Protein AF-W2ZN45-F1 (afdb_monomer_lite)

Sequence (380 aa):
MAFRQVFKTQARHMSSSSRKFFVGGNWKCNGSLGQAQELVGMLNTAKIPADVEVVVAPSQVHAATVKASLRADVRVSGQDVWKQGNGAFTGETSAEMLKDLGAEYTLVGHSERREKGETNEIVAKKAAYALEKGLGVIACIGETKEHREANQTVTYITEQLDAYAAEIKDWTNVVIAYEPIWAIGTGLTASPEQAQEVHASIRAWLKEKVSPDAADKTRVIYGGSVGAKNASELSQKEDIDGFLVGGASLKPDFLHIINAQNPTTNVGGAVNVAINGFGRIGRLVLRAAAKNPLINIVAINDPFISTTYMEYMLEYDTVHGKFDGSLSHDEKHIFVNGKPIRVFNEMNPANIKWGEEQVQYVVESTGAFTTLEKASAHMK

InterPro domains:
  IPR000652 Triosephosphate isomerase [PF00121] (22-260)
  IPR000652 Triosephosphate isomerase [PS51440] (20-260)
  IPR000652 Triosephosphate isomerase [PTHR21139] (16-260)
  IPR000652 Triosephosphate isomerase [TIGR00419] (22-253)
  IPR000652 Triosephosphate isomerase [cd00311] (21-259)
  IPR013785 Aldolase-type TIM barrel [G3DSA:3.20.20.70] (2-263)
  IPR020828 Glyceraldehyde 3-phosphate dehydrogenase, NAD(P) binding domain [PF00044] (271-371)
  IPR020828 Glyceraldehyde 3-phosphate dehydrogenase, NAD(P) binding domain [SM00846] (271-380)
  IPR020861 Triosephosphate isomerase, active site [PS00171] (177-187)
  IPR022896 Triosephosphate isomerase, bacterial/eukaryotic [MF_00147_B] (19-260)
  IPR035990 Triosephosphate isomerase superfamily [SSF51351] (14-260)
  IPR036291 NAD(P)-binding domain superfamily [SSF51735] (271-380)

Organism: NCBI:txid1317064

Secondary structure (DSSP, 8-state):
---------------TTPPPEEEEEE--S---HHHHHHHHHHHHT----TTEEEEEE--HHHHHHHHHHS-TTEEEEES---SS-SSS-TT---HHHHHHHT--EEEES-HHHHTTT--HHHHHHHHHHHHHTT-EEEEEE---HHHHHTT-HHHHHHHHHHHHHHH----TTEEEEE--GGGSSSS----HHHHHHHHHHHHHHIIIII-HHHHHHSEEEE-SS--TTTHHHHHTSTT--EEEESGGGGSTHHHHHHTTTS--S----PEEEEEE--SHHHHHHHHHHTT-TTEEEEEEE-SS--HHHHHHHHHEETTTEE-SS-EEE-SSEEEETTEEEEEE--SSGGG--GGGGT--EEEE-SSS--SHHHHGGGG-

Radius of gyration: 25.13 Å; chains: 1; bounding box: 58×47×74 Å

pLDDT: mean 91.84, std 13.57, range [28.86, 98.94]

Structure (mmCIF, N/CA/C/O backbone):
data_AF-W2ZN45-F1
#
_entry.id   AF-W2ZN45-F1
#
loop_
_atom_site.group_PDB
_atom_site.id
_atom_site.type_symbol
_atom_site.label_atom_id
_atom_site.label_alt_id
_atom_site.label_comp_id
_atom_site.label_asym_id
_atom_site.label_entity_id
_atom_site.label_seq_id
_atom_site.pdbx_PDB_ins_code
_atom_site.Cartn_x
_atom_site.Cartn_y
_atom_site.Cartn_z
_atom_site.occupancy
_atom_site.B_iso_or_equiv
_atom_site.auth_seq_id
_atom_site.auth_comp_id
_atom_site.auth_asym_id
_atom_site.auth_atom_id
_atom_site.pdbx_PDB_model_num
ATOM 1 N N . MET A 1 1 ? 31.149 -26.890 34.244 1.00 36.53 1 MET A N 1
ATOM 2 C CA . MET A 1 1 ? 29.831 -27.370 33.775 1.00 36.53 1 MET A CA 1
ATOM 3 C C . MET A 1 1 ? 29.130 -26.207 33.095 1.00 36.53 1 MET A C 1
ATOM 5 O O . MET A 1 1 ? 28.653 -25.314 33.778 1.00 36.53 1 MET A O 1
ATOM 9 N N . ALA A 1 2 ? 29.192 -26.156 31.765 1.00 29.86 2 ALA A N 1
ATOM 10 C CA . ALA A 1 2 ? 28.636 -25.067 30.969 1.00 29.86 2 ALA A CA 1
ATOM 11 C C . ALA A 1 2 ? 27.166 -25.365 30.634 1.00 29.86 2 ALA A C 1
ATOM 13 O O . ALA A 1 2 ? 26.864 -26.390 30.023 1.00 29.86 2 ALA A O 1
ATOM 14 N N . PHE A 1 3 ? 26.267 -24.474 31.049 1.00 28.86 3 PHE A N 1
ATOM 15 C CA . PHE A 1 3 ? 24.855 -24.493 30.679 1.00 28.86 3 PHE A CA 1
ATOM 16 C C . PHE A 1 3 ? 24.723 -24.116 29.195 1.00 28.86 3 PHE A C 1
ATOM 18 O O . PHE A 1 3 ? 24.920 -22.964 28.814 1.00 28.86 3 PHE A O 1
ATOM 25 N N . ARG A 1 4 ? 24.407 -25.095 28.340 1.00 29.08 4 ARG A N 1
ATOM 26 C CA . ARG A 1 4 ? 23.946 -24.849 26.967 1.00 29.08 4 ARG A CA 1
ATOM 27 C C . ARG A 1 4 ? 22.480 -24.426 27.027 1.00 29.08 4 ARG A C 1
ATOM 29 O O . ARG A 1 4 ? 21.601 -25.253 27.251 1.00 29.08 4 ARG A O 1
ATOM 36 N N . GLN A 1 5 ? 22.232 -23.139 26.818 1.00 29.59 5 GLN A N 1
ATOM 37 C CA . GLN A 1 5 ? 20.899 -22.594 26.602 1.00 29.59 5 GLN A CA 1
ATOM 38 C C . GLN A 1 5 ? 20.434 -23.015 25.204 1.00 29.59 5 GLN A C 1
ATOM 40 O O . GLN A 1 5 ? 20.953 -22.560 24.186 1.00 29.59 5 GLN A O 1
ATOM 45 N N . VAL A 1 6 ? 19.510 -23.972 25.160 1.00 30.25 6 VAL A N 1
ATOM 46 C CA . VAL A 1 6 ? 18.864 -24.425 23.928 1.00 30.25 6 VAL A CA 1
ATOM 47 C C . VAL A 1 6 ? 17.933 -23.309 23.463 1.00 30.25 6 VAL A C 1
ATOM 49 O O . VAL A 1 6 ? 16.878 -23.091 24.057 1.00 30.25 6 VAL A O 1
ATOM 52 N N . PHE A 1 7 ? 18.321 -22.597 22.406 1.00 29.14 7 PHE A N 1
ATOM 53 C CA . PHE A 1 7 ? 17.405 -21.756 21.644 1.00 29.14 7 PHE A CA 1
ATOM 54 C C . PHE A 1 7 ? 16.351 -22.666 21.005 1.00 29.14 7 PHE A C 1
ATOM 56 O O . PHE A 1 7 ? 16.621 -23.354 20.022 1.00 29.14 7 PHE A O 1
ATOM 63 N N . LYS A 1 8 ? 15.147 -22.706 21.584 1.00 29.33 8 LYS A N 1
ATOM 64 C CA . LYS A 1 8 ? 13.965 -23.181 20.866 1.00 29.33 8 LYS A CA 1
ATOM 65 C C . LYS A 1 8 ? 13.557 -22.072 19.904 1.00 29.33 8 LYS A C 1
ATOM 67 O O . LYS A 1 8 ? 13.043 -21.045 20.330 1.00 29.33 8 LYS A O 1
ATOM 72 N N . THR A 1 9 ? 13.786 -22.287 18.616 1.00 31.89 9 THR A N 1
ATOM 73 C CA . THR A 1 9 ? 13.079 -21.593 17.541 1.00 31.89 9 THR A CA 1
ATOM 74 C C . THR A 1 9 ? 11.580 -21.804 17.771 1.00 31.89 9 THR A C 1
ATOM 76 O O . THR A 1 9 ? 11.066 -22.902 17.561 1.00 31.89 9 THR A O 1
ATOM 79 N N . GLN A 1 10 ? 10.871 -20.788 18.267 1.00 33.19 10 GLN A N 1
ATOM 80 C CA . GLN A 1 10 ? 9.409 -20.782 18.250 1.00 33.19 10 GLN A CA 1
ATOM 81 C C . GLN A 1 10 ? 8.972 -20.542 16.803 1.00 33.19 10 GLN A C 1
ATOM 83 O O . GLN A 1 10 ? 8.771 -19.414 16.372 1.00 33.19 10 GLN A O 1
ATOM 88 N N . ALA A 1 11 ? 8.894 -21.620 16.024 1.00 37.03 11 ALA A N 1
ATOM 89 C CA . ALA A 1 11 ? 8.167 -21.599 14.768 1.00 37.03 11 ALA A CA 1
ATOM 90 C C . ALA A 1 11 ? 6.672 -21.442 15.084 1.00 37.03 11 ALA A C 1
ATOM 92 O O . ALA A 1 11 ? 6.139 -22.149 15.945 1.00 37.03 11 ALA A O 1
ATOM 93 N N . ARG A 1 12 ? 6.021 -20.503 14.391 1.00 44.75 12 ARG A N 1
ATOM 94 C CA . ARG A 1 12 ? 4.583 -20.220 14.455 1.00 44.75 12 ARG A CA 1
ATOM 95 C C . ARG A 1 12 ? 3.810 -21.541 14.380 1.00 44.75 12 ARG A C 1
ATOM 97 O O . ARG A 1 12 ? 3.934 -22.280 13.404 1.00 44.75 12 ARG A O 1
ATOM 104 N N . HIS A 1 13 ? 3.038 -21.870 15.414 1.00 35.47 13 HIS A N 1
ATOM 105 C CA . HIS A 1 13 ? 2.140 -23.021 15.365 1.00 35.47 13 HIS A CA 1
ATOM 106 C C . HIS A 1 13 ? 1.012 -22.656 14.391 1.00 35.47 13 HIS A C 1
ATOM 108 O O . HIS A 1 13 ? 0.091 -21.924 14.750 1.00 35.47 13 HIS A O 1
ATOM 114 N N . MET A 1 14 ? 1.122 -23.076 13.127 1.00 37.31 14 MET A N 1
ATOM 115 C CA . MET A 1 14 ? 0.062 -22.873 12.138 1.00 37.31 14 MET A CA 1
ATOM 116 C C . MET A 1 14 ? -1.121 -23.785 12.482 1.00 37.31 14 MET A C 1
ATOM 118 O O . MET A 1 14 ? -1.238 -24.907 11.999 1.00 37.31 14 MET A O 1
ATOM 122 N N . SER A 1 15 ? -1.979 -23.293 13.376 1.00 33.50 15 SER A N 1
ATOM 123 C CA . SER A 1 15 ? -3.346 -23.773 13.557 1.00 33.50 15 SER A CA 1
ATOM 124 C C . SER A 1 15 ? -4.120 -23.603 12.245 1.00 33.50 15 SER A C 1
ATOM 126 O O . SER A 1 15 ? -3.979 -22.585 11.567 1.00 33.50 15 SER A O 1
ATOM 128 N N . SER A 1 16 ? -4.999 -24.552 11.923 1.00 34.78 16 SER A N 1
ATOM 129 C CA . SER A 1 16 ? -5.905 -24.545 10.763 1.00 34.78 16 SER A CA 1
ATOM 130 C C . SER A 1 16 ? -6.979 -23.435 10.787 1.00 34.78 16 SER A C 1
ATOM 132 O O . SER A 1 16 ? -7.963 -23.519 10.057 1.00 34.78 16 SER A O 1
ATOM 134 N N . SER A 1 17 ? -6.810 -22.403 11.622 1.00 47.56 17 SER A N 1
ATOM 135 C CA . SER A 1 17 ? -7.664 -21.213 11.738 1.00 47.56 17 SER A CA 1
ATOM 136 C C . SER A 1 17 ? -6.861 -19.897 11.732 1.00 47.56 17 SER A C 1
ATOM 138 O O . SER A 1 17 ? -7.272 -18.920 12.359 1.00 47.56 17 SER A O 1
ATOM 140 N N . SER A 1 18 ? -5.676 -19.858 11.111 1.00 73.00 18 SER A N 1
ATOM 141 C CA . SER A 1 18 ? -4.827 -18.659 11.112 1.00 73.00 18 SER A CA 1
ATOM 142 C C . SER A 1 18 ? -5.473 -17.499 10.346 1.00 73.00 18 SER A C 1
ATOM 144 O O . SER A 1 18 ? -5.897 -17.670 9.201 1.00 73.00 18 SER A O 1
ATOM 146 N N . ARG A 1 19 ? -5.516 -16.310 10.964 1.00 93.00 19 ARG A N 1
ATOM 147 C CA . ARG A 1 19 ? -5.958 -15.056 10.330 1.00 93.00 19 ARG A CA 1
ATOM 148 C C . ARG A 1 19 ? -5.196 -14.840 9.024 1.00 93.00 19 ARG A C 1
ATOM 150 O O . ARG A 1 19 ? -3.970 -14.937 9.004 1.00 93.00 19 ARG A O 1
ATOM 157 N N . LYS A 1 20 ? -5.927 -14.547 7.946 1.00 95.12 20 LYS A N 1
ATOM 158 C CA . LYS A 1 20 ? -5.331 -14.236 6.645 1.00 95.12 20 LYS A CA 1
ATOM 159 C C . LYS A 1 20 ? -4.438 -13.000 6.787 1.00 95.12 20 LYS A C 1
ATOM 161 O O . LYS A 1 20 ? -4.888 -11.998 7.347 1.00 95.12 20 LYS A O 1
ATOM 166 N N . PHE A 1 21 ? -3.199 -13.077 6.305 1.00 97.94 21 PHE A N 1
ATOM 167 C CA . PHE A 1 21 ? -2.254 -11.969 6.417 1.00 97.94 21 PHE A CA 1
ATOM 168 C C . PHE A 1 21 ? -2.728 -10.800 5.551 1.00 97.94 21 PHE A C 1
ATOM 170 O O . PHE A 1 21 ? -3.232 -11.017 4.451 1.00 97.94 21 PHE A O 1
ATOM 177 N N . PHE A 1 22 ? -2.601 -9.567 6.030 1.00 98.69 22 PHE A N 1
ATOM 178 C CA . PHE A 1 22 ? -3.184 -8.392 5.380 1.00 98.69 22 PHE A CA 1
ATOM 179 C C . PHE A 1 22 ? -2.121 -7.335 5.085 1.00 98.69 22 PHE A C 1
ATOM 181 O O . PHE A 1 22 ? -1.463 -6.833 5.991 1.00 98.69 22 PHE A O 1
ATOM 188 N N . VAL A 1 23 ? -1.957 -6.943 3.825 1.00 98.75 23 VAL A N 1
ATOM 189 C CA . VAL A 1 23 ? -0.987 -5.914 3.430 1.00 98.75 23 VAL A CA 1
ATOM 190 C C . VAL A 1 23 ? -1.710 -4.764 2.740 1.00 98.75 23 VAL A C 1
ATOM 192 O O . VAL A 1 23 ? -2.132 -4.862 1.588 1.00 98.75 23 VAL A O 1
ATOM 195 N N . GLY A 1 24 ? -1.848 -3.662 3.473 1.00 98.69 24 GLY A N 1
ATOM 196 C CA . GLY A 1 24 ? -2.363 -2.389 2.991 1.00 98.69 24 GLY A CA 1
ATOM 197 C C . GLY A 1 24 ? -1.241 -1.504 2.446 1.00 98.69 24 GLY A C 1
ATOM 198 O O . GLY A 1 24 ? -0.218 -1.341 3.103 1.00 98.69 24 GLY A O 1
ATOM 199 N N . GLY A 1 25 ? -1.420 -0.895 1.277 1.00 98.50 25 GLY A N 1
ATOM 200 C CA . GLY A 1 25 ? -0.539 0.144 0.738 1.00 98.50 25 GLY A CA 1
ATOM 201 C C . GLY A 1 25 ? -1.225 1.506 0.757 1.00 98.50 25 GLY A C 1
ATOM 202 O O . GLY A 1 25 ? -2.071 1.767 -0.096 1.00 98.50 25 GLY A O 1
ATOM 203 N N . ASN A 1 26 ? -0.876 2.374 1.708 1.00 98.56 26 ASN A N 1
ATOM 204 C CA . ASN A 1 26 ? -1.389 3.741 1.778 1.00 98.56 26 ASN A CA 1
ATOM 205 C C . ASN A 1 26 ? -0.492 4.689 0.971 1.00 98.56 26 ASN A C 1
ATOM 207 O O . ASN A 1 26 ? 0.600 5.059 1.411 1.00 98.56 26 ASN A O 1
ATOM 211 N N . TRP A 1 27 ? -0.972 5.114 -0.200 1.00 98.06 27 TRP A N 1
ATOM 212 C CA . TRP A 1 27 ? -0.222 6.006 -1.091 1.00 98.06 27 TRP A C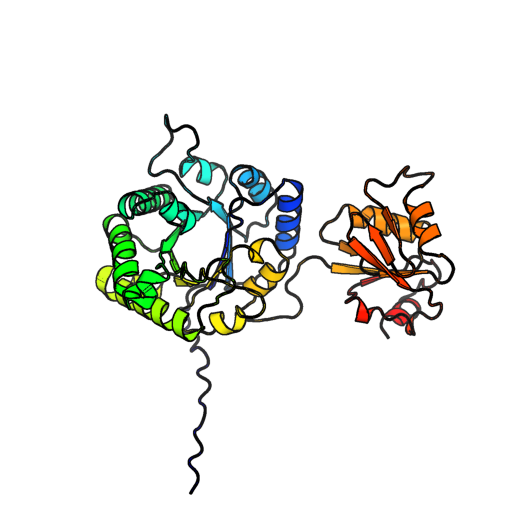A 1
ATOM 213 C C . TRP A 1 27 ? -0.190 7.452 -0.586 1.00 98.06 27 TRP A C 1
ATOM 215 O O . TRP A 1 27 ? 0.625 8.249 -1.055 1.00 98.06 27 TRP A O 1
ATOM 225 N N . LYS A 1 28 ? -1.031 7.791 0.401 1.00 97.38 28 LYS A N 1
ATOM 226 C CA . LYS A 1 28 ? -1.188 9.141 0.956 1.00 97.38 28 LYS A CA 1
ATOM 227 C C . LYS A 1 28 ? -1.451 10.170 -0.156 1.00 97.38 28 LYS A C 1
ATOM 229 O O . LYS A 1 28 ? -2.001 9.846 -1.210 1.00 97.38 28 LYS A O 1
ATOM 234 N N . CYS A 1 29 ? -1.035 11.416 0.055 1.00 96.69 29 CYS A N 1
ATOM 235 C CA . CYS A 1 29 ? -1.088 12.475 -0.951 1.00 96.69 29 CYS A CA 1
ATOM 236 C C . CYS A 1 29 ? 0.076 12.366 -1.962 1.00 96.69 29 CYS A C 1
ATOM 238 O O . CYS A 1 29 ? 0.873 13.290 -2.103 1.00 96.69 29 CYS A O 1
ATOM 240 N N . ASN A 1 30 ? 0.206 11.221 -2.639 1.00 96.25 30 ASN A N 1
ATOM 241 C CA . ASN A 1 30 ? 1.169 11.008 -3.723 1.00 96.25 30 ASN A CA 1
ATOM 242 C C . ASN A 1 30 ? 0.451 10.469 -4.959 1.00 96.25 30 ASN A C 1
ATOM 244 O O . ASN A 1 30 ? -0.563 9.774 -4.852 1.00 96.25 30 ASN A O 1
ATOM 248 N N . GLY A 1 31 ? 0.995 10.766 -6.135 1.00 88.19 31 GLY A N 1
ATOM 249 C CA . GLY A 1 31 ? 0.489 10.230 -7.390 1.00 88.19 31 GLY A CA 1
ATOM 250 C C . GLY A 1 31 ? 0.458 11.242 -8.525 1.00 88.19 31 GLY A C 1
ATOM 251 O O . GLY A 1 31 ? 0.215 12.430 -8.336 1.00 88.19 31 GLY A O 1
ATOM 252 N N . SER A 1 32 ? 0.613 10.710 -9.728 1.00 92.19 32 SER A N 1
ATOM 253 C CA . SER A 1 32 ? 0.135 11.264 -10.993 1.00 92.19 32 SER A CA 1
ATOM 254 C C . SER A 1 32 ? -0.564 10.132 -11.752 1.00 92.19 32 SER A C 1
ATOM 256 O O . SER A 1 32 ? -0.437 8.969 -11.362 1.00 92.19 32 SER A O 1
ATOM 258 N N . LEU A 1 33 ? -1.262 10.421 -12.856 1.00 89.44 33 LEU A N 1
ATOM 259 C CA . LEU A 1 33 ? -1.840 9.359 -13.693 1.00 89.44 33 LEU A CA 1
ATOM 260 C C . LEU A 1 33 ? -0.780 8.353 -14.162 1.00 89.44 33 LEU A C 1
ATOM 262 O O . LEU A 1 33 ? -1.012 7.151 -14.074 1.00 89.44 33 LEU A O 1
ATOM 266 N N . GLY A 1 34 ? 0.389 8.846 -14.590 1.00 86.75 34 GLY A N 1
ATOM 267 C CA . GLY A 1 34 ? 1.513 7.997 -14.980 1.00 86.75 34 GLY A CA 1
ATOM 268 C C . GLY A 1 34 ? 1.963 7.114 -13.820 1.00 86.75 34 GLY A C 1
ATOM 269 O O . GLY A 1 34 ? 1.921 5.896 -13.934 1.00 86.75 34 GLY A O 1
ATOM 270 N N . GLN A 1 35 ? 2.272 7.706 -12.662 1.00 89.25 35 GLN A N 1
ATOM 271 C CA . GLN A 1 35 ? 2.712 6.935 -11.494 1.00 89.25 35 GLN A CA 1
ATOM 272 C C . GLN A 1 35 ? 1.663 5.903 -11.044 1.00 89.25 35 GLN A C 1
ATOM 274 O O . GLN A 1 35 ? 2.013 4.775 -10.711 1.00 89.25 35 GLN A O 1
ATOM 279 N N . ALA A 1 36 ? 0.372 6.251 -11.060 1.00 92.00 36 ALA A N 1
ATOM 280 C CA . ALA A 1 36 ? -0.699 5.317 -10.721 1.00 92.00 36 ALA A CA 1
ATOM 281 C C . ALA A 1 36 ? -0.736 4.118 -11.686 1.00 92.00 36 ALA A C 1
ATOM 283 O O . ALA A 1 36 ? -0.887 2.982 -11.238 1.00 92.00 36 ALA A O 1
ATOM 284 N N . GLN A 1 37 ? -0.545 4.349 -12.989 1.00 89.31 37 GLN A N 1
ATOM 285 C CA . GLN A 1 37 ? -0.446 3.283 -13.992 1.00 89.31 37 GLN A CA 1
ATOM 286 C C . GLN A 1 37 ? 0.792 2.402 -13.781 1.00 89.31 37 GLN A C 1
ATOM 288 O O . GLN A 1 37 ? 0.687 1.183 -13.906 1.00 89.31 37 GLN A O 1
ATOM 293 N N . GLU A 1 38 ? 1.939 2.982 -13.418 1.00 88.25 38 GLU A N 1
ATOM 294 C CA . GLU A 1 38 ? 3.153 2.217 -13.096 1.00 88.25 38 GLU A CA 1
ATOM 295 C C . GLU A 1 38 ? 2.933 1.297 -11.887 1.00 88.25 38 GLU A C 1
ATOM 297 O O . GLU A 1 38 ? 3.244 0.104 -11.947 1.00 88.25 38 GLU A O 1
ATOM 302 N N . LEU A 1 39 ? 2.337 1.824 -10.811 1.00 93.62 39 LEU A N 1
ATOM 303 C CA . LEU A 1 39 ? 2.043 1.057 -9.597 1.00 93.62 39 LEU A CA 1
ATOM 304 C C . LEU A 1 39 ? 1.026 -0.061 -9.856 1.00 93.62 39 LEU A C 1
ATOM 306 O O . LEU A 1 39 ? 1.215 -1.184 -9.388 1.00 93.62 39 LEU A O 1
ATOM 310 N N . VAL A 1 40 ? -0.023 0.217 -10.636 1.00 94.12 40 VAL A N 1
ATOM 311 C CA . VAL A 1 40 ? -0.992 -0.805 -11.062 1.00 94.12 40 VAL A CA 1
ATOM 312 C C . VAL A 1 40 ? -0.321 -1.868 -11.927 1.00 94.12 40 VAL A C 1
ATOM 314 O O . VAL A 1 40 ? -0.530 -3.055 -11.690 1.00 94.12 40 VAL A O 1
ATOM 317 N N . GLY A 1 41 ? 0.518 -1.470 -12.887 1.00 90.62 41 GLY A N 1
ATOM 318 C CA . GLY A 1 41 ? 1.281 -2.399 -13.717 1.00 90.62 41 GLY A CA 1
ATOM 319 C C . GLY A 1 41 ? 2.110 -3.354 -12.861 1.00 90.62 41 GLY A C 1
ATOM 320 O O . GLY A 1 41 ? 2.005 -4.570 -13.018 1.00 90.62 41 GLY A O 1
ATOM 321 N N . MET A 1 42 ? 2.871 -2.813 -11.907 1.00 92.19 42 MET A N 1
ATOM 322 C CA . MET A 1 42 ? 3.663 -3.590 -10.950 1.00 92.19 42 MET A CA 1
ATOM 323 C C . MET A 1 42 ? 2.803 -4.576 -10.141 1.00 92.19 42 MET A C 1
ATOM 325 O O . MET A 1 42 ? 3.171 -5.741 -9.999 1.00 92.19 42 MET A O 1
ATOM 329 N N . LEU A 1 43 ? 1.652 -4.144 -9.622 1.00 95.00 43 LEU A N 1
ATOM 330 C CA . LEU A 1 43 ? 0.740 -5.020 -8.873 1.00 95.00 43 LEU A CA 1
ATOM 331 C C . LEU A 1 43 ? 0.122 -6.107 -9.764 1.00 95.00 43 LEU A C 1
ATOM 333 O O . LEU A 1 43 ? -0.051 -7.249 -9.331 1.00 95.00 43 LEU A O 1
ATOM 337 N N . ASN A 1 44 ? -0.152 -5.795 -11.029 1.00 94.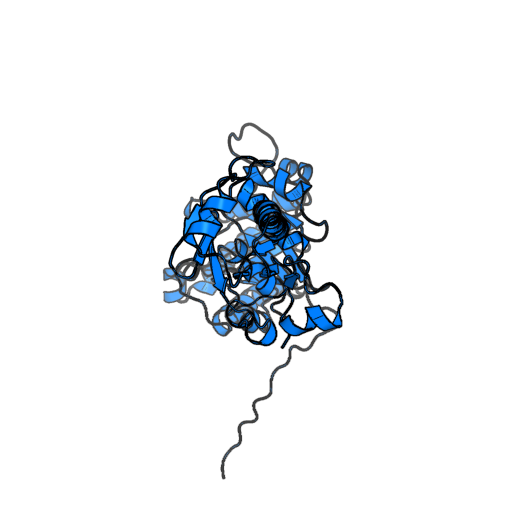12 44 ASN A N 1
ATOM 338 C CA . ASN A 1 44 ? -0.679 -6.747 -12.004 1.00 94.12 44 ASN A CA 1
ATOM 339 C C . ASN A 1 44 ? 0.294 -7.894 -12.305 1.00 94.12 44 ASN A C 1
ATOM 341 O O . ASN A 1 44 ? -0.157 -8.994 -12.621 1.00 94.12 44 ASN A O 1
ATOM 345 N N . THR A 1 45 ? 1.602 -7.695 -12.128 1.00 90.12 45 THR A N 1
ATOM 346 C CA . THR A 1 45 ? 2.605 -8.766 -12.266 1.00 90.12 45 THR A CA 1
ATOM 347 C C . THR A 1 45 ? 2.968 -9.446 -10.947 1.00 90.12 45 THR A C 1
ATOM 349 O O . THR A 1 45 ? 3.717 -10.426 -10.955 1.00 90.12 45 THR A O 1
ATOM 352 N N . ALA A 1 46 ? 2.445 -8.961 -9.817 1.00 92.25 46 ALA A N 1
ATOM 353 C CA . ALA A 1 46 ? 2.777 -9.471 -8.494 1.00 92.25 46 ALA A CA 1
ATOM 354 C C . ALA A 1 46 ? 2.445 -10.962 -8.342 1.00 92.25 46 ALA A C 1
ATOM 356 O O . ALA A 1 46 ? 1.389 -11.445 -8.765 1.00 92.25 46 ALA A O 1
ATOM 357 N N . LYS A 1 47 ? 3.323 -11.692 -7.658 1.00 92.94 47 LYS A N 1
ATOM 358 C CA . LYS A 1 47 ? 3.012 -13.025 -7.140 1.00 92.94 47 LYS A CA 1
ATOM 359 C C . LYS A 1 47 ? 2.525 -12.864 -5.709 1.00 92.94 47 LYS A C 1
ATOM 361 O O . LYS A 1 47 ? 3.319 -12.582 -4.819 1.00 92.94 47 LYS A O 1
ATOM 366 N N . ILE A 1 48 ? 1.214 -12.980 -5.519 1.00 94.62 48 ILE A N 1
ATOM 367 C CA . ILE A 1 48 ? 0.557 -12.807 -4.222 1.00 94.62 48 ILE A CA 1
ATOM 368 C C . ILE A 1 48 ? 0.275 -14.200 -3.641 1.00 94.62 48 ILE A C 1
ATOM 370 O O . ILE A 1 48 ? -0.395 -14.994 -4.309 1.00 94.62 48 ILE A O 1
ATOM 374 N N . PRO A 1 49 ? 0.776 -14.528 -2.436 1.00 93.81 49 PRO A N 1
ATOM 375 C CA . PRO A 1 49 ? 0.427 -15.776 -1.763 1.00 93.81 49 PRO A CA 1
ATOM 376 C C . PRO A 1 49 ? -1.083 -15.869 -1.486 1.00 93.81 49 PRO A C 1
ATOM 378 O O . PRO A 1 49 ? -1.733 -14.870 -1.183 1.00 93.81 49 PRO A O 1
ATOM 381 N N . ALA A 1 50 ? -1.664 -17.068 -1.584 1.00 92.25 50 ALA A N 1
ATOM 382 C CA . ALA A 1 50 ? -3.117 -17.261 -1.467 1.00 92.25 50 ALA A CA 1
ATOM 383 C C . ALA A 1 50 ? -3.683 -16.858 -0.087 1.00 92.25 50 ALA A C 1
ATOM 385 O O . ALA A 1 50 ? -4.841 -16.439 0.032 1.00 92.25 50 ALA A O 1
ATOM 386 N N . ASP A 1 51 ? -2.854 -16.964 0.947 1.00 93.44 51 ASP A N 1
ATOM 387 C CA . ASP A 1 51 ? -3.102 -16.609 2.344 1.00 93.44 51 ASP A CA 1
ATOM 388 C C . ASP A 1 51 ? -2.769 -15.143 2.678 1.00 93.44 51 ASP A C 1
ATOM 390 O O . ASP A 1 51 ? -2.854 -14.746 3.841 1.00 93.44 51 ASP A O 1
ATOM 394 N N . VAL A 1 52 ? -2.486 -14.316 1.665 1.00 97.44 52 VAL A N 1
ATOM 395 C CA . VAL A 1 52 ? -2.293 -12.867 1.803 1.00 97.44 52 VAL A CA 1
ATOM 396 C C . VAL A 1 52 ? -3.428 -12.111 1.111 1.00 97.44 52 VAL A C 1
ATOM 398 O O . VAL A 1 52 ? -3.891 -12.451 0.021 1.00 97.44 52 VAL A O 1
ATOM 401 N N . GLU A 1 53 ? -3.961 -11.112 1.797 1.00 98.50 53 GLU A N 1
ATOM 402 C CA . GLU A 1 53 ? -4.945 -10.165 1.296 1.00 98.50 53 GLU A CA 1
ATOM 403 C C . GLU A 1 53 ? -4.255 -8.824 1.077 1.00 98.50 53 GLU A C 1
ATOM 405 O O . GLU A 1 53 ? -3.647 -8.278 1.996 1.00 98.50 53 GLU A O 1
ATOM 410 N N . VAL A 1 54 ? -4.338 -8.301 -0.144 1.00 98.75 54 VAL A N 1
ATOM 411 C CA . VAL A 1 54 ? -3.670 -7.054 -0.519 1.00 98.75 54 VAL A CA 1
ATOM 412 C C . VAL A 1 54 ? -4.713 -5.986 -0.798 1.00 98.75 54 VAL A C 1
ATOM 414 O O . VAL A 1 54 ? -5.661 -6.206 -1.557 1.00 98.75 54 VAL A O 1
ATOM 417 N N . VAL A 1 55 ? -4.517 -4.818 -0.193 1.00 98.88 55 VAL A N 1
ATOM 418 C CA . VAL A 1 55 ? -5.381 -3.649 -0.359 1.00 98.88 55 VAL A CA 1
ATOM 419 C C . VAL A 1 55 ? -4.513 -2.437 -0.671 1.00 98.88 55 VAL A C 1
ATOM 421 O O . VAL A 1 55 ? -3.488 -2.231 -0.028 1.00 98.88 55 VAL A O 1
ATOM 424 N N . VAL A 1 56 ? -4.903 -1.605 -1.633 1.00 98.75 56 VAL A N 1
ATOM 425 C CA . VAL A 1 56 ? -4.214 -0.336 -1.917 1.00 98.75 56 VAL A CA 1
ATOM 426 C C . VAL A 1 56 ? -5.161 0.843 -1.766 1.00 98.75 56 VAL A C 1
ATOM 428 O O . VAL A 1 56 ? -6.316 0.783 -2.182 1.00 98.75 56 VAL A O 1
ATOM 431 N N . ALA A 1 57 ? -4.666 1.921 -1.165 1.00 98.62 57 ALA A N 1
ATOM 432 C CA . ALA A 1 57 ? -5.396 3.160 -0.952 1.00 98.62 57 ALA A CA 1
ATOM 433 C C . ALA A 1 57 ? -4.759 4.282 -1.787 1.00 98.62 57 ALA A C 1
ATOM 435 O O . ALA A 1 57 ? -3.892 5.008 -1.281 1.00 98.62 57 ALA A O 1
ATOM 436 N N . PRO A 1 58 ? -5.124 4.402 -3.078 1.00 98.12 58 PRO A N 1
ATOM 437 C CA . PRO A 1 58 ? -4.667 5.495 -3.927 1.00 98.12 58 PRO A CA 1
ATOM 438 C C . PRO A 1 58 ? -5.263 6.829 -3.475 1.00 98.12 58 PRO A C 1
ATOM 440 O O . PRO A 1 58 ? -6.253 6.864 -2.742 1.00 98.12 58 PRO A O 1
ATOM 443 N N . SER A 1 59 ? -4.704 7.945 -3.952 1.00 95.31 59 SER A N 1
ATOM 444 C CA . SER A 1 59 ? -5.394 9.223 -3.780 1.00 95.31 59 SER A CA 1
ATOM 445 C C . SER A 1 59 ? -6.746 9.176 -4.495 1.00 95.31 59 SER A C 1
ATOM 447 O O . SER A 1 59 ? -6.903 8.532 -5.538 1.00 95.31 59 SER A O 1
ATOM 449 N N . GLN A 1 60 ? -7.737 9.866 -3.939 1.00 93.06 60 GLN A N 1
ATOM 450 C CA . GLN A 1 60 ? -9.114 9.735 -4.402 1.00 93.06 60 GLN A CA 1
ATOM 451 C C . GLN A 1 60 ? -9.296 10.096 -5.885 1.00 93.06 60 GLN A C 1
ATOM 453 O O . GLN A 1 60 ? -10.045 9.431 -6.596 1.00 93.06 60 GLN A O 1
ATOM 458 N N . VAL A 1 61 ? -8.559 11.097 -6.377 1.00 95.62 61 VAL A N 1
ATOM 459 C CA . VAL A 1 61 ? -8.603 11.524 -7.787 1.00 95.62 61 VAL A CA 1
ATOM 460 C C . VAL A 1 61 ? -8.092 10.456 -8.762 1.00 95.62 61 VAL A C 1
ATOM 462 O O . VAL A 1 61 ? -8.414 10.505 -9.945 1.00 95.62 61 VAL A O 1
ATOM 465 N N . HIS A 1 62 ? -7.319 9.477 -8.281 1.00 96.12 62 HIS A N 1
ATOM 466 C CA . HIS A 1 62 ? -6.802 8.367 -9.083 1.00 96.12 62 HIS A CA 1
ATOM 467 C C . HIS A 1 62 ? -7.541 7.044 -8.827 1.00 96.12 62 HIS A C 1
ATOM 469 O O . HIS A 1 62 ? -7.308 6.075 -9.550 1.00 96.12 62 HIS A O 1
ATOM 475 N N . ALA A 1 63 ? -8.428 6.977 -7.829 1.00 96.31 63 ALA A N 1
ATOM 476 C CA . ALA A 1 63 ? -9.013 5.722 -7.361 1.00 96.31 63 ALA A CA 1
ATOM 477 C C . ALA A 1 63 ? -9.824 4.989 -8.447 1.00 96.31 63 ALA A C 1
ATOM 479 O O . ALA A 1 63 ? -9.704 3.771 -8.568 1.00 96.31 63 ALA A O 1
ATOM 480 N N . ALA A 1 64 ? -10.565 5.721 -9.291 1.00 95.31 64 ALA A N 1
ATOM 481 C CA . ALA A 1 64 ? -11.309 5.149 -10.421 1.00 95.31 64 ALA A CA 1
ATOM 482 C C . ALA A 1 64 ? -10.381 4.490 -11.447 1.00 95.31 64 ALA A C 1
ATOM 484 O O . ALA A 1 64 ? -10.573 3.336 -11.826 1.00 95.31 64 ALA A O 1
ATOM 485 N N . THR A 1 65 ? -9.336 5.213 -11.857 1.00 94.06 65 THR A N 1
ATOM 486 C CA . THR A 1 65 ? -8.334 4.729 -12.814 1.00 94.06 65 THR A CA 1
ATOM 487 C C . THR A 1 65 ? -7.612 3.496 -12.283 1.00 94.06 65 THR A C 1
ATOM 489 O O . THR A 1 65 ? -7.420 2.527 -13.020 1.00 94.06 65 THR A O 1
ATOM 492 N N . VAL A 1 66 ? -7.247 3.516 -10.997 1.00 97.06 66 VAL A N 1
ATOM 493 C CA . VAL A 1 66 ? -6.616 2.377 -10.325 1.00 97.06 66 VAL A CA 1
ATOM 494 C C . VAL A 1 66 ? -7.561 1.182 -10.323 1.00 97.06 66 VAL A C 1
ATOM 496 O O . VAL A 1 66 ? -7.180 0.130 -10.827 1.00 97.06 66 VAL A O 1
ATOM 499 N N . LYS A 1 67 ? -8.806 1.335 -9.851 1.00 97.62 67 LYS A N 1
ATOM 500 C CA . LYS A 1 67 ? -9.764 0.223 -9.787 1.00 97.62 67 LYS A CA 1
ATOM 501 C C . LYS A 1 67 ? -10.049 -0.395 -11.157 1.00 97.62 67 LYS A C 1
ATOM 503 O O . LYS A 1 67 ? -10.118 -1.614 -11.255 1.00 97.62 67 LYS A O 1
ATOM 508 N N . ALA A 1 68 ? -10.169 0.422 -12.203 1.00 96.06 68 ALA A N 1
ATOM 509 C CA . ALA A 1 68 ? -10.473 -0.052 -13.553 1.00 96.06 68 ALA A CA 1
ATOM 510 C C . ALA A 1 68 ? -9.364 -0.924 -14.171 1.00 96.06 68 ALA A C 1
ATOM 512 O O . ALA A 1 68 ? -9.651 -1.758 -15.026 1.00 96.06 68 ALA A O 1
ATOM 513 N N . SER A 1 69 ? -8.106 -0.722 -13.765 1.00 94.06 69 SER A N 1
ATOM 514 C CA . SER A 1 69 ? -6.941 -1.388 -14.373 1.00 94.06 69 SER A CA 1
ATOM 515 C C . SER A 1 69 ? -6.271 -2.419 -13.458 1.00 94.06 69 SER A C 1
ATOM 517 O O . SER A 1 69 ? -5.385 -3.150 -13.904 1.00 94.06 69 SER A O 1
ATOM 519 N N . LEU A 1 70 ? -6.645 -2.459 -12.179 1.00 96.75 70 LEU A N 1
ATOM 520 C CA . LEU A 1 70 ? -6.051 -3.339 -11.181 1.00 96.75 70 LEU A CA 1
ATOM 521 C C . LEU A 1 70 ? -6.672 -4.740 -11.239 1.00 96.75 70 LEU A C 1
ATOM 523 O O . LEU A 1 70 ? -7.883 -4.902 -11.378 1.00 96.75 70 LEU A O 1
ATOM 527 N N . ARG A 1 71 ? -5.826 -5.763 -11.108 1.00 95.50 71 ARG A N 1
ATOM 528 C CA . ARG A 1 71 ? -6.232 -7.166 -10.954 1.00 95.50 71 ARG A CA 1
ATOM 529 C C . ARG A 1 71 ? -7.269 -7.348 -9.832 1.00 95.50 71 ARG A C 1
ATOM 531 O O . ARG A 1 71 ? -7.186 -6.711 -8.787 1.00 95.50 71 ARG A O 1
ATOM 538 N N . ALA A 1 72 ? -8.224 -8.253 -10.040 1.00 95.88 72 ALA A N 1
ATOM 539 C CA . ALA A 1 72 ? -9.409 -8.394 -9.184 1.00 95.88 72 ALA A CA 1
ATOM 540 C C . ALA A 1 72 ? -9.131 -8.919 -7.759 1.00 95.88 72 ALA A C 1
ATOM 542 O O . ALA A 1 72 ? -9.938 -8.716 -6.857 1.00 95.88 72 ALA A O 1
ATOM 543 N N . ASP A 1 73 ? -8.014 -9.612 -7.552 1.00 96.62 73 ASP A N 1
ATOM 544 C CA . ASP A 1 73 ? -7.565 -10.146 -6.260 1.00 96.62 73 ASP A CA 1
ATOM 545 C C . ASP A 1 73 ? -6.803 -9.119 -5.401 1.00 96.62 73 ASP A C 1
ATOM 547 O O . ASP A 1 73 ? -6.506 -9.407 -4.240 1.00 96.62 73 ASP A O 1
ATOM 551 N N . VAL A 1 74 ? -6.542 -7.911 -5.922 1.00 98.38 74 VAL A N 1
ATOM 552 C CA . VAL A 1 74 ? -6.080 -6.759 -5.132 1.00 98.38 74 VAL A CA 1
ATOM 553 C C . VAL A 1 74 ? -7.233 -5.774 -4.966 1.00 98.38 74 VAL A C 1
ATOM 555 O O . VAL A 1 74 ? -7.834 -5.314 -5.937 1.00 98.38 74 VAL A O 1
ATOM 558 N N . ARG A 1 75 ? -7.544 -5.436 -3.715 1.00 98.56 75 ARG A N 1
ATOM 559 C CA . ARG A 1 75 ? -8.692 -4.587 -3.375 1.00 98.56 75 ARG A CA 1
ATOM 560 C C . ARG A 1 75 ? -8.312 -3.114 -3.342 1.00 98.56 75 ARG A C 1
ATOM 562 O O . ARG A 1 75 ? -7.162 -2.761 -3.067 1.00 98.56 75 ARG A O 1
ATOM 569 N N . VAL A 1 76 ? -9.298 -2.252 -3.573 1.00 98.69 76 VAL A N 1
ATOM 570 C CA . VAL A 1 76 ? -9.122 -0.795 -3.499 1.00 98.69 76 VAL A CA 1
ATOM 571 C C . VAL A 1 76 ? -9.768 -0.260 -2.226 1.00 98.69 76 VAL A C 1
ATOM 573 O O . VAL A 1 76 ? -10.856 -0.689 -1.837 1.00 98.69 76 VAL A O 1
ATOM 576 N N . SER A 1 77 ? -9.081 0.681 -1.583 1.00 98.81 77 SER A N 1
ATOM 577 C CA . SER A 1 77 ? -9.531 1.378 -0.383 1.00 98.81 77 SER A CA 1
ATOM 578 C C . SER A 1 77 ? -9.641 2.882 -0.614 1.00 98.81 77 SER A C 1
ATOM 580 O O . SER A 1 77 ? -8.780 3.477 -1.261 1.00 98.81 77 SER A O 1
ATOM 582 N N . GLY A 1 78 ? -10.642 3.521 -0.008 1.00 98.56 78 GLY A N 1
ATOM 583 C CA . GLY A 1 78 ? -10.574 4.959 0.272 1.00 98.56 78 GLY A CA 1
ATOM 584 C C . GLY A 1 78 ? -9.451 5.269 1.272 1.00 98.56 78 GLY A C 1
ATOM 585 O O . GLY A 1 78 ? -9.133 4.431 2.119 1.00 98.56 78 GLY A O 1
ATOM 586 N N . GLN A 1 79 ? -8.835 6.452 1.178 1.00 98.56 79 GLN A N 1
ATOM 587 C CA . GLN A 1 79 ? -7.880 6.951 2.189 1.00 98.56 79 GLN A CA 1
ATOM 588 C C . GLN A 1 79 ? -8.571 7.622 3.386 1.00 98.56 79 GLN A C 1
ATOM 590 O O . GLN A 1 79 ? -7.948 7.821 4.426 1.00 98.56 79 GLN A O 1
ATOM 595 N N . ASP A 1 80 ? -9.833 7.997 3.209 1.00 98.62 80 ASP A N 1
ATOM 596 C CA . ASP A 1 80 ? -10.732 8.549 4.213 1.00 98.62 80 ASP A CA 1
ATOM 597 C C . ASP A 1 80 ? -12.173 8.392 3.699 1.00 98.62 80 ASP A C 1
ATOM 599 O O . ASP A 1 80 ? -12.389 8.144 2.506 1.00 98.62 80 ASP A O 1
ATOM 603 N N . VAL A 1 81 ? -13.150 8.555 4.585 1.00 98.56 81 VAL A N 1
ATOM 604 C CA . VAL A 1 81 ? -14.576 8.508 4.255 1.00 98.56 81 VAL A CA 1
ATOM 605 C C . VAL A 1 81 ? -15.353 9.490 5.120 1.00 98.56 81 VAL A C 1
ATOM 607 O O . VAL A 1 81 ? -15.010 9.753 6.274 1.00 98.56 81 VAL A O 1
ATOM 610 N N . TRP A 1 82 ? -16.438 10.021 4.577 1.00 98.31 82 TRP A N 1
ATOM 611 C CA . TRP A 1 82 ? -17.348 10.862 5.326 1.00 98.31 82 TRP A CA 1
ATOM 612 C C . TRP A 1 82 ? -18.172 10.048 6.325 1.00 98.31 82 TRP A C 1
ATOM 614 O O . TRP A 1 82 ? -18.511 8.887 6.105 1.00 98.31 82 TRP A O 1
ATOM 624 N N . LYS A 1 83 ? -18.532 10.689 7.439 1.00 97.44 83 LYS A N 1
ATOM 625 C CA . LYS A 1 83 ? -19.268 10.067 8.554 1.00 97.44 83 LYS A CA 1
ATOM 626 C C . LYS A 1 83 ? -20.754 9.813 8.285 1.00 97.44 83 LYS A C 1
ATOM 628 O O . LYS A 1 83 ? -21.456 9.346 9.174 1.00 97.44 83 LYS A O 1
ATOM 633 N N . GLN A 1 84 ? -21.244 10.216 7.120 1.00 95.75 84 GLN A N 1
ATOM 634 C CA . GLN A 1 84 ? -22.634 10.080 6.705 1.00 95.75 84 GLN A CA 1
ATOM 635 C C . GLN A 1 84 ? -22.728 10.121 5.176 1.00 95.75 84 GLN A C 1
ATOM 637 O O . GLN A 1 84 ? -21.718 10.249 4.482 1.00 95.75 84 GLN A O 1
ATOM 642 N N . GLY A 1 85 ? -23.949 10.009 4.659 1.00 96.62 85 GLY A N 1
ATOM 643 C CA . GLY A 1 85 ? -24.195 9.846 3.230 1.00 96.62 85 GLY A CA 1
ATOM 644 C C . GLY A 1 85 ? -24.015 11.122 2.420 1.00 96.62 85 GLY A C 1
ATOM 645 O O . GLY A 1 85 ? -23.585 12.169 2.917 1.00 96.62 85 GLY A O 1
ATOM 646 N N . ASN A 1 86 ? -24.395 11.027 1.148 1.00 97.62 86 ASN A N 1
ATOM 647 C CA . ASN A 1 86 ? -24.375 12.142 0.204 1.00 97.62 86 ASN A CA 1
ATOM 648 C C . ASN A 1 86 ? -25.156 13.356 0.737 1.00 97.62 86 ASN A C 1
ATOM 650 O O . ASN A 1 86 ? -26.234 13.220 1.317 1.00 97.62 86 ASN A O 1
ATOM 654 N N . GLY A 1 87 ? -24.634 14.559 0.500 1.00 97.88 87 GLY A N 1
ATOM 655 C CA . GLY A 1 87 ? -25.270 15.799 0.933 1.00 97.88 87 GLY A CA 1
ATOM 656 C C . GLY A 1 87 ? -24.401 17.028 0.680 1.00 97.88 87 GLY A C 1
ATOM 657 O O . GLY A 1 87 ? -23.463 16.987 -0.115 1.00 97.88 87 GLY A O 1
ATOM 658 N N . ALA A 1 88 ? -24.711 18.128 1.365 1.00 97.75 88 ALA A N 1
ATOM 659 C CA . ALA A 1 88 ? -24.021 19.411 1.222 1.00 97.75 88 ALA A CA 1
ATOM 660 C C . ALA A 1 88 ? -22.680 19.447 1.988 1.00 97.75 88 ALA A C 1
ATOM 662 O O . ALA A 1 88 ? -22.518 20.207 2.941 1.00 97.75 88 ALA A O 1
ATOM 663 N N . PHE A 1 89 ? -21.725 18.610 1.570 1.00 97.50 89 PHE A N 1
ATOM 664 C CA . PHE A 1 89 ? -20.401 18.458 2.189 1.00 97.50 89 PHE A CA 1
ATOM 665 C C . PHE A 1 89 ? -19.303 18.589 1.127 1.00 97.50 89 PHE A C 1
ATOM 667 O O . PHE A 1 89 ? -18.670 17.614 0.732 1.00 97.50 89 PHE A O 1
ATOM 674 N N . THR A 1 90 ? -19.124 19.798 0.591 1.00 98.00 90 THR A N 1
ATOM 675 C CA . THR A 1 90 ? -18.133 20.064 -0.461 1.00 98.00 90 THR A CA 1
ATOM 676 C C . THR A 1 90 ? -16.737 19.611 -0.033 1.00 98.00 90 THR A C 1
ATOM 678 O O . THR A 1 90 ? -16.218 20.089 0.970 1.00 98.00 90 THR A O 1
ATOM 681 N N . GLY A 1 91 ? -16.124 18.733 -0.831 1.00 96.56 91 GLY A N 1
ATOM 682 C CA . GLY A 1 91 ? -14.789 18.178 -0.581 1.00 96.56 91 GLY A CA 1
ATOM 683 C C . GLY A 1 91 ? -14.784 16.817 0.121 1.00 96.56 91 GLY A C 1
ATOM 684 O O . GLY A 1 91 ? -13.737 16.177 0.152 1.00 96.56 91 GLY A O 1
ATOM 685 N N . GLU A 1 92 ? -15.932 16.360 0.626 1.00 97.94 92 GLU A N 1
ATOM 686 C CA . GLU A 1 92 ? -16.070 15.066 1.294 1.00 97.94 92 GLU A CA 1
ATOM 687 C C . GLU A 1 92 ? -16.481 13.945 0.333 1.00 97.94 92 GLU A C 1
ATOM 689 O O . GLU A 1 92 ? -17.063 14.173 -0.731 1.00 97.94 92 GLU A O 1
ATOM 694 N N . THR A 1 93 ? -16.225 12.711 0.769 1.00 98.00 93 THR A N 1
ATOM 695 C CA . THR A 1 93 ? -16.448 11.490 -0.016 1.00 98.00 93 THR A CA 1
ATOM 696 C C . THR A 1 93 ? -17.209 10.487 0.811 1.00 98.00 93 THR A C 1
ATOM 698 O O . THR A 1 93 ? -16.707 10.010 1.826 1.00 98.00 93 THR A O 1
ATOM 701 N N . SER A 1 94 ? -18.426 10.162 0.396 1.00 98.44 94 SER A N 1
ATOM 702 C CA . SER A 1 94 ? -19.270 9.231 1.139 1.00 98.44 94 SER A CA 1
ATOM 703 C C . SER A 1 94 ? -18.853 7.774 0.931 1.00 98.44 94 SER A C 1
ATOM 705 O O . SER A 1 94 ? -18.176 7.416 -0.040 1.00 98.44 94 SER A O 1
ATOM 707 N N . ALA A 1 95 ? -19.307 6.912 1.840 1.00 98.56 95 ALA A N 1
ATOM 708 C CA . ALA A 1 95 ? -19.138 5.472 1.700 1.00 98.56 95 ALA A CA 1
ATOM 709 C C . ALA A 1 95 ? -19.845 4.944 0.438 1.00 98.56 95 ALA A C 1
ATOM 711 O O . ALA A 1 95 ? -19.319 4.060 -0.236 1.00 98.56 95 ALA A O 1
ATOM 712 N N . GLU A 1 96 ? -20.991 5.522 0.065 1.00 98.56 96 GLU A N 1
ATOM 713 C CA . GLU A 1 96 ? -21.709 5.183 -1.164 1.00 98.56 96 GLU A CA 1
ATOM 714 C C . GLU A 1 96 ? -20.884 5.472 -2.420 1.00 98.56 96 GLU A C 1
ATOM 716 O O . GLU A 1 96 ? -20.840 4.627 -3.310 1.00 98.56 96 GLU A O 1
ATOM 721 N N . MET A 1 97 ? -20.191 6.615 -2.485 1.00 98.56 97 MET A N 1
ATOM 722 C CA . MET A 1 97 ? -19.316 6.943 -3.620 1.00 98.56 97 MET A CA 1
ATOM 723 C C . MET A 1 97 ? -18.158 5.946 -3.749 1.00 98.56 97 MET A C 1
ATOM 725 O O . MET A 1 97 ? -17.820 5.526 -4.854 1.00 98.56 97 MET A O 1
ATOM 729 N N . LEU A 1 98 ? -17.559 5.533 -2.626 1.00 98.38 98 LEU A N 1
ATOM 730 C CA . LEU A 1 98 ? -16.505 4.513 -2.627 1.00 98.38 98 LEU A CA 1
ATOM 731 C C . LEU A 1 98 ? -17.040 3.143 -3.071 1.00 98.38 98 LEU A C 1
ATOM 733 O O . LEU A 1 98 ? -16.376 2.444 -3.835 1.00 98.38 98 LEU A O 1
ATOM 737 N N . LYS A 1 99 ? -18.245 2.761 -2.637 1.00 98.06 99 LYS A N 1
ATOM 738 C CA . LYS A 1 99 ? -18.889 1.510 -3.067 1.00 98.06 99 LYS A CA 1
ATOM 739 C C . LYS A 1 99 ? -19.232 1.516 -4.553 1.00 98.06 99 LYS A C 1
ATOM 741 O O . LYS A 1 99 ? -18.989 0.508 -5.209 1.00 98.06 99 LYS A O 1
ATOM 746 N N . ASP A 1 100 ? -19.754 2.625 -5.071 1.00 98.06 100 ASP A N 1
ATOM 747 C CA . ASP A 1 100 ? -20.078 2.804 -6.494 1.00 98.06 100 ASP A CA 1
ATOM 748 C C . ASP A 1 100 ? -18.830 2.676 -7.382 1.00 98.06 100 ASP A C 1
ATOM 750 O O . ASP A 1 100 ? -18.846 1.986 -8.398 1.00 98.06 100 ASP A O 1
ATOM 754 N N . LEU A 1 101 ? -17.700 3.224 -6.920 1.00 96.19 101 LEU A N 1
ATOM 755 C CA . LEU A 1 101 ? -16.387 3.043 -7.545 1.00 96.19 101 LEU A CA 1
ATOM 756 C C . LEU A 1 101 ? -15.936 1.570 -7.598 1.00 96.19 101 LEU A C 1
ATOM 758 O O . LEU A 1 101 ? -15.078 1.213 -8.403 1.00 96.19 101 LEU A O 1
ATOM 762 N N . GLY A 1 102 ? -16.462 0.723 -6.709 1.00 97.69 102 GLY A N 1
ATOM 763 C CA . GLY A 1 102 ? -16.015 -0.652 -6.502 1.00 97.69 102 GLY A CA 1
ATOM 764 C C . GLY A 1 102 ? -14.895 -0.794 -5.468 1.00 97.69 102 GLY A C 1
ATOM 765 O O . GLY A 1 102 ? -14.171 -1.790 -5.504 1.00 97.69 102 GLY A O 1
ATOM 766 N N . ALA A 1 103 ? -14.713 0.177 -4.566 1.00 98.31 103 ALA A N 1
ATOM 767 C CA . ALA A 1 103 ? -13.832 0.003 -3.415 1.00 98.31 103 ALA A CA 1
ATOM 768 C C . ALA A 1 103 ? -14.452 -0.985 -2.414 1.00 98.31 103 ALA A C 1
ATOM 770 O O . ALA A 1 103 ? -15.659 -0.980 -2.154 1.00 98.31 103 ALA A O 1
ATOM 771 N N . GLU A 1 104 ? -13.608 -1.834 -1.835 1.00 98.56 104 GLU A N 1
ATOM 772 C CA . GLU A 1 104 ? -14.014 -2.800 -0.814 1.00 98.56 104 GLU A CA 1
ATOM 773 C C . GLU A 1 104 ? -13.662 -2.337 0.604 1.00 98.56 104 GLU A C 1
ATOM 775 O O . GLU A 1 104 ? -14.247 -2.838 1.561 1.00 98.56 104 GLU A O 1
ATOM 780 N N . TYR A 1 105 ? -12.730 -1.390 0.742 1.00 98.88 105 TYR A N 1
ATOM 781 C CA . TYR A 1 105 ? -12.235 -0.894 2.026 1.00 98.88 105 TYR A CA 1
ATOM 782 C C . TYR A 1 105 ? -12.256 0.637 2.120 1.00 98.88 105 TYR A C 1
ATOM 784 O O . TYR A 1 105 ? -12.354 1.353 1.120 1.00 98.88 105 TYR A O 1
ATOM 792 N N . THR A 1 106 ? -12.108 1.152 3.336 1.00 98.81 106 THR A N 1
ATOM 793 C CA . THR A 1 106 ? -11.661 2.524 3.588 1.00 98.81 106 THR A CA 1
ATOM 794 C C . THR A 1 106 ? -10.772 2.594 4.825 1.00 98.81 106 THR A C 1
ATOM 796 O O . THR A 1 106 ? -10.967 1.849 5.788 1.00 98.81 106 THR A O 1
ATOM 799 N N . LEU A 1 107 ? -9.799 3.503 4.804 1.00 98.69 107 LEU A N 1
ATOM 800 C CA . LEU A 1 107 ? -9.044 3.918 5.984 1.00 98.69 107 LEU A CA 1
ATOM 801 C C . LEU A 1 107 ? -9.848 4.946 6.779 1.00 98.69 107 LEU A C 1
ATOM 803 O O . LEU A 1 107 ? -10.542 5.779 6.195 1.00 98.69 107 LEU A O 1
ATOM 807 N N . VAL A 1 108 ? -9.731 4.897 8.105 1.00 98.75 108 VAL A N 1
ATOM 808 C CA . VAL A 1 108 ? -10.265 5.911 9.025 1.00 98.75 108 VAL A CA 1
ATOM 809 C C . VAL A 1 108 ? -9.300 6.116 10.184 1.00 98.75 108 VAL A C 1
ATOM 811 O O . VAL A 1 108 ? -8.64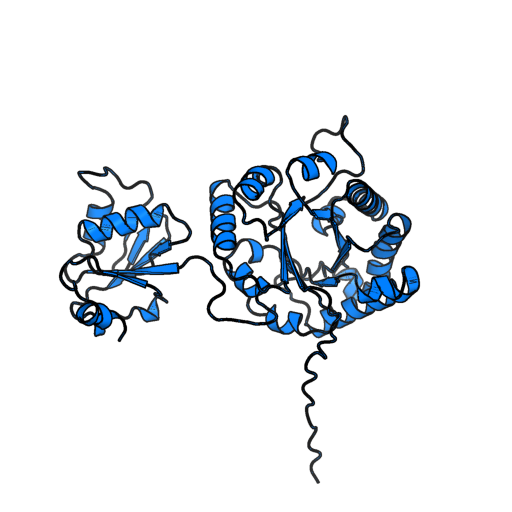0 5.179 10.636 1.00 98.75 108 VAL A O 1
ATOM 814 N N . GLY A 1 109 ? -9.210 7.352 10.674 1.00 98.50 109 GLY A N 1
ATOM 815 C CA . GLY A 1 109 ? -8.416 7.657 11.864 1.00 98.50 109 GLY A CA 1
ATOM 816 C C . GLY A 1 109 ? -6.908 7.531 11.687 1.00 98.50 109 GLY A C 1
ATOM 817 O O . GLY A 1 109 ? -6.211 7.381 12.688 1.00 98.50 109 GLY A O 1
ATOM 818 N N . HIS A 1 110 ? -6.396 7.560 10.453 1.00 98.50 110 HIS A N 1
ATOM 819 C CA . HIS A 1 110 ? -4.953 7.595 10.208 1.00 98.50 110 HIS A CA 1
ATOM 820 C C . HIS A 1 110 ? -4.333 8.782 10.958 1.00 98.50 110 HIS A C 1
ATOM 822 O O . HIS A 1 110 ? -4.937 9.858 11.017 1.00 98.50 110 HIS A O 1
ATOM 828 N N . SER A 1 111 ? -3.133 8.603 11.510 1.00 96.94 111 SER A N 1
ATOM 829 C CA . SER A 1 111 ? -2.425 9.629 12.303 1.00 96.94 111 SER A CA 1
ATOM 830 C C . SER A 1 111 ? -2.466 11.041 11.684 1.00 96.94 111 SER A C 1
ATOM 832 O O . SER A 1 111 ? -2.922 11.979 12.330 1.00 96.94 111 SER A O 1
ATOM 834 N N . GLU A 1 112 ? -2.142 11.180 10.393 1.00 97.12 112 GLU A N 1
ATOM 835 C CA . GLU A 1 112 ? -2.191 12.461 9.647 1.00 97.12 112 GLU A CA 1
ATOM 836 C C . GLU A 1 112 ? -3.574 13.148 9.624 1.00 97.12 112 GLU A C 1
ATOM 838 O O . GLU A 1 112 ? -3.666 14.358 9.407 1.00 97.12 112 GLU A O 1
ATOM 843 N N . ARG A 1 113 ? -4.667 12.394 9.793 1.00 98.25 113 ARG A N 1
ATOM 844 C CA . ARG A 1 113 ? -6.035 12.933 9.888 1.00 98.25 113 ARG A CA 1
ATOM 845 C C . ARG A 1 113 ? -6.354 13.370 11.315 1.00 98.25 113 ARG A C 1
ATOM 847 O O . ARG A 1 113 ? -6.950 14.428 11.509 1.00 98.25 113 ARG A O 1
ATOM 854 N N . ARG A 1 114 ? -5.895 12.605 12.310 1.00 98.00 114 ARG A N 1
ATOM 855 C CA . ARG A 1 114 ? -6.005 12.963 13.734 1.00 98.00 114 ARG A CA 1
ATOM 856 C C . ARG A 1 114 ? -5.217 14.232 14.055 1.00 98.00 114 ARG A C 1
ATOM 858 O O . ARG A 1 114 ? -5.748 15.123 14.708 1.00 98.00 114 ARG A O 1
ATOM 865 N N . GLU A 1 115 ? -4.017 14.379 13.492 1.00 95.50 115 GLU A N 1
ATOM 866 C CA . GLU A 1 115 ? -3.214 15.611 13.572 1.00 95.50 115 GLU A CA 1
ATOM 867 C C . GLU A 1 115 ? -3.926 16.828 12.957 1.00 95.50 115 GLU A C 1
ATOM 869 O O . GLU A 1 115 ? -3.709 17.960 13.382 1.00 95.50 115 GLU A O 1
ATOM 874 N N . LYS A 1 116 ? -4.822 16.602 11.988 1.00 96.12 116 LYS A N 1
ATOM 875 C CA . LYS A 1 116 ? -5.678 17.635 11.380 1.00 96.12 116 LYS A CA 1
ATOM 876 C C . LYS A 1 116 ? -6.993 17.869 12.134 1.00 96.12 116 LYS A C 1
ATOM 878 O O . LYS A 1 116 ? -7.830 18.629 11.652 1.00 96.12 116 LYS A O 1
ATOM 883 N N . GLY A 1 117 ? -7.170 17.254 13.303 1.00 97.12 117 GLY A N 1
ATOM 884 C CA . GLY A 1 117 ? -8.287 17.516 14.212 1.00 97.12 117 GLY A CA 1
ATOM 885 C C . GLY A 1 117 ? -9.401 16.468 14.215 1.00 97.12 117 GLY A C 1
ATOM 886 O O . GLY A 1 117 ? -10.452 16.716 14.803 1.00 97.12 117 GLY A O 1
ATOM 887 N N . GLU A 1 118 ? -9.218 15.302 13.587 1.00 98.31 118 GLU A N 1
ATOM 888 C CA . GLU A 1 118 ? -10.203 14.221 13.706 1.00 98.31 118 GLU A CA 1
ATOM 889 C C . GLU A 1 118 ? -10.149 13.558 15.086 1.00 98.31 118 GLU A C 1
ATOM 891 O O . GLU A 1 118 ? -9.196 12.854 15.428 1.00 98.31 118 GLU A O 1
ATOM 896 N N . THR A 1 119 ? -11.200 13.780 15.877 1.00 98.56 119 THR A N 1
ATOM 897 C CA . THR A 1 119 ? -11.340 13.205 17.219 1.00 98.56 119 THR A CA 1
ATOM 898 C C . THR A 1 119 ? -11.732 11.728 17.168 1.00 98.56 119 THR A C 1
ATOM 900 O O . THR A 1 119 ? -12.241 11.237 16.156 1.00 98.56 119 THR A O 1
ATOM 903 N N . ASN A 1 120 ? -11.551 11.022 18.287 1.00 98.69 120 ASN A N 1
ATOM 904 C CA . ASN A 1 120 ? -11.942 9.618 18.433 1.00 98.69 120 ASN A CA 1
ATOM 905 C C . ASN A 1 120 ? -13.414 9.378 18.061 1.00 98.69 120 ASN A C 1
ATOM 907 O O . ASN A 1 120 ? -13.725 8.425 17.349 1.00 98.69 120 ASN A O 1
ATOM 911 N N . GLU A 1 121 ? -14.306 10.283 18.457 1.00 98.44 121 GLU A N 1
ATOM 912 C CA . GLU A 1 121 ? -15.747 10.183 18.213 1.00 98.44 121 GLU A CA 1
ATOM 913 C C . GLU A 1 121 ? -16.090 10.378 16.731 1.00 98.44 121 GLU A C 1
ATOM 915 O O . GLU A 1 121 ? -16.968 9.700 16.197 1.00 98.44 121 GLU A O 1
ATOM 920 N N . ILE A 1 122 ? -15.414 11.307 16.044 1.00 98.44 122 ILE A N 1
ATOM 921 C CA . ILE A 1 122 ? -15.628 11.526 14.605 1.00 98.44 122 ILE A CA 1
ATOM 922 C C . ILE A 1 122 ? -15.154 10.304 13.822 1.00 98.44 122 ILE A C 1
ATOM 924 O O . ILE A 1 122 ? -15.874 9.817 12.949 1.00 98.44 122 ILE A O 1
ATOM 928 N N . VAL A 1 123 ? -13.967 9.802 14.155 1.00 98.75 123 VAL A N 1
ATOM 929 C CA . VAL A 1 123 ? -13.364 8.637 13.509 1.00 98.75 123 VAL A CA 1
ATOM 930 C C . VAL A 1 123 ? -14.220 7.382 13.712 1.00 98.75 123 VAL A C 1
ATOM 932 O O . VAL A 1 123 ? -14.477 6.658 12.750 1.00 98.75 123 VAL A O 1
ATOM 935 N N . ALA A 1 124 ? -14.729 7.151 14.925 1.00 98.75 124 ALA A N 1
ATOM 936 C CA . ALA A 1 124 ? -15.611 6.022 15.213 1.00 98.75 124 ALA A CA 1
ATOM 937 C C . ALA A 1 124 ? -16.920 6.080 14.405 1.00 98.75 124 ALA A C 1
ATOM 939 O O . ALA A 1 124 ? -17.345 5.070 13.844 1.00 98.75 124 ALA A O 1
ATOM 940 N N . LYS A 1 125 ? -17.514 7.273 14.250 1.00 98.75 125 LYS A N 1
ATOM 941 C CA . LYS A 1 125 ? -18.707 7.471 13.407 1.00 98.75 125 LYS A CA 1
ATOM 942 C C . LYS A 1 125 ? -18.435 7.211 11.928 1.00 98.75 125 LYS A C 1
ATOM 944 O O . LYS A 1 125 ? -19.255 6.578 11.270 1.00 98.75 125 LYS A O 1
ATOM 949 N N . LYS A 1 126 ? -17.281 7.652 11.407 1.00 98.88 126 LYS A N 1
ATOM 950 C CA . LYS A 1 126 ? -16.840 7.315 10.039 1.00 98.88 126 LYS A CA 1
ATOM 951 C C . LYS A 1 126 ? -16.740 5.802 9.845 1.00 98.88 126 LYS A C 1
ATOM 953 O O . LYS A 1 126 ? -17.267 5.277 8.868 1.00 98.88 126 LYS A O 1
ATOM 958 N N . ALA A 1 127 ? -16.111 5.109 10.794 1.00 98.81 127 ALA A N 1
ATOM 959 C CA . ALA A 1 127 ? -15.948 3.660 10.754 1.00 98.81 127 ALA A CA 1
ATOM 960 C C . ALA A 1 127 ? -17.294 2.923 10.748 1.00 98.81 127 ALA A C 1
ATOM 962 O O . ALA A 1 127 ? -17.542 2.096 9.873 1.00 98.81 127 ALA A O 1
ATOM 963 N N . ALA A 1 128 ? -18.182 3.255 11.689 1.00 98.75 128 ALA A N 1
ATOM 964 C CA . ALA A 1 128 ? -19.497 2.633 11.786 1.00 98.75 128 ALA A CA 1
ATOM 965 C C . ALA A 1 128 ? -20.338 2.875 10.527 1.00 98.75 128 ALA A C 1
ATOM 967 O O . ALA A 1 128 ? -20.929 1.934 9.998 1.00 98.75 128 ALA A O 1
ATOM 968 N N . TYR A 1 129 ? -20.321 4.100 9.992 1.00 98.75 129 TYR A N 1
ATOM 969 C CA . TYR A 1 129 ? -21.044 4.423 8.766 1.00 98.75 129 TYR A CA 1
ATOM 970 C C . TYR A 1 129 ? -20.516 3.648 7.550 1.00 98.75 129 TYR A C 1
ATOM 972 O O . TYR A 1 129 ? -21.294 3.098 6.770 1.00 98.75 129 TYR A O 1
ATOM 980 N N . ALA A 1 130 ? -19.193 3.546 7.399 1.00 98.75 130 ALA A N 1
ATOM 981 C CA . ALA A 1 130 ? -18.584 2.775 6.318 1.00 98.75 130 ALA A CA 1
ATOM 982 C C . ALA A 1 130 ? -18.948 1.282 6.387 1.00 98.75 130 ALA A C 1
ATOM 984 O O . ALA A 1 130 ? -19.305 0.694 5.361 1.00 98.75 130 ALA A O 1
ATOM 985 N N . LEU A 1 131 ? -18.921 0.690 7.588 1.00 98.75 131 LEU A N 1
ATOM 986 C CA . LEU A 1 131 ? -19.347 -0.695 7.816 1.00 98.75 131 LEU A CA 1
ATOM 987 C C . LEU A 1 131 ? -20.832 -0.891 7.487 1.00 98.75 131 LEU A C 1
ATOM 989 O O . LEU A 1 131 ? -21.179 -1.858 6.809 1.00 98.75 131 LEU A O 1
ATOM 993 N N . GLU A 1 132 ? -21.701 0.042 7.893 1.00 98.38 132 GLU A N 1
ATOM 994 C CA . GLU A 1 132 ? -23.138 0.014 7.577 1.00 98.38 132 GLU A CA 1
ATOM 995 C C . GLU A 1 132 ? -23.388 0.002 6.059 1.00 98.38 132 GLU A C 1
ATOM 997 O O . GLU A 1 132 ? -24.283 -0.692 5.575 1.00 98.38 132 GLU A O 1
ATOM 1002 N N . LYS A 1 133 ? -22.571 0.726 5.282 1.00 98.44 133 LYS A N 1
ATOM 1003 C CA . LYS A 1 133 ? -22.639 0.738 3.807 1.00 98.44 133 LYS A CA 1
ATOM 1004 C C . LYS A 1 133 ? -21.879 -0.414 3.140 1.00 98.44 133 LYS A C 1
ATOM 1006 O O . LYS A 1 133 ? -21.795 -0.478 1.911 1.00 98.44 133 LYS A O 1
ATOM 1011 N N . GLY A 1 134 ? -21.367 -1.360 3.925 1.00 98.06 134 GLY A N 1
ATOM 1012 C CA . GLY A 1 134 ? -20.748 -2.586 3.431 1.00 98.06 134 GLY A CA 1
ATOM 1013 C C . GLY A 1 134 ? -19.341 -2.393 2.865 1.00 98.06 134 GLY A C 1
ATOM 1014 O O . GLY A 1 134 ? -18.953 -3.135 1.954 1.00 98.06 134 GLY A O 1
ATOM 1015 N N . LEU A 1 135 ? -18.602 -1.389 3.345 1.00 98.69 135 LEU A N 1
ATOM 1016 C CA . LEU A 1 135 ? -17.145 -1.324 3.212 1.00 98.69 135 LEU A CA 1
ATOM 1017 C C . LEU A 1 135 ? -16.495 -2.066 4.384 1.00 98.69 135 LEU A C 1
ATOM 1019 O O . LEU A 1 135 ? -17.016 -2.064 5.497 1.00 98.69 135 LEU A O 1
ATOM 1023 N N . GLY A 1 136 ? -15.329 -2.661 4.155 1.00 98.81 136 GLY A N 1
ATOM 1024 C CA . GLY A 1 136 ? -14.411 -2.990 5.238 1.00 98.81 136 GLY A CA 1
ATOM 1025 C C . GLY A 1 136 ? -13.700 -1.739 5.755 1.00 98.81 136 GLY A C 1
ATOM 1026 O O . GLY A 1 136 ? -13.495 -0.777 5.013 1.00 98.81 136 GLY A O 1
ATOM 1027 N N . VAL A 1 137 ? -13.286 -1.752 7.019 1.00 98.88 137 VAL A N 1
ATOM 1028 C CA . VAL A 1 137 ? -12.619 -0.604 7.647 1.00 98.88 137 VAL A CA 1
ATOM 1029 C C . VAL A 1 137 ? -11.224 -0.978 8.120 1.00 98.88 137 VAL A C 1
ATOM 1031 O O . VAL A 1 137 ? -11.055 -1.925 8.886 1.00 98.88 137 VAL A O 1
ATOM 1034 N N . ILE A 1 138 ? -10.232 -0.198 7.689 1.00 98.94 138 ILE A N 1
ATOM 1035 C CA . ILE A 1 138 ? -8.887 -0.180 8.266 1.00 98.94 138 ILE A CA 1
ATOM 1036 C C . ILE A 1 138 ? -8.879 0.936 9.321 1.00 98.94 138 ILE A C 1
ATOM 1038 O O . ILE A 1 138 ? -8.748 2.117 8.995 1.00 98.94 138 ILE A O 1
ATOM 1042 N N . ALA A 1 139 ? -9.108 0.552 10.576 1.00 98.81 139 ALA A N 1
ATOM 1043 C CA . ALA A 1 139 ? -9.224 1.432 11.731 1.00 98.81 139 ALA A CA 1
ATOM 1044 C C . ALA A 1 139 ? -7.838 1.719 12.317 1.00 98.81 139 ALA A C 1
ATOM 1046 O O . ALA A 1 139 ? -7.237 0.862 12.969 1.00 98.81 139 ALA A O 1
ATOM 1047 N N . CYS A 1 140 ? -7.326 2.925 12.083 1.00 98.81 140 CYS A N 1
ATOM 1048 C CA . CYS A 1 140 ? -6.012 3.321 12.570 1.00 98.81 140 CYS A CA 1
ATOM 1049 C C . CYS A 1 140 ? -6.067 3.823 14.022 1.00 98.81 140 CYS A C 1
ATOM 1051 O O . CYS A 1 140 ? -6.972 4.581 14.420 1.00 98.81 140 CYS A O 1
ATOM 1053 N N . ILE A 1 141 ? -5.065 3.399 14.790 1.00 98.75 141 ILE A N 1
ATOM 1054 C CA . ILE A 1 141 ? -4.773 3.802 16.167 1.00 98.75 141 ILE A CA 1
ATOM 1055 C C . ILE A 1 141 ? -3.265 3.957 16.347 1.00 98.75 141 ILE A C 1
ATOM 1057 O O . ILE A 1 141 ? -2.489 3.370 15.600 1.00 98.75 141 ILE A O 1
ATOM 1061 N N . GLY A 1 142 ? -2.830 4.701 17.353 1.00 97.81 142 GLY A N 1
ATOM 1062 C CA . GLY A 1 142 ? -1.407 4.928 17.565 1.00 97.81 142 GLY A CA 1
ATOM 1063 C C . GLY A 1 142 ? -1.120 6.036 18.552 1.00 97.81 142 GLY A C 1
ATOM 1064 O O . GLY A 1 142 ? -1.915 6.965 18.684 1.00 97.81 142 GLY A O 1
ATOM 1065 N N . GLU A 1 143 ? 0.014 5.940 19.238 1.00 97.25 143 GLU A N 1
ATOM 1066 C CA . GLU A 1 143 ? 0.474 6.916 20.217 1.00 97.25 143 GLU A CA 1
ATOM 1067 C C . GLU A 1 143 ? 1.597 7.809 19.679 1.00 97.25 143 GLU A C 1
ATOM 1069 O O . GLU A 1 143 ? 2.411 7.402 18.844 1.00 97.25 143 GLU A O 1
ATOM 1074 N N . THR A 1 144 ? 1.672 9.034 20.201 1.00 95.12 144 THR A N 1
ATOM 1075 C CA . THR A 1 144 ? 2.783 9.951 19.916 1.00 95.12 144 THR A CA 1
ATOM 1076 C C . THR A 1 144 ? 4.038 9.571 20.704 1.00 95.12 144 THR A C 1
ATOM 1078 O O . THR A 1 144 ? 3.996 8.769 21.641 1.00 95.12 144 THR A O 1
ATOM 1081 N N . LYS A 1 145 ? 5.176 10.179 20.354 1.00 92.94 145 LYS A N 1
ATOM 1082 C CA . LYS A 1 145 ? 6.438 9.958 21.072 1.00 92.94 145 LYS A CA 1
ATOM 1083 C C . LYS A 1 145 ? 6.307 10.293 22.561 1.00 92.94 145 LYS A C 1
ATOM 1085 O O . LYS A 1 145 ? 6.791 9.541 23.400 1.00 92.94 145 LYS A O 1
ATOM 1090 N N . GLU A 1 146 ? 5.598 11.370 22.878 1.00 94.88 146 GLU A N 1
ATOM 1091 C CA . GLU A 1 146 ? 5.394 11.865 24.240 1.00 94.88 146 GLU A CA 1
ATOM 1092 C C . GLU A 1 146 ? 4.619 10.845 25.082 1.00 94.88 146 GLU A C 1
ATOM 1094 O O . GLU A 1 146 ? 5.026 10.525 26.197 1.00 94.88 146 GLU A O 1
ATOM 1099 N N . HIS A 1 147 ? 3.554 10.261 24.524 1.00 96.00 147 HIS A N 1
ATOM 1100 C CA . HIS A 1 147 ? 2.799 9.201 25.196 1.00 96.00 147 HIS A CA 1
ATOM 1101 C C . HIS A 1 147 ? 3.649 7.941 25.402 1.00 96.00 147 HIS A C 1
ATOM 1103 O O . HIS A 1 147 ? 3.559 7.305 26.453 1.00 96.00 147 HIS A O 1
ATOM 1109 N N . ARG A 1 148 ? 4.497 7.577 24.428 1.00 93.88 148 ARG A N 1
ATOM 1110 C CA . ARG A 1 148 ? 5.414 6.434 24.559 1.00 93.88 148 ARG A CA 1
ATOM 1111 C C . ARG A 1 148 ? 6.436 6.661 25.673 1.00 93.88 148 ARG A C 1
ATOM 1113 O O . ARG A 1 148 ? 6.593 5.795 26.529 1.00 93.88 148 ARG A O 1
ATOM 1120 N N . GLU A 1 149 ? 7.099 7.814 25.687 1.00 93.50 149 GLU A N 1
ATOM 1121 C CA . GLU A 1 149 ? 8.105 8.171 26.699 1.00 93.50 149 GLU A CA 1
ATOM 1122 C C . GLU A 1 149 ? 7.495 8.323 28.103 1.00 93.50 149 GLU A C 1
ATOM 1124 O O . GLU A 1 149 ? 8.162 8.044 29.099 1.00 93.50 149 GLU A O 1
ATOM 1129 N N . ALA A 1 150 ? 6.209 8.673 28.188 1.00 97.06 150 ALA A N 1
ATOM 1130 C CA . ALA A 1 150 ? 5.443 8.707 29.432 1.00 97.06 150 ALA A CA 1
ATOM 1131 C C . ALA A 1 150 ? 4.893 7.335 29.881 1.00 97.06 150 ALA A C 1
ATOM 1133 O O . ALA A 1 150 ? 4.204 7.267 30.899 1.00 97.06 150 ALA A O 1
ATOM 1134 N N . ASN A 1 151 ? 5.179 6.240 29.161 1.00 96.19 151 ASN A N 1
ATOM 1135 C CA . ASN A 1 151 ? 4.605 4.902 29.390 1.00 96.19 151 ASN A CA 1
ATOM 1136 C C . ASN A 1 151 ? 3.064 4.865 29.330 1.00 96.19 151 ASN A C 1
ATOM 1138 O O . ASN A 1 151 ? 2.418 4.076 30.017 1.00 96.19 151 ASN A O 1
ATOM 1142 N N . GLN A 1 152 ? 2.465 5.710 28.492 1.00 97.25 152 GLN A N 1
ATOM 1143 C CA . GLN A 1 152 ? 1.015 5.835 28.309 1.00 97.25 152 GLN A CA 1
ATOM 1144 C C . GLN A 1 152 ? 0.512 5.168 27.023 1.00 97.25 152 GLN A C 1
ATOM 1146 O O . GLN A 1 152 ? -0.648 5.343 26.665 1.00 97.25 152 GLN A O 1
ATOM 1151 N N . THR A 1 153 ? 1.353 4.396 26.323 1.00 96.88 153 THR A N 1
ATOM 1152 C CA . THR A 1 153 ? 0.998 3.764 25.040 1.00 96.88 153 THR A CA 1
ATOM 1153 C C . THR A 1 153 ? -0.304 2.980 25.119 1.00 96.88 153 THR A C 1
ATOM 1155 O O . THR A 1 153 ? -1.214 3.259 24.348 1.00 96.88 153 THR A O 1
ATOM 1158 N N . VAL A 1 154 ? -0.409 2.032 26.059 1.00 96.94 154 VAL A N 1
ATOM 1159 C CA . VAL A 1 154 ? -1.596 1.170 26.184 1.00 96.94 154 VAL A CA 1
ATOM 1160 C C . VAL A 1 154 ? -2.829 2.003 26.519 1.00 96.94 154 VAL A C 1
ATOM 1162 O O . VAL A 1 154 ? -3.825 1.890 25.818 1.00 96.94 154 VAL A O 1
ATOM 1165 N N . THR A 1 155 ? -2.744 2.892 27.512 1.00 97.69 155 THR A N 1
ATOM 1166 C CA . THR A 1 155 ? -3.855 3.779 27.892 1.00 97.69 155 THR A CA 1
ATOM 1167 C C . THR A 1 155 ? -4.362 4.586 26.697 1.00 97.69 155 THR A C 1
ATOM 1169 O O . THR A 1 155 ? -5.552 4.550 26.384 1.00 97.69 155 THR A O 1
ATOM 1172 N N . TYR A 1 156 ? -3.453 5.241 25.973 1.00 97.88 156 TYR A N 1
ATOM 1173 C CA . TYR A 1 156 ? -3.803 6.117 24.860 1.00 97.88 156 TYR A CA 1
ATOM 1174 C C . TYR A 1 156 ? -4.459 5.363 23.697 1.00 97.88 156 TYR A C 1
ATOM 1176 O O . TYR A 1 156 ? -5.480 5.800 23.168 1.00 97.88 156 TYR A O 1
ATOM 1184 N N . ILE A 1 157 ? -3.920 4.203 23.303 1.00 98.19 157 ILE A N 1
ATOM 1185 C CA . ILE A 1 157 ? -4.525 3.426 22.212 1.00 98.19 157 ILE A CA 1
ATOM 1186 C C . ILE A 1 157 ? -5.851 2.782 22.634 1.00 98.19 157 ILE A C 1
ATOM 1188 O O . ILE A 1 157 ? -6.744 2.653 21.798 1.00 98.19 157 ILE A O 1
ATOM 1192 N N . THR A 1 158 ? -6.022 2.415 23.912 1.00 97.88 158 THR A N 1
ATOM 1193 C CA . THR A 1 158 ? -7.298 1.862 24.390 1.00 97.88 158 THR A CA 1
ATOM 1194 C C . THR A 1 158 ? -8.415 2.897 24.372 1.00 97.88 158 THR A C 1
ATOM 1196 O O . THR A 1 158 ? -9.519 2.544 23.988 1.00 97.88 158 THR A O 1
ATOM 1199 N N . GLU A 1 159 ? -8.138 4.179 24.637 1.00 98.38 159 GLU A N 1
ATOM 1200 C CA . GLU A 1 159 ? -9.141 5.249 24.484 1.00 98.38 159 GLU A CA 1
ATOM 1201 C C . GLU A 1 159 ? -9.629 5.381 23.030 1.00 98.38 159 GLU A C 1
ATOM 1203 O O . GLU A 1 159 ? -10.815 5.597 22.769 1.00 98.38 159 GLU A O 1
ATOM 1208 N N . GLN A 1 160 ? -8.723 5.219 22.060 1.00 98.75 160 GLN A N 1
ATOM 1209 C CA . GLN A 1 160 ? -9.077 5.231 20.639 1.00 98.75 160 GLN A CA 1
ATOM 1210 C C . GLN A 1 160 ? -9.905 3.993 20.254 1.00 98.75 160 GLN A C 1
ATOM 1212 O O . GLN A 1 160 ? -10.872 4.107 19.498 1.00 98.75 160 GLN A O 1
ATOM 1217 N N . LEU A 1 161 ? -9.543 2.818 20.777 1.00 98.81 161 LEU A N 1
ATOM 1218 C CA . LEU A 1 161 ? -10.264 1.559 20.564 1.00 98.81 161 LEU A CA 1
ATOM 1219 C C . LEU A 1 161 ? -11.652 1.558 21.217 1.00 98.81 161 LEU A C 1
ATOM 1221 O O . LEU A 1 161 ? -12.618 1.113 20.595 1.00 98.81 161 LEU A O 1
ATOM 1225 N N . ASP A 1 162 ? -11.774 2.105 22.425 1.00 98.75 162 ASP A N 1
ATOM 1226 C CA . ASP A 1 162 ? -13.038 2.234 23.151 1.00 98.75 162 ASP A CA 1
ATOM 1227 C C . ASP A 1 162 ? -14.037 3.089 22.362 1.00 98.75 162 ASP A C 1
ATOM 1229 O O . ASP A 1 162 ? -15.214 2.734 22.264 1.00 98.75 162 ASP A O 1
ATOM 1233 N N . ALA A 1 163 ? -13.571 4.159 21.709 1.00 98.75 163 ALA A N 1
ATOM 1234 C CA . ALA A 1 163 ? -14.415 4.952 20.821 1.00 98.75 163 ALA A CA 1
ATOM 1235 C C . ALA A 1 163 ? -14.919 4.141 19.616 1.00 98.75 163 ALA A C 1
ATOM 1237 O O . ALA A 1 163 ? -16.105 4.211 19.292 1.00 98.75 163 ALA A O 1
ATOM 1238 N N . TYR A 1 164 ? -14.065 3.324 18.985 1.00 98.75 164 TYR A N 1
ATOM 1239 C CA . TYR A 1 164 ? -14.515 2.410 17.930 1.00 98.75 164 TYR A CA 1
ATOM 1240 C C . TYR A 1 164 ? -15.549 1.401 18.456 1.00 98.75 164 TYR A C 1
ATOM 1242 O O . TYR A 1 164 ? -16.589 1.237 17.825 1.00 98.75 164 TYR A O 1
ATOM 1250 N N . ALA A 1 165 ? -15.330 0.763 19.612 1.00 98.56 165 ALA A N 1
ATOM 1251 C CA . ALA A 1 165 ? -16.278 -0.203 20.196 1.00 98.56 165 ALA A CA 1
ATOM 1252 C C . ALA A 1 165 ? -17.620 0.418 20.631 1.00 98.56 165 ALA A C 1
ATOM 1254 O O . ALA A 1 165 ? -18.657 -0.265 20.658 1.00 98.56 165 ALA A O 1
ATOM 1255 N N . ALA A 1 166 ? -17.632 1.713 20.955 1.00 98.44 166 ALA A N 1
ATOM 1256 C CA . ALA A 1 166 ? -18.865 2.430 21.261 1.00 98.44 166 ALA A CA 1
ATOM 1257 C C . ALA A 1 166 ? -19.827 2.429 20.057 1.00 98.44 166 ALA A C 1
ATOM 1259 O O . ALA A 1 166 ? -21.021 2.174 20.241 1.00 98.44 166 ALA A O 1
ATOM 1260 N N . GLU A 1 167 ? -19.301 2.595 18.840 1.00 98.38 167 GLU A N 1
ATOM 1261 C CA . GLU A 1 167 ? -20.082 2.697 17.596 1.00 98.38 167 GLU A CA 1
ATOM 1262 C C . GLU A 1 167 ? -20.150 1.367 16.808 1.00 98.38 167 GLU A C 1
ATOM 1264 O O . GLU A 1 167 ? -21.164 1.064 16.180 1.00 98.38 167 GLU A O 1
ATOM 1269 N N . ILE A 1 168 ? -19.112 0.523 16.868 1.00 98.00 168 ILE A N 1
ATOM 1270 C CA . ILE A 1 168 ? -18.991 -0.724 16.092 1.00 98.00 168 ILE A CA 1
ATOM 1271 C C . ILE A 1 168 ? -19.381 -1.938 16.940 1.00 98.00 168 ILE A C 1
ATOM 1273 O O . ILE A 1 168 ? -18.781 -2.210 17.982 1.00 98.00 168 ILE A O 1
ATOM 1277 N N . LYS A 1 169 ? -20.360 -2.713 16.458 1.00 94.06 169 LYS A N 1
ATOM 1278 C CA . LYS A 1 169 ? -20.811 -3.960 17.108 1.00 94.06 169 LYS A CA 1
ATOM 1279 C C . LYS A 1 169 ? -20.304 -5.221 16.416 1.00 94.06 169 LYS A C 1
ATOM 1281 O O . LYS A 1 169 ? -19.985 -6.188 17.099 1.00 94.06 169 LYS A O 1
ATOM 1286 N N . ASP A 1 170 ? -20.190 -5.195 15.091 1.00 96.56 170 ASP A N 1
ATOM 1287 C CA . ASP A 1 170 ? -19.638 -6.294 14.298 1.00 96.56 170 ASP A CA 1
ATOM 1288 C C . ASP A 1 170 ? -18.222 -5.950 13.819 1.00 96.56 170 ASP A C 1
ATOM 1290 O O . ASP A 1 170 ? -18.015 -5.003 13.061 1.00 96.56 170 ASP A O 1
ATOM 1294 N N . TRP A 1 171 ? -17.249 -6.740 14.271 1.00 98.00 171 TRP A N 1
ATOM 1295 C CA . TRP A 1 171 ? -15.827 -6.566 13.969 1.00 98.00 171 TRP A CA 1
ATOM 1296 C C . TRP A 1 171 ? -15.345 -7.439 12.802 1.00 98.00 171 TRP A C 1
ATOM 1298 O O . TRP A 1 171 ? -14.174 -7.381 12.432 1.00 98.00 171 TRP A O 1
ATOM 1308 N N . THR A 1 172 ? -16.237 -8.211 12.170 1.00 96.25 172 THR A N 1
ATOM 1309 C CA . THR A 1 172 ? -15.900 -9.150 11.083 1.00 96.25 172 THR A CA 1
ATOM 1310 C C . THR A 1 172 ? -15.193 -8.463 9.909 1.00 96.25 172 THR A C 1
ATOM 1312 O O . THR A 1 172 ? -14.257 -9.017 9.331 1.00 96.25 172 THR A O 1
ATOM 1315 N N . ASN A 1 173 ? -15.597 -7.231 9.583 1.00 97.56 173 ASN A N 1
ATOM 1316 C CA . ASN A 1 173 ? -15.036 -6.440 8.484 1.00 97.56 173 ASN A CA 1
ATOM 1317 C C . ASN A 1 173 ? -14.102 -5.312 8.954 1.00 97.56 173 ASN A C 1
ATOM 1319 O O . ASN A 1 173 ? -13.864 -4.356 8.213 1.00 97.56 173 ASN A O 1
ATOM 1323 N N . VAL A 1 174 ? -13.539 -5.438 10.159 1.00 98.81 174 VAL A N 1
ATOM 1324 C CA . VAL A 1 174 ? -12.561 -4.493 10.710 1.00 98.81 174 VAL A CA 1
ATOM 1325 C C . VAL A 1 174 ? -11.144 -5.073 10.626 1.00 98.81 174 VAL A C 1
ATOM 1327 O O . VAL A 1 174 ? -10.903 -6.268 10.826 1.00 98.81 174 VAL A O 1
ATOM 1330 N N . VAL A 1 175 ? -10.193 -4.205 10.301 1.00 98.94 175 VAL A N 1
ATOM 1331 C CA . VAL A 1 175 ? -8.751 -4.412 10.448 1.00 98.94 175 VAL A CA 1
ATOM 1332 C C . VAL A 1 175 ? -8.236 -3.283 11.327 1.00 98.94 175 VAL A C 1
ATOM 1334 O O . VAL A 1 175 ? -8.480 -2.121 11.020 1.00 98.94 175 VAL A O 1
ATOM 1337 N N . ILE A 1 176 ? -7.532 -3.601 12.408 1.00 98.94 176 ILE A N 1
ATOM 1338 C CA . ILE A 1 176 ? -6.907 -2.584 13.260 1.00 98.94 176 ILE A CA 1
ATOM 1339 C C . ILE A 1 176 ? -5.497 -2.337 12.738 1.00 98.94 176 ILE A C 1
ATOM 1341 O O . ILE A 1 176 ? -4.712 -3.279 12.651 1.00 98.94 176 ILE A O 1
ATOM 1345 N N . ALA A 1 177 ? -5.162 -1.091 12.415 1.00 98.81 177 ALA A N 1
ATOM 1346 C CA . ALA A 1 177 ? -3.802 -0.691 12.074 1.00 98.81 177 ALA A CA 1
ATOM 1347 C C . ALA A 1 177 ? -3.170 0.049 13.257 1.00 98.81 177 ALA A C 1
ATOM 1349 O O . ALA A 1 177 ? -3.583 1.160 13.585 1.00 98.81 177 ALA A O 1
ATOM 1350 N N . TYR A 1 178 ? -2.182 -0.574 13.900 1.00 98.62 178 TYR A N 1
ATOM 1351 C CA . TYR A 1 178 ? -1.394 0.063 14.949 1.00 98.62 178 TYR A CA 1
ATOM 1352 C C . TYR A 1 178 ? -0.224 0.842 14.347 1.00 98.62 178 TYR A C 1
ATOM 1354 O O . TYR A 1 178 ? 0.704 0.264 13.783 1.00 98.62 178 TYR A O 1
ATOM 1362 N N . GLU A 1 179 ? -0.260 2.158 14.493 1.00 96.38 179 GLU A N 1
ATOM 1363 C CA . GLU A 1 179 ? 0.695 3.101 13.932 1.00 96.38 179 GLU A CA 1
ATOM 1364 C C . GLU A 1 179 ? 1.475 3.795 15.066 1.00 96.38 179 GLU A C 1
ATOM 1366 O O . GLU A 1 179 ? 1.018 4.816 15.576 1.00 96.38 179 GLU A O 1
ATOM 1371 N N . PRO A 1 180 ? 2.657 3.309 15.490 1.00 94.56 180 PRO A N 1
ATOM 1372 C CA . PRO A 1 180 ? 3.508 4.087 16.393 1.00 94.56 180 PRO A CA 1
ATOM 1373 C C . PRO A 1 180 ? 3.902 5.394 15.694 1.00 94.56 180 PRO A C 1
ATOM 1375 O O . PRO A 1 180 ? 4.789 5.386 14.837 1.00 94.56 180 PRO A O 1
ATOM 1378 N N . ILE A 1 181 ? 3.247 6.513 16.028 1.00 93.19 181 ILE A N 1
ATOM 1379 C CA . ILE A 1 181 ? 3.320 7.772 15.258 1.00 93.19 181 ILE A CA 1
ATOM 1380 C C . ILE A 1 181 ? 4.767 8.267 15.177 1.00 93.19 181 ILE A C 1
ATOM 1382 O O . ILE A 1 181 ? 5.239 8.725 14.139 1.00 93.19 181 ILE A O 1
ATOM 1386 N N . TRP A 1 182 ? 5.524 8.054 16.251 1.00 91.00 182 TRP A N 1
ATOM 1387 C CA . TRP A 1 182 ? 6.946 8.374 16.353 1.00 91.00 182 TRP A CA 1
ATOM 1388 C C . TRP A 1 182 ? 7.857 7.593 15.383 1.00 91.00 182 TRP A C 1
ATOM 1390 O O . TRP A 1 182 ? 9.002 7.997 15.166 1.00 91.00 182 TRP A O 1
ATOM 1400 N N . ALA A 1 183 ? 7.369 6.509 14.775 1.00 83.38 183 ALA A N 1
ATOM 1401 C CA . ALA A 1 183 ? 8.072 5.688 13.787 1.00 83.38 183 ALA A CA 1
ATOM 1402 C C . ALA A 1 183 ? 7.529 5.856 12.349 1.00 83.38 183 ALA A C 1
ATOM 1404 O O . ALA A 1 183 ? 7.939 5.123 11.446 1.00 83.38 183 ALA A O 1
ATOM 1405 N N . ILE A 1 184 ? 6.615 6.802 12.096 1.00 79.81 184 ILE A N 1
ATOM 1406 C CA . ILE A 1 184 ? 6.070 7.061 10.753 1.00 79.81 184 ILE A CA 1
ATOM 1407 C C . ILE A 1 184 ? 6.913 8.134 10.060 1.00 79.81 184 ILE A C 1
ATOM 1409 O O . ILE A 1 184 ? 6.881 9.302 10.423 1.00 79.81 184 ILE A O 1
ATOM 1413 N N . GLY A 1 185 ? 7.674 7.756 9.029 1.00 70.19 185 GLY A N 1
ATOM 1414 C CA . GLY A 1 185 ? 8.423 8.720 8.206 1.00 70.19 185 GLY A CA 1
ATOM 1415 C C . GLY A 1 185 ? 9.601 9.413 8.909 1.00 70.19 185 GLY A C 1
ATOM 1416 O O . GLY A 1 185 ? 10.241 10.268 8.307 1.00 70.19 185 GLY A O 1
ATOM 1417 N N . THR A 1 186 ? 9.927 9.023 10.144 1.00 75.44 186 THR A N 1
ATOM 1418 C CA . THR A 1 186 ? 11.023 9.594 10.947 1.00 75.44 186 THR A CA 1
ATOM 1419 C C . THR A 1 186 ? 12.359 8.868 10.760 1.00 75.44 186 THR A C 1
ATOM 1421 O O . THR A 1 186 ? 13.384 9.313 11.270 1.00 75.44 186 THR A O 1
ATOM 1424 N N . GLY A 1 187 ? 12.361 7.718 10.073 1.00 70.31 187 GLY A N 1
ATOM 1425 C CA . GLY A 1 187 ? 13.513 6.811 9.992 1.00 70.31 187 GLY A CA 1
ATOM 1426 C C . GLY A 1 187 ? 13.738 5.980 11.263 1.00 70.31 187 GLY A C 1
ATOM 1427 O O . GLY A 1 187 ? 14.507 5.019 11.232 1.00 70.31 187 GLY A O 1
ATOM 1428 N N . LEU A 1 188 ? 13.032 6.291 12.355 1.00 75.81 188 LEU A N 1
ATOM 1429 C CA . LEU A 1 188 ? 12.947 5.431 13.529 1.00 75.81 188 LEU A CA 1
ATOM 1430 C C . LEU A 1 188 ? 12.022 4.256 13.215 1.00 75.81 188 LEU A C 1
ATOM 1432 O O . LEU A 1 188 ? 11.015 4.398 12.527 1.00 75.81 188 LEU A O 1
ATOM 1436 N N . THR A 1 189 ? 12.383 3.077 13.704 1.00 77.69 189 THR A N 1
ATOM 1437 C CA . THR A 1 189 ? 11.615 1.849 13.499 1.00 77.69 189 THR A CA 1
ATOM 1438 C C . THR A 1 189 ? 11.407 1.211 14.862 1.00 77.69 189 THR A C 1
ATOM 1440 O O . THR A 1 189 ? 12.378 1.042 15.600 1.00 77.69 189 THR A O 1
ATOM 1443 N N . ALA A 1 190 ? 10.160 0.883 15.209 1.00 88.75 190 ALA A N 1
ATOM 1444 C CA . ALA A 1 190 ? 9.904 0.112 16.420 1.00 88.75 190 ALA A CA 1
ATOM 1445 C C . ALA A 1 190 ? 10.538 -1.272 16.270 1.00 88.75 190 ALA A C 1
ATOM 1447 O O . ALA A 1 190 ? 10.461 -1.874 15.195 1.00 88.75 190 ALA A O 1
ATOM 1448 N N . SER A 1 191 ? 11.168 -1.780 17.330 1.00 93.31 191 SER A N 1
ATOM 1449 C CA . SER A 1 191 ? 11.680 -3.146 17.279 1.00 93.31 191 SER A CA 1
ATOM 1450 C C . SER A 1 191 ? 10.511 -4.125 17.101 1.00 93.31 191 SER A C 1
ATOM 1452 O O . SER A 1 191 ? 9.387 -3.839 17.537 1.00 93.31 191 SER A O 1
ATOM 1454 N N . PRO A 1 192 ? 10.740 -5.296 16.494 1.00 95.31 192 PRO A N 1
ATOM 1455 C CA . PRO A 1 192 ? 9.698 -6.305 16.363 1.00 95.31 192 PRO A CA 1
ATOM 1456 C C . PRO A 1 192 ? 9.065 -6.714 17.703 1.00 95.31 192 PRO A C 1
ATOM 1458 O O . PRO A 1 192 ? 7.886 -7.051 17.750 1.00 95.31 192 PRO A O 1
ATOM 1461 N N . GLU A 1 193 ? 9.819 -6.674 18.800 1.00 96.56 193 GLU A N 1
ATOM 1462 C CA . GLU A 1 193 ? 9.334 -6.939 20.161 1.00 96.56 193 GLU A CA 1
ATOM 1463 C C . GLU A 1 193 ? 8.404 -5.828 20.652 1.00 96.56 193 GLU A C 1
ATOM 1465 O O . GLU A 1 193 ? 7.351 -6.132 21.205 1.00 96.56 193 GLU A O 1
ATOM 1470 N N . GLN A 1 194 ? 8.750 -4.559 20.406 1.00 95.06 194 GLN A N 1
ATOM 1471 C CA . GLN A 1 194 ? 7.890 -3.423 20.758 1.00 95.06 194 GLN A CA 1
ATOM 1472 C C . GLN A 1 194 ? 6.563 -3.472 19.994 1.00 95.06 194 GLN A C 1
ATOM 1474 O O . GLN A 1 194 ? 5.507 -3.225 20.571 1.00 95.06 194 GLN A O 1
ATOM 1479 N N . ALA A 1 195 ? 6.605 -3.819 18.704 1.00 96.56 195 ALA A N 1
ATOM 1480 C CA . ALA A 1 195 ? 5.396 -4.004 17.907 1.00 96.56 195 ALA A CA 1
ATOM 1481 C C . ALA A 1 195 ? 4.546 -5.170 18.446 1.00 96.56 195 ALA A C 1
ATOM 1483 O O . ALA A 1 195 ? 3.345 -5.012 18.658 1.00 96.56 195 ALA A O 1
ATOM 1484 N N . GLN A 1 196 ? 5.172 -6.314 18.739 1.00 98.12 196 GLN A N 1
ATOM 1485 C CA . GLN A 1 196 ? 4.493 -7.485 19.297 1.00 98.12 196 GLN A CA 1
ATOM 1486 C C . GLN A 1 196 ? 3.824 -7.195 20.651 1.00 98.12 196 GLN A C 1
ATOM 1488 O O . GLN A 1 196 ? 2.691 -7.615 20.863 1.00 98.12 196 GLN A O 1
ATOM 1493 N N . GLU A 1 197 ? 4.483 -6.463 21.552 1.00 97.75 197 GLU A N 1
ATOM 1494 C CA . GLU A 1 197 ? 3.933 -6.086 22.864 1.00 97.75 197 GLU A CA 1
ATOM 1495 C C . GLU A 1 197 ? 2.616 -5.302 22.732 1.00 97.75 197 GLU A C 1
ATOM 1497 O O . GLU A 1 197 ? 1.621 -5.595 23.406 1.00 97.75 197 GLU A O 1
ATOM 1502 N N . VAL A 1 198 ? 2.589 -4.322 21.826 1.00 98.25 198 VAL A N 1
ATOM 1503 C CA . VAL A 1 198 ? 1.394 -3.501 21.611 1.00 98.25 198 VAL A CA 1
ATOM 1504 C C . VAL A 1 198 ? 0.297 -4.300 20.909 1.00 98.25 198 VAL A C 1
ATOM 1506 O O . VAL A 1 198 ? -0.861 -4.232 21.318 1.00 98.25 198 VAL A O 1
ATOM 1509 N N . HIS A 1 199 ? 0.642 -5.127 19.919 1.00 98.69 199 HIS A N 1
ATOM 1510 C CA . HIS A 1 199 ? -0.323 -6.011 19.258 1.00 98.69 199 HIS A CA 1
ATOM 1511 C C . HIS A 1 199 ? -0.964 -7.011 20.233 1.00 98.69 199 HIS A C 1
ATOM 1513 O O . HIS A 1 199 ? -2.184 -7.187 20.213 1.00 98.69 199 HIS A O 1
ATOM 1519 N N . ALA A 1 200 ? -0.177 -7.607 21.133 1.00 98.44 200 ALA A N 1
ATOM 1520 C CA . ALA A 1 200 ? -0.688 -8.479 22.189 1.00 98.44 200 ALA A CA 1
ATOM 1521 C C . ALA A 1 200 ? -1.654 -7.730 23.126 1.00 98.44 200 ALA A C 1
ATOM 1523 O O . ALA A 1 200 ? -2.707 -8.259 23.489 1.00 98.44 200 ALA A O 1
ATOM 1524 N N . SER A 1 201 ? -1.348 -6.471 23.459 1.00 98.56 201 SER A N 1
ATOM 1525 C CA . SER A 1 201 ? -2.228 -5.612 24.268 1.00 98.56 201 SER A CA 1
ATOM 1526 C C . SER A 1 201 ? -3.551 -5.299 23.554 1.00 98.56 201 SER A C 1
ATOM 1528 O O . SER A 1 201 ? -4.613 -5.365 24.173 1.00 98.56 201 SER A O 1
ATOM 1530 N N . ILE A 1 202 ? -3.517 -5.040 22.241 1.00 98.75 202 ILE A N 1
ATOM 1531 C CA . ILE A 1 202 ? -4.723 -4.838 21.416 1.00 98.75 202 ILE A 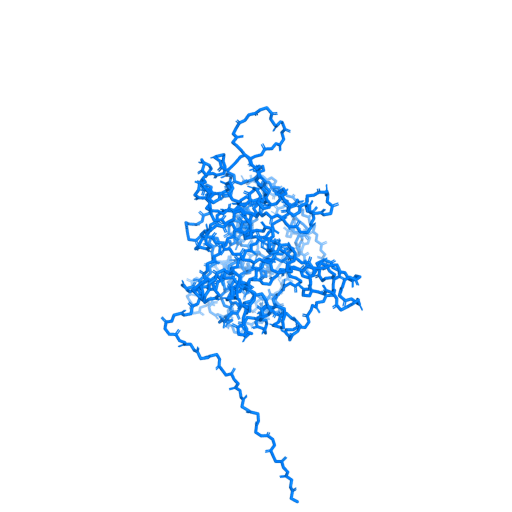CA 1
ATOM 1532 C C . ILE A 1 202 ? -5.581 -6.109 21.393 1.00 98.75 202 ILE A C 1
ATOM 1534 O O . ILE A 1 202 ? -6.803 -6.032 21.534 1.00 98.75 202 ILE A O 1
ATOM 1538 N N . ARG A 1 203 ? -4.970 -7.295 21.267 1.00 98.56 203 ARG A N 1
ATOM 1539 C CA . ARG A 1 203 ? -5.714 -8.564 21.338 1.00 98.56 203 ARG A CA 1
ATOM 1540 C C . ARG A 1 203 ? -6.331 -8.816 22.703 1.00 98.56 203 ARG A C 1
ATOM 1542 O O . ARG A 1 203 ? -7.471 -9.277 22.771 1.00 98.56 203 ARG A O 1
ATOM 1549 N N . ALA A 1 204 ? -5.603 -8.520 23.779 1.00 98.44 204 ALA A N 1
ATOM 1550 C CA . ALA A 1 204 ? -6.136 -8.621 25.132 1.00 98.44 204 ALA A CA 1
ATOM 1551 C C . ALA A 1 204 ? -7.359 -7.706 25.303 1.00 98.44 204 ALA A C 1
ATOM 1553 O O . ALA A 1 204 ? -8.397 -8.163 25.784 1.00 98.44 204 ALA A O 1
ATOM 1554 N N . TRP A 1 205 ? -7.274 -6.467 24.807 1.00 98.69 205 TRP A N 1
ATOM 1555 C CA . TRP A 1 205 ? -8.400 -5.534 24.790 1.00 98.69 205 TRP A CA 1
ATOM 1556 C C . TRP A 1 205 ? -9.584 -6.069 23.968 1.00 98.69 205 TRP A C 1
ATOM 1558 O O . TRP A 1 205 ? -10.702 -6.081 24.475 1.00 98.69 205 TRP A O 1
ATOM 1568 N N . LEU A 1 206 ? -9.360 -6.600 22.757 1.00 98.69 206 LEU A N 1
ATOM 1569 C CA . LEU A 1 206 ? -10.426 -7.203 21.938 1.00 98.69 206 LEU A CA 1
ATOM 1570 C C . LEU A 1 206 ? -11.133 -8.339 22.685 1.00 98.69 206 LEU A C 1
ATOM 1572 O O . LEU A 1 206 ? -12.361 -8.426 22.670 1.00 98.69 206 LEU A O 1
ATOM 1576 N N . LYS A 1 207 ? -10.362 -9.194 23.363 1.00 98.25 207 LYS A N 1
ATOM 1577 C CA . LYS A 1 207 ? -10.891 -10.342 24.104 1.00 98.25 207 LYS A CA 1
ATOM 1578 C C . LYS A 1 207 ? -11.761 -9.908 25.280 1.00 98.25 207 LYS A C 1
ATOM 1580 O O . LYS A 1 207 ? -12.786 -10.538 25.530 1.00 98.25 207 LYS A O 1
ATOM 1585 N N . GLU A 1 208 ? -11.340 -8.867 25.996 1.00 98.06 208 GLU A N 1
ATOM 1586 C CA . GLU A 1 208 ? -12.033 -8.349 27.179 1.00 98.06 208 GLU A CA 1
ATOM 1587 C C . GLU A 1 208 ? -13.245 -7.476 26.822 1.00 98.06 208 GLU A C 1
ATOM 1589 O O . GLU A 1 208 ? -14.314 -7.647 27.407 1.00 98.06 208 GLU A O 1
ATOM 1594 N N . LYS A 1 209 ? -13.082 -6.528 25.891 1.00 97.94 209 LYS A N 1
ATOM 1595 C CA . LYS A 1 209 ? -14.079 -5.485 25.602 1.00 97.94 209 LYS A CA 1
ATOM 1596 C C . LYS A 1 209 ? -15.035 -5.829 24.471 1.00 97.94 209 LYS A C 1
ATOM 1598 O O . LYS A 1 209 ? -16.142 -5.297 24.450 1.00 97.94 209 LYS A O 1
ATOM 1603 N N . VAL A 1 210 ? -14.620 -6.684 23.536 1.00 97.75 210 VAL A N 1
ATOM 1604 C CA . VAL A 1 210 ? -15.429 -7.040 22.364 1.00 97.75 210 VAL A CA 1
ATOM 1605 C C . VAL A 1 210 ? -15.914 -8.479 22.478 1.00 97.75 210 VAL A C 1
ATOM 1607 O O . VAL A 1 210 ? -17.088 -8.712 22.753 1.00 97.75 210 VAL A O 1
ATOM 1610 N N . SER A 1 211 ? -15.034 -9.456 22.257 1.00 97.62 211 SER A N 1
ATOM 1611 C CA . SER A 1 211 ? -15.296 -10.880 22.488 1.00 97.62 211 SER A CA 1
ATOM 1612 C C . SER A 1 211 ? -14.034 -11.716 22.224 1.00 97.62 211 SER A C 1
ATOM 1614 O O . SER A 1 211 ? -13.158 -11.287 21.467 1.00 97.62 211 SER A O 1
ATOM 1616 N N . PRO A 1 212 ? -13.953 -12.955 22.750 1.00 96.62 212 PRO A N 1
ATOM 1617 C CA . PRO A 1 212 ? -12.912 -13.903 22.353 1.00 96.62 212 PRO A CA 1
ATOM 1618 C C . PRO A 1 212 ? -12.851 -14.141 20.836 1.00 96.62 212 PRO A C 1
ATOM 1620 O O . PRO A 1 212 ? -11.766 -14.180 20.269 1.00 96.62 212 PRO A O 1
ATOM 1623 N N . ASP A 1 213 ? -14.006 -14.215 20.167 1.00 95.50 213 ASP A N 1
ATOM 1624 C CA . ASP A 1 213 ? -14.078 -14.417 18.714 1.00 95.50 213 ASP A CA 1
ATOM 1625 C C . ASP A 1 213 ? -13.479 -13.233 17.936 1.00 95.50 213 ASP A C 1
ATOM 1627 O O . ASP A 1 213 ? -12.718 -13.425 16.986 1.00 95.50 213 ASP A O 1
ATOM 1631 N N . ALA A 1 214 ? -13.750 -12.001 18.381 1.00 96.81 214 ALA A N 1
ATOM 1632 C CA . ALA A 1 214 ? -13.155 -10.803 17.797 1.00 96.81 214 ALA A CA 1
ATOM 1633 C C . ALA A 1 214 ? -11.632 -10.766 17.996 1.00 96.81 214 ALA A C 1
ATOM 1635 O O . ALA A 1 214 ? -10.920 -10.393 17.064 1.00 96.81 214 ALA A O 1
ATOM 1636 N N . ALA A 1 215 ? -11.118 -11.182 19.157 1.00 97.19 215 ALA A N 1
ATOM 1637 C CA . ALA A 1 215 ? -9.674 -11.257 19.406 1.00 97.19 215 ALA A CA 1
ATOM 1638 C C . ALA A 1 215 ? -8.959 -12.256 18.480 1.00 97.19 215 ALA A C 1
ATOM 1640 O O . ALA A 1 215 ? -7.846 -11.989 18.010 1.00 97.19 215 ALA A O 1
ATOM 1641 N N . ASP A 1 216 ? -9.621 -13.379 18.190 1.00 94.94 216 ASP A N 1
ATOM 1642 C CA . ASP A 1 216 ? -9.077 -14.452 17.362 1.00 94.94 216 ASP A CA 1
ATOM 1643 C C . ASP A 1 216 ? -9.177 -14.156 15.859 1.00 94.94 216 ASP A C 1
ATOM 1645 O O . ASP A 1 216 ? -8.311 -14.599 15.099 1.00 94.94 216 ASP A O 1
ATOM 1649 N N . LYS A 1 217 ? -10.193 -13.403 15.413 1.00 96.88 217 LYS A N 1
ATOM 1650 C CA . LYS A 1 217 ? -10.460 -13.161 13.982 1.00 96.88 217 LYS A CA 1
ATOM 1651 C C . LYS A 1 217 ? -10.064 -11.778 13.474 1.00 96.88 217 LYS A C 1
ATOM 1653 O O . LYS A 1 217 ? -9.731 -11.654 12.294 1.00 96.88 217 LYS A O 1
ATOM 1658 N N . THR A 1 218 ? -10.092 -10.747 14.320 1.00 98.38 218 THR A N 1
ATOM 1659 C CA . THR A 1 218 ? -9.720 -9.389 13.897 1.00 98.38 218 THR A CA 1
ATOM 1660 C C . THR A 1 218 ? -8.235 -9.363 13.562 1.00 98.38 218 THR A C 1
ATOM 1662 O O . THR A 1 218 ? -7.392 -9.795 14.354 1.00 98.38 218 THR A O 1
ATOM 1665 N N . ARG A 1 219 ? -7.917 -8.857 12.368 1.00 98.75 219 ARG A N 1
ATOM 1666 C CA . ARG A 1 219 ? -6.529 -8.673 11.938 1.00 98.75 219 ARG A CA 1
ATOM 1667 C C . ARG A 1 219 ? -5.982 -7.407 12.585 1.00 98.75 219 ARG A C 1
ATOM 1669 O O . ARG A 1 219 ? -6.603 -6.350 12.461 1.00 98.75 219 ARG A O 1
ATOM 1676 N N . VAL A 1 220 ? -4.829 -7.518 13.236 1.00 98.75 220 VAL A N 1
ATOM 1677 C CA . VAL A 1 220 ? -4.077 -6.388 13.794 1.00 98.75 220 VAL A CA 1
ATOM 1678 C C . VAL A 1 220 ? -2.783 -6.239 12.998 1.00 98.75 220 VAL A C 1
ATOM 1680 O O . VAL A 1 220 ? -1.892 -7.090 13.060 1.00 98.75 220 VAL A O 1
ATOM 1683 N N . ILE A 1 221 ? -2.700 -5.174 12.206 1.00 98.81 221 ILE A N 1
ATOM 1684 C CA . ILE A 1 221 ? -1.595 -4.898 11.287 1.00 98.81 221 ILE A CA 1
ATOM 1685 C C . ILE A 1 221 ? -0.703 -3.781 11.818 1.00 98.81 221 ILE A C 1
ATOM 1687 O O . ILE A 1 221 ? -1.171 -2.856 12.478 1.00 98.81 221 ILE A O 1
ATOM 1691 N N . TYR A 1 222 ? 0.589 -3.867 11.517 1.00 98.25 222 TYR A N 1
ATOM 1692 C CA . TYR A 1 222 ? 1.573 -2.878 11.943 1.00 98.25 222 TYR A CA 1
ATOM 1693 C C . TYR A 1 222 ? 1.731 -1.775 10.885 1.00 98.25 222 TYR A C 1
ATOM 1695 O O . TYR A 1 222 ? 2.024 -2.059 9.723 1.00 98.25 222 TYR A O 1
ATOM 1703 N N . GLY A 1 223 ? 1.543 -0.518 11.278 1.00 95.62 223 GLY A N 1
ATOM 1704 C CA . GLY A 1 223 ? 1.558 0.664 10.408 1.00 95.62 223 GLY A CA 1
ATOM 1705 C C . GLY A 1 223 ? 2.729 1.627 10.631 1.00 95.62 223 GLY A C 1
ATOM 1706 O O . GLY A 1 223 ? 2.673 2.775 10.201 1.00 95.62 223 GLY A O 1
ATOM 1707 N N . GLY A 1 224 ? 3.789 1.195 11.322 1.00 89.94 224 GLY A N 1
ATOM 1708 C CA . GLY A 1 224 ? 5.029 1.973 11.423 1.00 89.94 224 GLY A CA 1
ATOM 1709 C C . GLY A 1 224 ? 5.905 1.878 10.164 1.00 89.94 224 GLY A C 1
ATOM 1710 O O . GLY A 1 224 ? 5.463 1.466 9.091 1.00 89.94 224 GLY A O 1
ATOM 1711 N N . SER A 1 225 ? 7.185 2.245 10.280 1.00 90.81 225 SER A N 1
ATOM 1712 C CA . SER A 1 225 ? 8.154 2.122 9.181 1.00 90.81 225 SER A CA 1
ATOM 1713 C C . SER A 1 225 ? 8.393 0.652 8.788 1.00 90.81 225 SER A C 1
ATOM 1715 O O . SER A 1 225 ? 9.167 -0.064 9.426 1.00 90.81 225 SER A O 1
ATOM 1717 N N . VAL A 1 226 ? 7.737 0.200 7.714 1.00 91.44 226 VAL A N 1
ATOM 1718 C CA . VAL A 1 226 ? 7.899 -1.139 7.122 1.00 91.44 226 VAL A CA 1
ATOM 1719 C C . VAL A 1 226 ? 8.550 -1.035 5.745 1.00 91.44 226 VAL A C 1
ATOM 1721 O O . VAL A 1 226 ? 8.134 -0.241 4.900 1.00 91.44 226 VAL A O 1
ATOM 1724 N N . GLY A 1 227 ? 9.561 -1.867 5.511 1.00 89.81 227 GLY A N 1
ATOM 1725 C CA . GLY A 1 227 ? 10.297 -1.972 4.255 1.00 89.81 227 GLY A CA 1
ATOM 1726 C C . GLY A 1 227 ? 10.781 -3.400 3.998 1.00 89.81 227 GLY A C 1
ATOM 1727 O O . GLY A 1 227 ? 10.658 -4.280 4.851 1.00 89.81 227 GLY A O 1
ATOM 1728 N N . ALA A 1 228 ? 11.413 -3.629 2.843 1.00 85.62 228 ALA A N 1
ATOM 1729 C CA . ALA A 1 228 ? 11.928 -4.952 2.467 1.00 85.62 228 ALA A CA 1
ATOM 1730 C C . ALA A 1 228 ? 12.921 -5.549 3.491 1.00 85.62 228 ALA A C 1
ATOM 1732 O O . ALA A 1 228 ? 13.064 -6.764 3.580 1.00 85.62 228 ALA A O 1
ATOM 1733 N N . LYS A 1 229 ? 13.587 -4.702 4.289 1.00 88.81 229 LYS A N 1
ATOM 1734 C CA . LYS A 1 229 ? 14.598 -5.121 5.273 1.00 88.81 229 LYS A CA 1
ATOM 1735 C C . LYS A 1 229 ? 14.023 -5.686 6.575 1.00 88.81 229 LYS A C 1
ATOM 1737 O O . LYS A 1 229 ? 14.683 -6.513 7.187 1.00 88.81 229 LYS A O 1
ATOM 1742 N N . ASN A 1 230 ? 12.849 -5.229 7.016 1.00 93.00 230 ASN A N 1
ATOM 1743 C CA . ASN A 1 230 ? 12.295 -5.575 8.335 1.00 93.00 230 ASN A CA 1
ATOM 1744 C C . ASN A 1 230 ? 10.943 -6.302 8.270 1.00 93.00 230 ASN A C 1
ATOM 1746 O O . ASN A 1 230 ? 10.546 -6.924 9.255 1.00 93.00 230 ASN A O 1
ATOM 1750 N N . ALA A 1 231 ? 10.251 -6.274 7.125 1.00 94.94 231 ALA A N 1
ATOM 1751 C CA . ALA A 1 231 ? 8.931 -6.884 6.983 1.00 94.94 231 ALA A CA 1
ATOM 1752 C C . ALA A 1 231 ? 8.950 -8.383 7.306 1.00 94.94 231 ALA A C 1
ATOM 1754 O O . ALA A 1 231 ? 8.042 -8.877 7.970 1.00 94.94 231 ALA A O 1
ATOM 1755 N N . SER A 1 232 ? 9.998 -9.104 6.890 1.00 94.69 232 SER A N 1
ATOM 1756 C CA . SER A 1 232 ? 10.094 -10.537 7.166 1.00 94.69 232 SER A CA 1
ATOM 1757 C C . SER A 1 232 ? 10.145 -10.822 8.667 1.00 94.69 232 SER A C 1
ATOM 1759 O O . SER A 1 232 ? 9.339 -11.608 9.149 1.00 94.69 232 SER A O 1
ATOM 1761 N N . GLU A 1 233 ? 10.993 -10.124 9.425 1.00 95.00 233 GLU A N 1
ATOM 1762 C CA . GLU A 1 233 ? 11.116 -10.312 10.875 1.00 95.00 233 GLU A CA 1
ATOM 1763 C C . GLU A 1 233 ? 9.832 -9.934 11.628 1.00 95.00 233 GLU A C 1
ATOM 1765 O O . GLU A 1 233 ? 9.363 -10.696 12.476 1.00 95.00 233 GLU A O 1
ATOM 1770 N N . LEU A 1 234 ? 9.213 -8.802 11.274 1.00 95.69 234 LEU A N 1
ATOM 1771 C CA . LEU A 1 234 ? 7.934 -8.380 11.854 1.00 95.69 234 LEU A CA 1
ATOM 1772 C C . LEU A 1 234 ? 6.820 -9.398 11.569 1.00 95.69 234 LEU A C 1
ATOM 1774 O O . LEU A 1 234 ? 6.027 -9.706 12.454 1.00 95.69 234 LEU A O 1
ATOM 1778 N N . SER A 1 235 ? 6.781 -9.972 10.361 1.00 95.50 235 SER A N 1
ATOM 1779 C CA . SER A 1 235 ? 5.737 -10.929 9.962 1.00 95.50 235 SER A CA 1
ATOM 1780 C C . SER A 1 235 ? 5.761 -12.245 10.750 1.00 95.50 235 SER A C 1
ATOM 1782 O O . SER A 1 235 ? 4.765 -12.975 10.750 1.00 95.50 235 SER A O 1
ATOM 1784 N N . GLN A 1 236 ? 6.880 -12.551 11.422 1.00 95.25 236 GLN A N 1
ATOM 1785 C CA . GLN A 1 236 ? 7.034 -13.746 12.257 1.00 95.25 236 GLN A CA 1
ATOM 1786 C C . GLN A 1 236 ? 6.494 -13.566 13.678 1.00 95.25 236 GLN A C 1
ATOM 1788 O O . GLN A 1 236 ? 6.410 -14.544 14.422 1.00 95.25 236 GLN A O 1
ATOM 1793 N N . LYS A 1 237 ? 6.132 -12.343 14.078 1.00 96.56 237 LYS A N 1
ATOM 1794 C CA . LYS A 1 237 ? 5.538 -12.091 15.392 1.00 96.56 237 LYS A CA 1
ATOM 1795 C C . LYS A 1 237 ? 4.118 -12.650 15.456 1.00 96.56 237 LYS A C 1
ATOM 1797 O O . LYS A 1 237 ? 3.379 -12.625 14.474 1.00 96.56 237 LYS A O 1
ATOM 1802 N N . GLU A 1 238 ? 3.768 -13.199 16.614 1.00 96.06 238 GLU A N 1
ATOM 1803 C CA . GLU A 1 238 ? 2.541 -13.973 16.823 1.00 96.06 238 GLU A CA 1
ATOM 1804 C C . GLU A 1 238 ? 1.281 -13.156 16.518 1.00 96.06 238 GLU A C 1
ATOM 1806 O O . GLU A 1 238 ? 0.382 -13.635 15.819 1.00 96.06 238 GLU A O 1
ATOM 1811 N N . ASP A 1 239 ? 1.261 -11.904 16.980 1.00 97.81 239 ASP A N 1
ATOM 1812 C CA . ASP A 1 239 ? 0.085 -11.042 16.931 1.00 97.81 239 ASP A CA 1
ATOM 1813 C C . ASP A 1 239 ? 0.114 -10.020 15.790 1.00 97.81 239 ASP A C 1
ATOM 1815 O O . ASP A 1 239 ? -0.835 -9.248 15.641 1.00 97.81 239 ASP A O 1
ATOM 1819 N N . ILE A 1 240 ? 1.160 -10.035 14.959 1.00 98.19 240 ILE A N 1
ATOM 1820 C CA . ILE A 1 240 ? 1.245 -9.212 13.750 1.00 98.19 240 ILE A CA 1
ATOM 1821 C C . ILE A 1 240 ? 0.623 -9.982 12.579 1.00 98.19 240 ILE A C 1
ATOM 1823 O O . ILE A 1 240 ? 1.186 -10.949 12.054 1.00 98.19 240 ILE A O 1
ATOM 1827 N N . ASP A 1 241 ? -0.554 -9.524 12.151 1.00 98.50 241 ASP A N 1
ATOM 1828 C CA . ASP A 1 241 ? -1.317 -10.127 11.051 1.00 98.50 241 ASP A CA 1
ATOM 1829 C C . ASP A 1 241 ? -1.076 -9.435 9.709 1.00 98.50 241 ASP A C 1
ATOM 1831 O O . ASP A 1 241 ? -1.786 -9.708 8.743 1.00 98.50 241 ASP A O 1
ATOM 1835 N N . GLY A 1 242 ? -0.134 -8.496 9.628 1.00 98.38 242 GLY A N 1
ATOM 1836 C CA . GLY A 1 242 ? 0.019 -7.712 8.416 1.00 98.38 242 GLY A CA 1
ATOM 1837 C C . GLY A 1 242 ? 0.680 -6.361 8.588 1.00 98.38 242 GLY A C 1
ATOM 1838 O O . GLY A 1 242 ? 1.192 -6.032 9.661 1.00 98.38 242 GLY A O 1
ATOM 1839 N N . PHE A 1 243 ? 0.600 -5.558 7.528 1.00 98.44 243 PHE A N 1
ATOM 1840 C CA . PHE A 1 243 ? 1.201 -4.229 7.460 1.00 98.44 243 PHE A CA 1
ATOM 1841 C C . PHE A 1 243 ? 0.272 -3.185 6.849 1.00 98.44 243 PHE A C 1
ATOM 1843 O O . PHE A 1 243 ? -0.441 -3.477 5.889 1.00 98.44 243 PHE A O 1
ATOM 1850 N N . LEU A 1 244 ? 0.355 -1.950 7.346 1.00 98.38 244 LEU A N 1
ATOM 1851 C CA . LEU A 1 244 ? -0.114 -0.756 6.644 1.00 98.38 244 LEU A CA 1
ATOM 1852 C C . LEU A 1 244 ? 1.104 0.052 6.180 1.00 98.38 244 LEU A C 1
ATOM 1854 O O . LEU A 1 244 ? 1.772 0.726 6.956 1.00 98.38 244 LEU A O 1
ATOM 1858 N N . VAL A 1 245 ? 1.431 -0.057 4.898 1.00 97.50 245 VAL A N 1
ATOM 1859 C CA . VAL A 1 245 ? 2.683 0.431 4.322 1.00 97.50 245 VAL A CA 1
ATOM 1860 C C . VAL A 1 245 ? 2.490 1.819 3.718 1.00 97.50 245 VAL A C 1
ATOM 1862 O O . VAL A 1 245 ? 1.684 1.995 2.808 1.00 97.50 245 VAL A O 1
ATOM 1865 N N . GLY A 1 246 ? 3.279 2.793 4.175 1.00 95.44 246 GLY A N 1
ATOM 1866 C CA . GLY A 1 246 ? 3.340 4.141 3.600 1.00 95.44 246 GLY A CA 1
ATOM 1867 C C . GLY A 1 246 ? 4.226 4.214 2.352 1.00 95.44 246 GLY A C 1
ATOM 1868 O O . GLY A 1 246 ? 3.942 3.601 1.330 1.00 95.44 246 GLY A O 1
ATOM 1869 N N . GLY A 1 247 ? 5.343 4.947 2.422 1.00 93.69 247 GLY A N 1
ATOM 1870 C CA . GLY A 1 247 ? 6.176 5.264 1.250 1.00 93.69 247 GLY A CA 1
ATOM 1871 C C . GLY A 1 247 ? 6.766 4.065 0.491 1.00 93.69 247 GLY A C 1
ATOM 1872 O O . GLY A 1 247 ? 7.024 4.179 -0.705 1.00 93.69 247 GLY A O 1
ATOM 1873 N N . ALA A 1 248 ? 6.955 2.908 1.137 1.00 94.62 248 ALA A N 1
ATOM 1874 C CA . ALA A 1 248 ? 7.395 1.694 0.444 1.00 94.62 248 ALA A CA 1
ATOM 1875 C C . ALA A 1 248 ? 6.303 1.091 -0.463 1.00 94.62 248 ALA A C 1
ATOM 1877 O O . ALA A 1 248 ? 6.639 0.358 -1.386 1.00 94.62 248 ALA A O 1
ATOM 1878 N N . SER A 1 249 ? 5.025 1.450 -0.270 1.00 97.00 249 SER A N 1
ATOM 1879 C CA . SER A 1 249 ? 3.922 1.036 -1.153 1.00 97.00 249 SER A CA 1
ATOM 1880 C C . SER A 1 249 ? 3.960 1.697 -2.536 1.00 97.00 249 SER A C 1
ATOM 1882 O O . SER A 1 249 ? 3.318 1.219 -3.467 1.00 97.00 249 SER A O 1
ATOM 1884 N N . LEU A 1 250 ? 4.750 2.766 -2.685 1.00 95.50 250 LEU A N 1
ATOM 1885 C CA . LEU A 1 250 ? 4.979 3.488 -3.941 1.00 95.50 250 LEU A CA 1
ATOM 1886 C C . LEU A 1 250 ? 6.200 2.954 -4.715 1.00 95.50 250 LEU A C 1
ATOM 1888 O O . LEU A 1 250 ? 6.693 3.619 -5.626 1.00 95.50 250 LEU A O 1
ATOM 1892 N N . LYS A 1 251 ? 6.752 1.806 -4.306 1.00 91.81 251 LYS A N 1
ATOM 1893 C CA . LYS A 1 251 ? 8.018 1.256 -4.808 1.00 91.81 251 LYS A CA 1
ATOM 1894 C C . LYS A 1 251 ? 7.905 -0.252 -5.069 1.00 91.81 251 LYS A C 1
ATOM 1896 O O . LYS A 1 251 ? 7.053 -0.900 -4.459 1.00 91.81 251 LYS A O 1
ATOM 1901 N N . PRO A 1 252 ? 8.816 -0.833 -5.878 1.00 89.94 252 PRO A N 1
ATOM 1902 C CA . PRO A 1 252 ? 8.924 -2.285 -6.063 1.00 89.94 252 PRO A CA 1
ATOM 1903 C C . PRO A 1 252 ? 9.029 -3.084 -4.757 1.00 89.94 252 PRO A C 1
ATOM 1905 O O . PRO A 1 252 ? 8.509 -4.196 -4.674 1.00 89.94 252 PRO A O 1
ATOM 1908 N N . ASP A 1 253 ? 9.621 -2.492 -3.713 1.00 92.19 253 ASP A N 1
ATOM 1909 C CA . ASP A 1 253 ? 9.702 -3.044 -2.355 1.00 92.19 253 ASP A CA 1
ATOM 1910 C C . ASP A 1 253 ? 8.356 -3.559 -1.822 1.00 92.19 253 ASP A C 1
ATOM 1912 O O . ASP A 1 253 ? 8.332 -4.514 -1.043 1.00 92.19 253 ASP A O 1
ATOM 1916 N N . PHE A 1 254 ? 7.229 -2.974 -2.248 1.00 96.50 254 PHE A N 1
ATOM 1917 C CA . PHE A 1 254 ? 5.902 -3.405 -1.816 1.00 96.50 254 PHE A CA 1
ATOM 1918 C C . PHE A 1 254 ? 5.615 -4.872 -2.148 1.00 96.50 254 PHE A C 1
ATOM 1920 O O . PHE A 1 254 ? 5.018 -5.575 -1.334 1.00 96.50 254 PHE A O 1
ATOM 1927 N N . LEU A 1 255 ? 6.104 -5.374 -3.287 1.00 95.00 255 LEU A N 1
ATOM 1928 C CA . LEU A 1 255 ? 5.922 -6.777 -3.669 1.00 95.00 255 LEU A CA 1
ATOM 1929 C C . LEU A 1 255 ? 6.671 -7.730 -2.730 1.00 95.00 255 LEU A C 1
ATOM 1931 O O . LEU A 1 255 ? 6.170 -8.810 -2.408 1.00 95.00 255 LEU A O 1
ATOM 1935 N N . HIS A 1 256 ? 7.839 -7.316 -2.234 1.00 94.50 256 HIS A N 1
ATOM 1936 C CA . HIS A 1 256 ? 8.572 -8.066 -1.214 1.00 94.50 256 HIS A CA 1
ATOM 1937 C C . HIS A 1 256 ? 7.855 -8.037 0.139 1.00 94.50 256 HIS A C 1
ATOM 1939 O O . HIS A 1 256 ? 7.821 -9.057 0.823 1.00 94.50 256 HIS A O 1
ATOM 1945 N N . ILE A 1 257 ? 7.231 -6.911 0.503 1.00 96.56 257 ILE A N 1
ATOM 1946 C CA . ILE A 1 257 ? 6.441 -6.799 1.738 1.00 96.56 257 ILE A CA 1
ATOM 1947 C C . ILE A 1 257 ? 5.186 -7.685 1.678 1.00 96.56 257 ILE A C 1
ATOM 1949 O O . ILE A 1 257 ? 4.878 -8.364 2.656 1.00 96.56 257 ILE A O 1
ATOM 1953 N N . ILE A 1 258 ? 4.505 -7.756 0.527 1.00 97.19 258 ILE A N 1
ATOM 1954 C CA . ILE A 1 258 ? 3.384 -8.689 0.294 1.00 97.19 258 ILE A CA 1
ATOM 1955 C C . ILE A 1 258 ? 3.814 -10.146 0.532 1.00 97.19 258 ILE A C 1
ATOM 1957 O O . ILE A 1 258 ? 3.046 -10.943 1.061 1.00 97.19 258 ILE A O 1
ATOM 1961 N N . ASN A 1 259 ? 5.058 -10.487 0.190 1.00 95.69 259 ASN A N 1
ATOM 1962 C CA . ASN A 1 259 ? 5.619 -11.832 0.331 1.00 95.69 259 ASN A CA 1
ATOM 1963 C C . ASN A 1 259 ? 6.409 -12.036 1.642 1.00 95.69 259 ASN A C 1
ATOM 1965 O O . ASN A 1 259 ? 7.159 -13.002 1.760 1.00 95.69 259 ASN A O 1
ATOM 1969 N N . ALA A 1 260 ? 6.265 -11.159 2.642 1.00 94.81 260 ALA A N 1
ATOM 1970 C CA . ALA A 1 260 ? 7.135 -11.141 3.823 1.00 94.81 260 ALA A CA 1
ATOM 1971 C C . ALA A 1 260 ? 7.109 -12.424 4.677 1.00 94.81 260 ALA A C 1
ATOM 1973 O O . ALA A 1 260 ? 8.139 -12.785 5.252 1.00 94.81 260 ALA A O 1
ATOM 1974 N N . GLN A 1 261 ? 5.962 -13.113 4.747 1.00 92.19 261 GLN A N 1
ATOM 1975 C CA . GLN A 1 261 ? 5.837 -14.377 5.484 1.00 92.19 261 GLN A CA 1
ATOM 1976 C C . GLN A 1 261 ? 6.586 -15.530 4.807 1.00 92.19 261 GLN A C 1
ATOM 1978 O O . GLN A 1 261 ? 7.105 -16.401 5.500 1.00 92.19 261 GLN A O 1
ATOM 1983 N N . ASN A 1 262 ? 6.671 -15.512 3.472 1.00 87.50 262 ASN A N 1
ATOM 1984 C CA . ASN A 1 262 ? 7.333 -16.530 2.658 1.00 87.50 262 ASN A CA 1
ATOM 1985 C C . ASN A 1 262 ? 8.220 -15.859 1.590 1.00 87.50 262 ASN A C 1
ATOM 1987 O O . ASN A 1 262 ? 7.864 -15.860 0.406 1.00 87.50 262 ASN A O 1
ATOM 1991 N N . PRO A 1 263 ? 9.358 -15.250 1.983 1.00 82.25 263 PRO A N 1
ATOM 1992 C CA . PRO A 1 263 ? 10.190 -14.493 1.059 1.00 82.25 263 PRO A CA 1
ATOM 1993 C C . PRO A 1 263 ? 10.679 -15.351 -0.111 1.00 82.25 263 PRO A C 1
ATOM 1995 O O . PRO A 1 263 ? 11.172 -16.464 0.065 1.00 82.25 263 PRO A O 1
ATOM 1998 N N . THR A 1 264 ? 10.581 -14.802 -1.317 1.00 78.19 264 THR A N 1
ATOM 1999 C CA . THR A 1 264 ? 11.015 -15.436 -2.566 1.00 78.19 264 THR A CA 1
ATOM 2000 C C . THR A 1 264 ? 11.792 -14.435 -3.414 1.00 78.19 264 THR A C 1
ATOM 2002 O O . THR A 1 264 ? 11.584 -13.225 -3.318 1.00 78.19 264 THR A O 1
ATOM 2005 N N . THR A 1 265 ? 12.697 -14.935 -4.256 1.00 71.88 265 THR A N 1
ATOM 2006 C CA . THR A 1 265 ? 13.470 -14.113 -5.200 1.00 71.88 265 THR A CA 1
ATOM 2007 C C . THR A 1 265 ? 12.623 -13.591 -6.359 1.00 71.88 265 THR A C 1
ATOM 2009 O O . THR A 1 265 ? 13.011 -12.628 -7.013 1.00 71.88 265 THR A O 1
ATOM 2012 N N . ASN A 1 266 ? 11.459 -14.192 -6.616 1.00 80.56 266 ASN A N 1
ATOM 2013 C CA . ASN A 1 266 ? 10.546 -13.768 -7.670 1.00 80.56 266 ASN A CA 1
ATOM 2014 C C . ASN A 1 266 ? 9.183 -13.407 -7.071 1.00 80.56 266 ASN A C 1
ATOM 2016 O O . ASN A 1 266 ? 8.347 -14.284 -6.856 1.00 80.56 266 ASN A O 1
ATOM 2020 N N . VAL A 1 267 ? 8.975 -12.113 -6.837 1.00 85.56 267 VAL A N 1
ATOM 2021 C CA . VAL A 1 267 ? 7.737 -11.533 -6.286 1.00 85.56 267 VAL A CA 1
ATOM 2022 C C . VAL A 1 267 ? 6.864 -10.856 -7.355 1.00 85.56 267 VAL A C 1
ATOM 2024 O O . VAL A 1 267 ? 5.816 -10.299 -7.033 1.00 85.56 267 VAL A O 1
ATOM 2027 N N . GLY A 1 268 ? 7.262 -10.924 -8.630 1.00 86.19 268 GLY A N 1
ATOM 2028 C CA . GLY A 1 268 ? 6.728 -10.081 -9.705 1.00 86.19 268 GLY A CA 1
ATOM 2029 C C . GLY A 1 268 ? 7.487 -8.756 -9.839 1.00 86.19 268 GLY A C 1
ATOM 2030 O O . GLY A 1 268 ? 8.611 -8.636 -9.356 1.00 86.19 268 GLY A O 1
ATOM 2031 N N . GLY A 1 269 ? 6.871 -7.765 -10.485 1.00 84.19 269 GLY A N 1
ATOM 2032 C CA . GLY A 1 269 ? 7.438 -6.429 -10.707 1.00 84.19 269 GLY A CA 1
ATOM 2033 C C . GLY A 1 269 ? 7.962 -6.197 -12.125 1.00 84.19 269 GLY A C 1
ATOM 2034 O O . GLY A 1 269 ? 7.662 -6.964 -13.043 1.00 84.19 269 GLY A O 1
ATOM 2035 N N . ALA A 1 270 ? 8.698 -5.096 -12.303 1.00 81.69 270 ALA A N 1
ATOM 2036 C CA . ALA A 1 270 ? 9.389 -4.803 -13.554 1.00 81.69 270 ALA A CA 1
ATOM 2037 C C . ALA A 1 270 ? 10.556 -5.776 -13.755 1.00 81.69 270 ALA A C 1
ATOM 2039 O O . ALA A 1 270 ? 11.218 -6.163 -12.791 1.00 81.69 270 ALA A O 1
ATOM 2040 N N . VAL A 1 271 ? 10.811 -6.156 -15.005 1.00 85.56 271 VAL A N 1
ATOM 2041 C CA . VAL A 1 271 ? 11.933 -7.028 -15.352 1.00 85.56 271 VAL A CA 1
ATOM 2042 C C . VAL A 1 271 ? 13.112 -6.215 -15.861 1.00 85.56 271 VAL A C 1
ATOM 2044 O O . VAL A 1 271 ? 12.947 -5.318 -16.689 1.00 85.56 271 VAL A O 1
ATOM 2047 N N . ASN A 1 272 ? 14.306 -6.553 -15.385 1.00 90.50 272 ASN A N 1
ATOM 2048 C CA . ASN A 1 272 ? 15.546 -5.969 -15.874 1.00 90.50 272 ASN A CA 1
ATOM 2049 C C . ASN A 1 272 ? 15.953 -6.651 -17.178 1.00 90.50 272 ASN A C 1
ATOM 2051 O O . ASN A 1 272 ? 16.180 -7.863 -17.233 1.00 90.50 272 ASN A O 1
ATOM 2055 N N . VAL A 1 273 ? 16.049 -5.859 -18.235 1.00 95.38 273 VAL A N 1
ATOM 2056 C CA . VAL A 1 273 ? 16.327 -6.320 -19.587 1.00 95.38 273 VAL A CA 1
ATOM 2057 C C . VAL A 1 273 ? 17.618 -5.688 -20.084 1.00 95.38 273 VAL A C 1
ATOM 2059 O O . VAL A 1 273 ? 17.840 -4.486 -19.933 1.00 95.38 273 VAL A O 1
ATOM 2062 N N . ALA A 1 274 ? 18.461 -6.505 -20.699 1.00 97.19 274 ALA A N 1
ATOM 2063 C CA . ALA A 1 274 ? 19.583 -6.050 -21.495 1.00 97.19 274 ALA A CA 1
ATOM 2064 C C . ALA A 1 274 ? 19.267 -6.156 -22.986 1.00 97.19 274 ALA A C 1
ATOM 2066 O O . ALA A 1 274 ? 18.506 -7.026 -23.410 1.00 97.19 274 ALA A O 1
ATOM 2067 N N . ILE A 1 275 ? 19.892 -5.305 -23.790 1.00 97.88 275 ILE A N 1
ATOM 2068 C CA . ILE A 1 275 ? 19.824 -5.364 -25.252 1.00 97.88 275 ILE A CA 1
ATOM 2069 C C . ILE A 1 275 ? 21.225 -5.674 -25.772 1.00 97.88 275 ILE A C 1
ATOM 2071 O O . ILE A 1 275 ? 22.155 -4.915 -25.514 1.00 97.88 275 ILE A O 1
ATOM 2075 N N . ASN A 1 276 ? 21.392 -6.759 -26.525 1.00 97.31 276 ASN A N 1
ATOM 2076 C CA . ASN A 1 276 ? 22.645 -7.021 -27.230 1.00 97.31 276 ASN A CA 1
ATOM 2077 C C . ASN A 1 276 ? 22.485 -6.640 -28.709 1.00 97.31 276 ASN A C 1
ATOM 2079 O O . ASN A 1 276 ? 21.611 -7.153 -29.399 1.00 97.31 276 ASN A O 1
ATOM 2083 N N . GLY A 1 277 ? 23.298 -5.697 -29.181 1.00 96.44 277 GLY A N 1
ATOM 2084 C CA . GLY A 1 277 ? 23.182 -5.039 -30.481 1.00 96.44 277 GLY A CA 1
ATOM 2085 C C . GLY A 1 277 ? 22.278 -3.806 -30.447 1.00 96.44 277 GLY A C 1
ATOM 2086 O O . GLY A 1 277 ? 21.063 -3.917 -30.287 1.00 96.44 277 GLY A O 1
ATOM 2087 N N . PHE A 1 278 ? 22.848 -2.622 -30.688 1.00 96.50 278 PHE A N 1
ATOM 2088 C CA . PHE A 1 278 ? 22.126 -1.341 -30.668 1.00 96.50 278 PHE A CA 1
ATOM 2089 C C . PHE A 1 278 ? 21.925 -0.730 -32.068 1.00 96.50 278 PHE A C 1
ATOM 2091 O O . PHE A 1 278 ? 21.816 0.485 -32.269 1.00 96.50 278 PHE A O 1
ATOM 2098 N N . GLY A 1 279 ? 21.815 -1.615 -33.062 1.00 93.44 279 GLY A N 1
ATOM 2099 C CA . GLY A 1 279 ? 21.331 -1.296 -34.402 1.00 93.44 279 GLY A CA 1
ATOM 2100 C C . GLY A 1 279 ? 19.827 -0.983 -34.426 1.00 93.44 279 GLY A C 1
ATOM 2101 O O . GLY A 1 279 ? 19.210 -0.659 -33.412 1.00 93.44 279 GLY A O 1
ATOM 2102 N N . ARG A 1 280 ? 19.193 -1.095 -35.600 1.00 93.00 28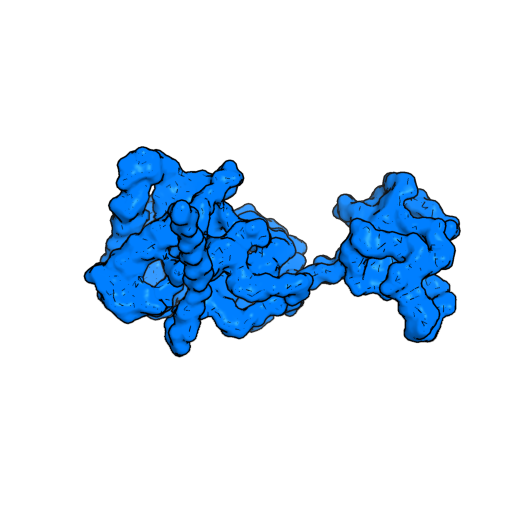0 ARG A N 1
ATOM 2103 C CA . ARG A 1 280 ? 17.769 -0.740 -35.759 1.00 93.00 280 ARG A CA 1
ATOM 2104 C C . ARG A 1 280 ? 16.851 -1.525 -34.811 1.00 93.00 280 ARG A C 1
ATOM 2106 O O . ARG A 1 280 ? 15.992 -0.917 -34.188 1.00 93.00 280 ARG A O 1
ATOM 2113 N N . ILE A 1 281 ? 17.042 -2.841 -34.677 1.00 94.31 281 ILE A N 1
ATOM 2114 C CA . ILE A 1 281 ? 16.193 -3.689 -33.821 1.00 94.31 281 ILE A CA 1
ATOM 2115 C C . ILE A 1 281 ? 16.341 -3.292 -32.347 1.00 94.31 281 ILE A C 1
ATOM 2117 O O . ILE A 1 281 ? 15.338 -2.999 -31.703 1.00 94.31 281 ILE A O 1
ATOM 2121 N N . GLY A 1 282 ? 17.572 -3.191 -31.835 1.00 96.12 282 GLY A N 1
ATOM 2122 C CA . GLY A 1 282 ? 17.819 -2.834 -30.434 1.00 96.12 282 GLY A CA 1
ATOM 2123 C C . GLY A 1 282 ? 17.240 -1.471 -30.046 1.00 96.12 282 GLY A C 1
ATOM 2124 O O . GLY A 1 282 ? 16.614 -1.335 -28.995 1.00 96.12 282 GLY A O 1
ATOM 2125 N N . ARG A 1 283 ? 17.336 -0.467 -30.927 1.00 96.12 283 ARG A N 1
ATOM 2126 C CA . ARG A 1 283 ? 16.711 0.845 -30.680 1.00 96.12 283 ARG A CA 1
ATOM 2127 C C . ARG A 1 283 ? 15.185 0.785 -30.646 1.00 96.12 283 ARG A C 1
ATOM 2129 O O . ARG A 1 283 ? 14.572 1.499 -29.855 1.00 96.12 283 ARG A O 1
ATOM 2136 N N . LEU A 1 284 ? 14.561 -0.062 -31.467 1.00 95.12 284 LEU A N 1
ATOM 2137 C CA . LEU A 1 284 ? 13.109 -0.270 -31.426 1.00 95.12 284 LEU A CA 1
ATOM 2138 C C . LEU A 1 284 ? 12.669 -0.982 -30.151 1.00 95.12 284 LEU A C 1
ATOM 2140 O O . LEU A 1 284 ? 11.651 -0.601 -29.575 1.00 95.12 284 LEU A O 1
ATOM 2144 N N . VAL A 1 285 ? 13.454 -1.953 -29.680 1.00 95.62 285 VAL A N 1
ATOM 2145 C CA . VAL A 1 285 ? 13.232 -2.602 -28.381 1.00 95.62 285 VAL A CA 1
ATOM 2146 C C . VAL A 1 285 ? 13.264 -1.560 -27.268 1.00 95.62 285 VAL A C 1
ATOM 2148 O O . VAL A 1 285 ? 12.325 -1.503 -26.479 1.00 95.62 285 VAL A O 1
ATOM 2151 N N . LEU A 1 286 ? 14.271 -0.678 -27.245 1.00 96.06 286 LEU A N 1
ATOM 2152 C CA . LEU A 1 286 ? 14.347 0.386 -26.242 1.00 96.06 286 LEU A CA 1
ATOM 2153 C C . LEU A 1 286 ? 13.170 1.365 -26.352 1.00 96.06 286 LEU A C 1
ATOM 2155 O O . LEU A 1 286 ? 12.550 1.678 -25.341 1.00 96.06 286 LEU A O 1
ATOM 2159 N N . ARG A 1 287 ? 12.800 1.805 -27.562 1.00 94.00 287 ARG A N 1
ATOM 2160 C CA . ARG A 1 287 ? 11.636 2.688 -27.781 1.00 94.00 287 ARG A CA 1
ATOM 2161 C C . ARG A 1 287 ? 10.319 2.059 -27.319 1.00 94.00 287 ARG A C 1
ATOM 2163 O O . ARG A 1 287 ? 9.465 2.768 -26.793 1.00 94.00 287 ARG A O 1
ATOM 2170 N N . ALA A 1 288 ? 10.146 0.753 -27.514 1.00 92.25 288 ALA A N 1
ATOM 2171 C CA . ALA A 1 288 ? 8.975 0.027 -27.033 1.00 92.25 288 ALA A CA 1
ATOM 2172 C C . ALA A 1 288 ? 9.002 -0.134 -25.504 1.00 92.25 288 ALA A C 1
ATOM 2174 O O . ALA A 1 288 ? 7.998 0.128 -24.842 1.00 92.25 288 ALA A O 1
ATOM 2175 N N . ALA A 1 289 ? 10.155 -0.504 -24.942 1.00 92.00 289 ALA A N 1
ATOM 2176 C CA . ALA A 1 289 ? 10.351 -0.669 -23.506 1.00 92.00 289 ALA A CA 1
ATOM 2177 C C . ALA A 1 289 ? 10.177 0.646 -22.735 1.00 92.00 289 ALA A C 1
ATOM 2179 O O . ALA A 1 289 ? 9.554 0.648 -21.683 1.00 92.00 289 ALA A O 1
ATOM 2180 N N . ALA A 1 290 ? 10.624 1.780 -23.284 1.00 87.69 290 ALA A N 1
ATOM 2181 C CA . ALA A 1 290 ? 10.480 3.098 -22.661 1.00 87.69 290 ALA A CA 1
ATOM 2182 C C . ALA A 1 290 ? 9.014 3.507 -22.419 1.00 87.69 290 ALA A C 1
ATOM 2184 O O . ALA A 1 290 ? 8.746 4.351 -21.568 1.00 87.69 290 ALA A O 1
ATOM 2185 N N . LYS A 1 291 ? 8.068 2.896 -23.143 1.00 82.56 291 LYS A N 1
ATOM 2186 C CA . LYS A 1 291 ? 6.621 3.103 -22.974 1.00 82.56 291 LYS A CA 1
ATOM 2187 C C . LYS A 1 291 ? 5.976 2.101 -22.016 1.00 82.56 291 LYS A C 1
ATOM 2189 O O . LYS A 1 291 ? 4.782 2.207 -21.750 1.00 82.56 291 LYS A O 1
ATOM 2194 N N . ASN A 1 292 ? 6.730 1.113 -21.540 1.00 82.75 292 ASN A N 1
ATOM 2195 C CA . ASN A 1 292 ? 6.232 0.056 -20.678 1.00 82.75 292 ASN A CA 1
ATOM 2196 C C . ASN A 1 292 ? 6.962 0.084 -19.325 1.00 82.75 292 ASN A C 1
ATOM 2198 O O . ASN A 1 292 ? 8.108 -0.356 -19.239 1.00 82.75 292 ASN A O 1
ATOM 2202 N N . PRO A 1 293 ? 6.301 0.518 -18.239 1.00 74.69 293 PRO A N 1
ATOM 2203 C CA . PRO A 1 293 ? 6.945 0.627 -16.932 1.00 74.69 293 PRO A CA 1
ATOM 2204 C C . PRO A 1 293 ? 7.339 -0.721 -16.311 1.00 74.69 293 PRO A C 1
ATOM 2206 O O . PRO A 1 293 ? 8.077 -0.752 -15.330 1.00 74.69 293 PRO A O 1
ATOM 2209 N N . LEU A 1 294 ? 6.880 -1.839 -16.884 1.00 80.25 294 LEU A N 1
ATOM 2210 C CA . LEU A 1 294 ? 7.260 -3.189 -16.471 1.00 80.25 294 LEU A CA 1
ATOM 2211 C C . LEU A 1 294 ? 8.564 -3.683 -17.101 1.00 80.25 294 LEU A C 1
ATOM 2213 O O . LEU A 1 294 ? 9.022 -4.771 -16.757 1.00 80.25 294 LEU A O 1
ATOM 2217 N N . ILE A 1 295 ? 9.157 -2.926 -18.022 1.00 88.12 295 ILE A N 1
ATOM 2218 C CA . ILE A 1 295 ? 10.412 -3.292 -18.673 1.00 88.12 295 ILE A CA 1
ATOM 2219 C C . ILE A 1 295 ? 11.450 -2.234 -18.328 1.00 88.12 295 ILE A C 1
ATOM 2221 O O . ILE A 1 295 ? 11.367 -1.087 -18.764 1.00 88.12 295 ILE A O 1
ATOM 2225 N N . ASN A 1 296 ? 12.452 -2.634 -17.558 1.00 89.38 296 ASN A N 1
ATOM 2226 C CA . ASN A 1 296 ? 13.566 -1.778 -17.202 1.00 89.38 296 ASN A CA 1
ATOM 2227 C C . ASN A 1 296 ? 14.773 -2.143 -18.067 1.00 89.38 296 ASN A C 1
ATOM 2229 O O . ASN A 1 296 ? 15.409 -3.170 -17.834 1.00 89.38 296 ASN A O 1
ATOM 2233 N N . ILE A 1 297 ? 15.086 -1.331 -19.080 1.00 95.69 297 ILE A N 1
ATOM 2234 C CA . ILE A 1 297 ? 16.335 -1.514 -19.824 1.00 95.69 297 ILE A CA 1
ATOM 2235 C C . ILE A 1 297 ? 17.478 -1.045 -18.926 1.00 95.69 297 ILE A C 1
ATOM 2237 O O . ILE A 1 297 ? 17.609 0.149 -18.682 1.00 95.69 297 ILE A O 1
ATOM 2241 N N . VAL A 1 298 ? 18.281 -1.981 -18.427 1.00 95.94 298 VAL A N 1
ATOM 2242 C CA . VAL A 1 298 ? 19.390 -1.692 -17.498 1.00 95.94 298 VAL A CA 1
ATOM 2243 C C . VAL A 1 298 ? 20.746 -1.726 -18.180 1.00 95.94 298 VAL A C 1
ATOM 2245 O O . VAL A 1 298 ? 21.684 -1.080 -17.722 1.00 95.94 298 VAL A O 1
ATOM 2248 N N . ALA A 1 299 ? 20.850 -2.446 -19.298 1.00 97.75 299 ALA A N 1
ATOM 2249 C CA . ALA A 1 299 ? 22.106 -2.597 -20.004 1.00 97.75 299 ALA A CA 1
ATOM 2250 C C . ALA A 1 299 ? 21.933 -2.701 -21.522 1.00 97.75 299 ALA A C 1
ATOM 2252 O O . ALA A 1 299 ? 20.941 -3.222 -22.033 1.00 97.75 299 ALA A O 1
ATOM 2253 N N . ILE A 1 300 ? 22.941 -2.240 -22.248 1.00 98.12 300 ILE A N 1
ATOM 2254 C CA . ILE A 1 300 ? 23.090 -2.390 -23.691 1.00 98.12 300 ILE A CA 1
ATOM 2255 C C . ILE A 1 300 ? 24.509 -2.882 -23.953 1.00 98.12 300 ILE A C 1
ATOM 2257 O O . ILE A 1 300 ? 25.454 -2.383 -23.353 1.00 98.12 300 ILE A O 1
ATOM 2261 N N . ASN A 1 301 ? 24.680 -3.831 -24.865 1.00 97.69 301 ASN A N 1
ATOM 2262 C CA . ASN A 1 301 ? 25.989 -4.146 -25.425 1.00 97.69 301 ASN A CA 1
ATOM 2263 C C . ASN A 1 301 ? 26.005 -3.840 -26.918 1.00 97.69 301 ASN A C 1
ATOM 2265 O O . ASN A 1 301 ? 25.152 -4.328 -27.657 1.00 97.69 301 ASN A O 1
ATOM 2269 N N . ASP A 1 302 ? 26.990 -3.071 -27.363 1.00 96.88 302 ASP A N 1
ATOM 2270 C CA . ASP A 1 302 ? 27.329 -2.952 -28.776 1.00 96.88 302 ASP A CA 1
ATOM 2271 C C . ASP A 1 302 ? 28.839 -2.706 -28.914 1.00 96.88 302 ASP A C 1
ATOM 2273 O O . ASP A 1 302 ? 29.323 -1.670 -28.464 1.00 96.88 302 ASP A O 1
ATOM 2277 N N . PRO A 1 303 ? 29.620 -3.616 -29.517 1.00 94.62 303 PRO A N 1
ATOM 2278 C CA . PRO A 1 303 ? 31.078 -3.478 -29.561 1.00 94.62 303 PRO A CA 1
ATOM 2279 C C . PRO A 1 303 ? 31.587 -2.296 -30.391 1.00 94.62 303 PRO A C 1
ATOM 2281 O O . PRO A 1 303 ? 32.761 -1.945 -30.290 1.00 94.62 303 PRO A O 1
ATOM 2284 N N . PHE A 1 304 ? 30.738 -1.711 -31.239 1.00 94.44 304 PHE A N 1
ATOM 2285 C CA . PHE A 1 304 ? 31.175 -0.803 -32.301 1.00 94.44 304 PHE A CA 1
ATOM 2286 C C . PHE A 1 304 ? 30.602 0.607 -32.168 1.00 94.44 304 PHE A C 1
ATOM 2288 O O . PHE A 1 304 ? 31.048 1.520 -32.863 1.00 94.44 304 PHE A O 1
ATOM 2295 N N . ILE A 1 305 ? 29.611 0.795 -31.299 1.00 94.19 305 ILE A N 1
ATOM 2296 C CA . ILE A 1 305 ? 28.864 2.043 -31.175 1.00 94.19 305 ILE A CA 1
ATOM 2297 C C . ILE A 1 305 ? 29.207 2.707 -29.838 1.00 94.19 305 ILE A C 1
ATOM 2299 O O . ILE A 1 305 ? 29.029 2.122 -28.773 1.00 94.19 305 ILE A O 1
ATOM 2303 N N . SER A 1 306 ? 29.680 3.954 -29.886 1.00 96.19 306 SER A N 1
ATOM 2304 C CA . SER A 1 306 ? 29.915 4.761 -28.684 1.00 96.19 306 SER A CA 1
ATOM 2305 C C . SER A 1 306 ? 28.604 5.273 -28.086 1.00 96.19 306 SER A C 1
ATOM 2307 O O . SER A 1 306 ? 27.624 5.463 -28.807 1.00 96.19 306 SER A O 1
ATOM 2309 N N . THR A 1 307 ? 28.591 5.576 -26.788 1.00 97.31 307 THR A N 1
ATOM 2310 C CA . THR A 1 307 ? 27.420 6.137 -26.089 1.00 97.31 307 THR A CA 1
ATOM 2311 C C . THR A 1 307 ? 26.907 7.426 -26.743 1.00 97.31 307 THR A C 1
ATOM 2313 O O . THR A 1 307 ? 25.704 7.565 -26.957 1.00 97.31 307 THR A O 1
ATOM 2316 N N . THR A 1 308 ? 27.810 8.308 -27.186 1.00 97.12 308 THR A N 1
ATOM 2317 C CA . THR A 1 308 ? 27.474 9.516 -27.960 1.00 97.12 308 THR A CA 1
ATOM 2318 C C . THR A 1 308 ? 26.697 9.187 -29.235 1.00 97.12 308 THR A C 1
ATOM 2320 O O . THR A 1 308 ? 25.720 9.855 -29.572 1.00 97.12 308 THR A O 1
ATOM 2323 N N . TYR A 1 309 ? 27.112 8.144 -29.962 1.00 96.25 309 TYR A N 1
ATOM 2324 C CA . TYR A 1 309 ? 26.434 7.752 -31.195 1.00 96.25 309 TYR A CA 1
ATOM 2325 C C . TYR A 1 309 ? 25.139 6.973 -30.922 1.00 96.25 309 TYR A C 1
ATOM 2327 O O . TYR A 1 309 ? 24.176 7.115 -31.677 1.00 96.25 309 TYR A O 1
ATOM 2335 N N . MET A 1 310 ? 25.072 6.206 -29.825 1.00 97.31 310 MET A N 1
ATOM 2336 C CA . MET A 1 310 ? 23.832 5.577 -29.352 1.00 97.31 310 MET A CA 1
ATOM 2337 C C . MET A 1 310 ? 22.751 6.620 -29.067 1.00 97.31 310 MET A C 1
ATOM 2339 O O . MET A 1 310 ? 21.631 6.458 -29.552 1.00 97.31 310 MET A O 1
ATOM 2343 N N . GLU A 1 311 ? 23.090 7.690 -28.336 1.00 96.81 311 GLU A N 1
ATOM 2344 C CA . GLU A 1 311 ? 22.182 8.815 -28.085 1.00 96.81 311 GLU A CA 1
ATOM 2345 C C . GLU A 1 311 ? 21.695 9.411 -29.405 1.00 96.81 311 GLU A C 1
ATOM 2347 O O . GLU A 1 311 ? 20.491 9.473 -29.636 1.00 96.81 311 GLU A O 1
ATOM 2352 N N . TYR A 1 312 ? 22.617 9.775 -30.304 1.00 96.19 312 TYR A N 1
ATOM 2353 C CA . TYR A 1 312 ? 22.268 10.389 -31.585 1.00 96.19 312 TYR A CA 1
ATOM 2354 C C . TYR A 1 312 ? 21.304 9.524 -32.413 1.00 96.19 312 TYR A C 1
ATOM 2356 O O . TYR A 1 312 ? 20.283 10.012 -32.897 1.00 96.19 312 TYR A O 1
ATOM 2364 N N . MET A 1 313 ? 21.599 8.230 -32.567 1.00 94.69 313 MET A N 1
ATOM 2365 C CA . MET A 1 313 ? 20.751 7.313 -33.338 1.00 94.69 313 MET A CA 1
ATOM 2366 C C . MET A 1 313 ? 19.409 7.016 -32.664 1.00 94.69 313 MET A C 1
ATOM 2368 O O . MET A 1 313 ? 18.457 6.617 -33.341 1.00 94.69 313 MET A O 1
ATOM 2372 N N . LEU A 1 314 ? 19.345 7.109 -31.334 1.00 95.31 314 LEU A N 1
ATOM 2373 C CA . LEU A 1 314 ? 18.098 6.944 -30.605 1.00 95.31 314 LEU A CA 1
ATOM 2374 C C . LEU A 1 314 ? 17.249 8.210 -30.701 1.00 95.31 314 LEU A C 1
ATOM 2376 O O . LEU A 1 314 ? 16.056 8.079 -30.953 1.00 95.31 314 LEU A O 1
ATOM 2380 N N . GLU A 1 315 ? 17.852 9.393 -30.581 1.00 95.88 315 GLU A N 1
ATOM 2381 C CA . GLU A 1 315 ? 17.196 10.697 -30.722 1.00 95.88 315 GLU A CA 1
ATOM 2382 C C . GLU A 1 315 ? 16.627 10.875 -32.131 1.00 95.88 315 GLU A C 1
ATOM 2384 O O . GLU A 1 315 ? 15.471 11.260 -32.277 1.00 95.88 315 GLU A O 1
ATOM 2389 N N . TYR A 1 316 ? 17.398 10.547 -33.171 1.00 94.12 316 TYR A N 1
ATOM 2390 C CA . TYR A 1 316 ? 17.028 10.788 -34.565 1.00 94.12 316 TYR A CA 1
ATOM 2391 C C . TYR A 1 316 ? 16.828 9.477 -35.333 1.00 94.12 316 TYR A C 1
ATOM 2393 O O . TYR A 1 316 ? 17.782 8.872 -35.823 1.00 94.12 316 TYR A O 1
ATOM 2401 N N . ASP A 1 317 ? 15.568 9.068 -35.505 1.00 91.88 317 ASP A N 1
ATOM 2402 C CA . ASP A 1 317 ? 15.203 7.937 -36.362 1.00 91.88 317 ASP A CA 1
ATOM 2403 C C . ASP A 1 317 ? 14.373 8.404 -37.567 1.00 91.88 317 ASP A C 1
ATOM 2405 O O . ASP A 1 317 ? 13.411 9.159 -37.434 1.00 91.88 317 ASP A O 1
ATOM 2409 N N . THR A 1 318 ? 14.742 7.954 -38.767 1.00 88.81 318 THR A N 1
ATOM 2410 C CA . THR A 1 318 ? 14.096 8.390 -40.014 1.00 88.81 318 THR A CA 1
ATOM 2411 C C . THR A 1 318 ? 12.700 7.808 -40.224 1.00 88.81 318 THR A C 1
ATOM 2413 O O . THR A 1 318 ? 11.933 8.365 -41.005 1.00 88.81 318 THR A O 1
ATOM 2416 N N . VAL A 1 319 ? 12.358 6.706 -39.548 1.00 90.81 319 VAL A N 1
ATOM 2417 C CA . VAL A 1 319 ? 11.054 6.033 -39.664 1.00 90.81 319 VAL A CA 1
ATOM 2418 C C . VAL A 1 319 ? 10.148 6.408 -38.494 1.00 90.81 319 VAL A C 1
ATOM 2420 O O . VAL A 1 319 ? 8.962 6.661 -38.689 1.00 90.81 319 VAL A O 1
ATOM 2423 N N . HIS A 1 320 ? 10.701 6.465 -37.281 1.00 88.38 320 HIS A N 1
ATOM 2424 C CA . HIS A 1 320 ? 9.934 6.687 -36.049 1.00 88.38 320 HIS A CA 1
ATOM 2425 C C . HIS A 1 320 ? 10.015 8.119 -35.512 1.00 88.38 320 HIS A C 1
ATOM 2427 O O . HIS A 1 320 ? 9.406 8.420 -34.487 1.00 88.38 320 HIS A O 1
ATOM 2433 N N . GLY A 1 321 ? 10.746 8.996 -36.201 1.00 91.94 321 GLY A N 1
ATOM 2434 C CA . GLY A 1 321 ? 10.929 10.382 -35.805 1.00 91.94 321 GLY A CA 1
ATOM 2435 C C . GLY A 1 321 ? 11.780 10.530 -34.545 1.00 91.94 321 GLY A C 1
ATOM 2436 O O . GLY A 1 321 ? 12.551 9.640 -34.158 1.00 91.94 321 GLY A O 1
ATOM 2437 N N . LYS A 1 322 ? 11.637 11.691 -33.901 1.00 94.50 322 LYS A N 1
ATOM 2438 C CA . LYS A 1 322 ? 12.376 11.990 -32.676 1.00 94.50 322 LYS A CA 1
ATOM 2439 C C . LYS A 1 322 ? 12.008 11.044 -31.537 1.00 94.50 322 LYS A C 1
ATOM 2441 O O . LYS A 1 322 ? 10.910 10.482 -31.517 1.00 94.50 322 LYS A O 1
ATOM 2446 N N . PHE A 1 323 ? 12.940 10.809 -30.620 1.00 94.38 323 PHE A N 1
ATOM 2447 C CA . PHE A 1 323 ? 12.612 10.097 -29.392 1.00 94.38 323 PHE A CA 1
ATOM 2448 C C . PHE A 1 323 ? 11.636 10.930 -28.551 1.00 94.38 323 PHE A C 1
ATOM 2450 O O . PHE A 1 323 ? 11.752 12.148 -28.464 1.00 94.38 323 PHE A O 1
ATOM 2457 N N . ASP A 1 324 ? 10.644 10.263 -27.969 1.00 90.25 324 ASP A N 1
ATOM 2458 C CA . ASP A 1 324 ? 9.645 10.893 -27.108 1.00 90.25 324 ASP A CA 1
ATOM 2459 C C . ASP A 1 324 ? 10.113 10.775 -25.652 1.00 90.25 324 ASP A C 1
ATOM 2461 O O . ASP A 1 324 ? 9.764 9.830 -24.941 1.00 90.25 324 ASP A O 1
ATOM 2465 N N . GLY A 1 325 ? 11.024 11.668 -25.261 1.00 90.62 325 GLY A N 1
ATOM 2466 C CA . GLY A 1 325 ? 11.663 11.664 -23.948 1.00 90.62 325 GLY A CA 1
ATOM 2467 C C . GLY A 1 325 ? 12.968 12.456 -23.919 1.00 90.62 325 GLY A C 1
ATOM 2468 O O . GLY A 1 325 ? 13.367 13.046 -24.920 1.00 90.62 325 GLY A O 1
ATOM 2469 N N . SER A 1 326 ? 13.637 12.472 -22.766 1.00 93.50 326 SER A N 1
ATOM 2470 C CA . SER A 1 326 ? 14.972 13.063 -22.639 1.00 93.50 326 SER A CA 1
ATOM 2471 C C . SER A 1 326 ? 16.060 12.009 -22.804 1.00 93.50 326 SER A C 1
ATOM 2473 O O . SER A 1 326 ? 15.945 10.894 -22.289 1.00 93.50 326 SER A O 1
ATOM 2475 N N . LEU A 1 327 ? 17.125 12.385 -23.509 1.00 96.75 327 LEU A N 1
ATOM 2476 C CA . LEU A 1 327 ? 18.312 11.567 -23.709 1.00 96.75 327 LEU A CA 1
ATOM 2477 C C . LEU A 1 327 ? 19.564 12.354 -23.317 1.00 96.75 327 LEU A C 1
ATOM 2479 O O . LEU A 1 327 ? 19.653 13.557 -23.566 1.00 96.75 327 LEU A O 1
ATOM 2483 N N . SER A 1 328 ? 20.515 11.673 -22.690 1.00 97.31 328 SER A N 1
ATOM 2484 C CA . SER A 1 328 ? 21.887 12.150 -22.500 1.00 97.31 328 SER A CA 1
ATOM 2485 C C . SER A 1 328 ? 22.845 10.957 -22.399 1.00 97.31 328 SER A C 1
ATOM 2487 O O . SER A 1 328 ? 22.403 9.806 -22.349 1.00 97.31 328 SER A O 1
ATOM 2489 N N . HIS A 1 329 ? 24.156 11.192 -22.338 1.00 98.12 329 HIS A N 1
ATOM 2490 C CA . HIS A 1 329 ? 25.149 10.130 -22.164 1.00 98.12 329 HIS A CA 1
ATOM 2491 C C . HIS A 1 329 ? 26.329 10.560 -21.289 1.00 98.12 329 HIS A C 1
ATOM 2493 O O . HIS A 1 329 ? 26.613 11.746 -21.126 1.00 98.12 329 HIS A O 1
ATOM 2499 N N . ASP A 1 330 ? 27.034 9.561 -20.764 1.00 97.38 330 ASP A N 1
ATOM 2500 C CA . ASP A 1 330 ? 28.414 9.673 -20.297 1.00 97.38 330 ASP A CA 1
ATOM 2501 C C . ASP A 1 330 ? 29.283 8.610 -21.003 1.00 97.38 330 ASP A C 1
ATOM 2503 O O . ASP A 1 330 ? 28.854 7.989 -21.979 1.00 97.38 330 ASP A O 1
ATOM 2507 N N . GLU A 1 331 ? 30.524 8.400 -20.560 1.00 94.94 331 GLU A N 1
ATOM 2508 C CA . GLU A 1 331 ? 31.430 7.415 -21.175 1.00 94.94 331 GLU A CA 1
ATOM 2509 C C . GLU A 1 331 ? 30.916 5.967 -21.121 1.00 94.94 331 GLU A C 1
ATOM 2511 O O . GLU A 1 331 ? 31.288 5.149 -21.960 1.00 94.94 331 GLU A O 1
ATOM 2516 N N . LYS A 1 332 ? 30.099 5.626 -20.121 1.00 96.62 332 LYS A N 1
ATOM 2517 C CA . LYS A 1 332 ? 29.687 4.251 -19.801 1.00 96.62 332 LYS A CA 1
ATOM 2518 C C . LYS A 1 332 ? 28.177 4.054 -19.796 1.00 96.62 332 LYS A C 1
ATOM 2520 O O . LYS A 1 332 ? 27.738 2.912 -19.687 1.00 96.62 332 LYS A O 1
ATOM 2525 N N . HIS A 1 333 ? 27.387 5.114 -19.903 1.00 98.12 333 HIS A N 1
ATOM 2526 C CA . HIS A 1 333 ? 25.936 5.048 -19.831 1.00 98.12 333 HIS A CA 1
ATOM 2527 C C . HIS A 1 333 ? 25.282 5.907 -20.904 1.00 98.12 333 HIS A C 1
ATOM 2529 O O . HIS A 1 333 ? 25.787 6.963 -21.289 1.00 98.12 333 HIS A O 1
ATOM 2535 N N . ILE A 1 334 ? 24.098 5.471 -21.319 1.00 97.62 334 ILE A N 1
ATOM 2536 C CA . ILE A 1 334 ? 23.087 6.370 -21.870 1.00 97.62 334 ILE A CA 1
ATOM 2537 C C . ILE A 1 334 ? 22.013 6.584 -20.805 1.00 97.62 334 ILE A C 1
ATOM 2539 O O . ILE A 1 334 ? 21.691 5.669 -20.048 1.00 97.62 334 ILE A O 1
ATOM 2543 N N . PHE A 1 335 ? 21.454 7.782 -20.733 1.00 96.38 335 PHE A N 1
ATOM 2544 C CA . PHE A 1 335 ? 20.379 8.127 -19.817 1.00 96.38 335 PHE A CA 1
ATOM 2545 C C . PHE A 1 335 ? 19.103 8.330 -20.619 1.00 96.38 335 PHE A C 1
ATOM 2547 O O . PHE A 1 335 ? 19.062 9.169 -21.514 1.00 96.38 335 PHE A O 1
ATOM 2554 N N . VAL A 1 336 ? 18.058 7.576 -20.289 1.00 94.56 336 VAL A N 1
ATOM 2555 C CA . VAL A 1 336 ? 16.750 7.669 -20.947 1.00 94.56 336 VAL A CA 1
ATOM 2556 C C . VAL A 1 336 ? 15.730 8.112 -19.915 1.00 94.56 336 VAL A C 1
ATOM 2558 O O . VAL A 1 336 ? 15.497 7.412 -18.929 1.00 94.56 336 VAL A O 1
ATOM 2561 N N . ASN A 1 337 ? 15.140 9.292 -20.103 1.00 89.69 337 ASN A N 1
ATOM 2562 C CA . ASN A 1 337 ? 14.259 9.925 -19.118 1.00 89.69 337 ASN A CA 1
ATOM 2563 C C . ASN A 1 337 ? 14.913 10.015 -17.724 1.00 89.69 337 ASN A C 1
ATOM 2565 O O . ASN A 1 337 ? 14.272 9.790 -16.699 1.00 89.69 337 ASN A O 1
ATOM 2569 N N . GLY A 1 338 ? 16.225 10.281 -17.695 1.00 87.12 338 GLY A N 1
ATOM 2570 C CA . GLY A 1 338 ? 17.042 10.339 -16.478 1.00 87.12 338 GLY A CA 1
ATOM 2571 C C . GLY A 1 338 ? 17.436 8.982 -15.874 1.00 87.12 338 GLY A C 1
ATOM 2572 O O . GLY A 1 338 ? 18.207 8.964 -14.917 1.00 87.12 338 GLY A O 1
ATOM 2573 N N . LYS A 1 339 ? 16.960 7.849 -16.413 1.00 90.00 339 LYS A N 1
ATOM 2574 C CA . LYS A 1 339 ? 17.352 6.506 -15.952 1.00 90.00 339 LYS A CA 1
ATOM 2575 C C . LYS A 1 339 ? 18.673 6.084 -16.610 1.00 90.00 339 LYS A C 1
ATOM 2577 O O . LYS A 1 339 ? 18.725 6.083 -17.841 1.00 90.00 339 LYS A O 1
ATOM 2582 N N . PRO A 1 340 ? 19.718 5.728 -15.840 1.00 95.75 340 PRO A N 1
ATOM 2583 C CA . PRO A 1 340 ? 20.979 5.258 -16.404 1.00 95.75 340 PRO A CA 1
ATOM 2584 C C . PRO A 1 340 ? 20.827 3.851 -16.991 1.00 95.75 340 PRO A C 1
ATOM 2586 O O . PRO A 1 340 ? 20.222 2.978 -16.372 1.00 95.75 340 PRO A O 1
ATOM 2589 N N . ILE A 1 341 ? 21.420 3.634 -18.161 1.00 97.75 341 ILE A N 1
ATOM 2590 C CA . ILE A 1 341 ? 21.517 2.339 -18.835 1.00 97.75 341 ILE A CA 1
ATOM 2591 C C . ILE A 1 341 ? 22.990 2.076 -19.108 1.00 97.75 341 ILE A C 1
ATOM 2593 O O . ILE A 1 341 ? 23.635 2.840 -19.831 1.00 97.75 341 ILE A O 1
ATOM 2597 N N . ARG A 1 342 ? 23.531 0.998 -18.539 1.00 98.00 342 ARG A N 1
ATOM 2598 C CA . ARG A 1 342 ? 24.940 0.645 -18.695 1.00 98.00 342 ARG A CA 1
ATOM 2599 C C . ARG A 1 342 ? 25.251 0.200 -20.117 1.00 98.00 342 ARG A C 1
ATOM 2601 O O . ARG A 1 342 ? 24.579 -0.675 -20.649 1.00 98.00 342 ARG A O 1
ATOM 2608 N N . VAL A 1 343 ? 26.310 0.740 -20.708 1.00 98.06 343 VAL A N 1
ATOM 2609 C CA . VAL A 1 343 ? 26.806 0.321 -22.019 1.00 98.06 343 VAL A CA 1
ATOM 2610 C C . VAL A 1 343 ? 28.059 -0.537 -21.868 1.00 98.06 343 VAL A C 1
ATOM 2612 O O . VAL A 1 343 ? 29.005 -0.191 -21.157 1.00 98.06 343 VAL A O 1
ATOM 2615 N N . PHE A 1 344 ? 28.047 -1.677 -22.549 1.00 97.50 344 PHE A N 1
ATOM 2616 C CA . PHE A 1 344 ? 29.183 -2.564 -22.753 1.00 97.50 344 PHE A CA 1
ATOM 2617 C C . PHE A 1 344 ? 29.606 -2.511 -24.229 1.00 97.50 344 PHE A C 1
ATOM 2619 O O . PHE A 1 344 ? 28.771 -2.377 -25.125 1.00 97.50 344 PHE A O 1
ATOM 2626 N N . ASN A 1 345 ? 30.908 -2.626 -24.484 1.00 96.00 345 ASN A N 1
ATOM 2627 C CA . ASN A 1 345 ? 31.478 -2.711 -25.830 1.00 96.00 345 ASN A CA 1
ATOM 2628 C C . ASN A 1 345 ? 32.280 -4.015 -25.967 1.00 96.00 345 ASN A C 1
ATOM 2630 O O . ASN A 1 345 ? 33.473 -4.001 -26.257 1.00 96.00 345 ASN A O 1
ATOM 2634 N N . GLU A 1 346 ? 31.641 -5.147 -25.680 1.00 95.81 346 GLU A N 1
ATOM 2635 C CA . GLU A 1 346 ? 32.287 -6.460 -25.622 1.00 95.81 346 GLU A CA 1
ATOM 2636 C C . GLU A 1 346 ? 31.778 -7.365 -26.754 1.00 95.81 346 GLU A C 1
ATOM 2638 O O . GLU A 1 346 ? 30.574 -7.569 -26.928 1.00 95.81 346 GLU A O 1
ATOM 2643 N N . MET A 1 347 ? 32.710 -7.905 -27.547 1.00 93.00 347 MET A N 1
ATOM 2644 C CA . MET A 1 347 ? 32.397 -8.763 -28.696 1.00 93.00 347 MET A CA 1
ATOM 2645 C C . MET A 1 347 ? 32.024 -10.183 -28.282 1.00 93.00 347 MET A C 1
ATOM 2647 O O . MET A 1 347 ? 31.204 -10.818 -28.948 1.00 93.00 347 MET A O 1
ATOM 2651 N N . ASN A 1 348 ? 32.644 -10.708 -27.226 1.00 92.38 348 ASN A N 1
ATOM 2652 C CA . ASN A 1 348 ? 32.365 -12.053 -26.760 1.00 92.38 348 ASN A CA 1
ATOM 2653 C C . ASN A 1 348 ? 31.168 -12.034 -25.796 1.00 92.38 348 ASN A C 1
ATOM 2655 O O . ASN A 1 348 ? 31.309 -11.556 -24.670 1.00 92.38 348 ASN A O 1
ATOM 2659 N N . PRO A 1 349 ? 30.015 -12.617 -26.168 1.00 91.56 349 PRO A N 1
ATOM 2660 C CA . PRO A 1 349 ? 28.814 -12.599 -25.337 1.00 91.56 349 PRO A CA 1
ATOM 2661 C C . PRO A 1 349 ? 29.011 -13.190 -23.935 1.00 91.56 349 PRO A C 1
ATOM 2663 O O . PRO A 1 349 ? 28.332 -12.754 -23.012 1.00 91.56 349 PRO A O 1
ATOM 2666 N N . ALA A 1 350 ? 29.953 -14.127 -23.772 1.00 92.19 350 ALA A N 1
ATOM 2667 C CA . ALA A 1 350 ? 30.265 -14.759 -22.489 1.00 92.19 350 ALA A CA 1
ATOM 2668 C C . ALA A 1 350 ? 31.099 -13.875 -21.542 1.00 92.19 350 ALA A C 1
ATOM 2670 O O . ALA A 1 350 ? 31.253 -14.206 -20.373 1.00 92.19 350 ALA A O 1
ATOM 2671 N N . ASN A 1 351 ? 31.663 -12.771 -22.039 1.00 95.12 351 ASN A N 1
ATOM 2672 C CA . ASN A 1 351 ? 32.433 -11.822 -21.232 1.00 95.12 351 ASN A CA 1
ATOM 2673 C C . ASN A 1 351 ? 31.586 -10.623 -20.781 1.00 95.12 351 ASN A C 1
ATOM 2675 O O . ASN A 1 351 ? 32.050 -9.805 -19.981 1.00 95.12 351 ASN A O 1
ATOM 2679 N N . ILE A 1 352 ? 30.364 -10.485 -21.303 1.00 95.31 352 ILE A N 1
ATOM 2680 C CA . ILE A 1 352 ? 29.502 -9.358 -20.967 1.00 95.31 352 ILE A CA 1
ATOM 2681 C C . ILE A 1 352 ? 28.958 -9.562 -19.559 1.00 95.31 352 ILE A C 1
ATOM 2683 O O . ILE A 1 352 ? 28.297 -10.552 -19.254 1.00 95.31 352 ILE A O 1
ATOM 2687 N N . LYS A 1 353 ? 29.210 -8.590 -18.688 1.00 94.50 353 LYS A N 1
ATOM 2688 C CA . LYS A 1 353 ? 28.920 -8.708 -17.261 1.00 94.50 353 LYS A CA 1
ATOM 2689 C C . LYS A 1 353 ? 27.485 -8.327 -16.905 1.00 94.50 353 LYS A C 1
ATOM 2691 O O . LYS A 1 353 ? 27.246 -7.445 -16.086 1.00 94.50 353 LYS A O 1
ATOM 2696 N N . TRP A 1 354 ? 26.519 -9.028 -17.488 1.00 94.69 354 TRP A N 1
ATOM 2697 C CA . TRP A 1 354 ? 25.092 -8.789 -17.254 1.00 94.69 354 TRP A CA 1
ATOM 2698 C C . TRP A 1 354 ? 24.682 -8.858 -15.777 1.00 94.69 354 TRP A C 1
ATOM 2700 O O . TRP A 1 354 ? 23.805 -8.115 -15.340 1.00 94.69 354 TRP A O 1
ATOM 2710 N N . GLY A 1 355 ? 25.340 -9.724 -15.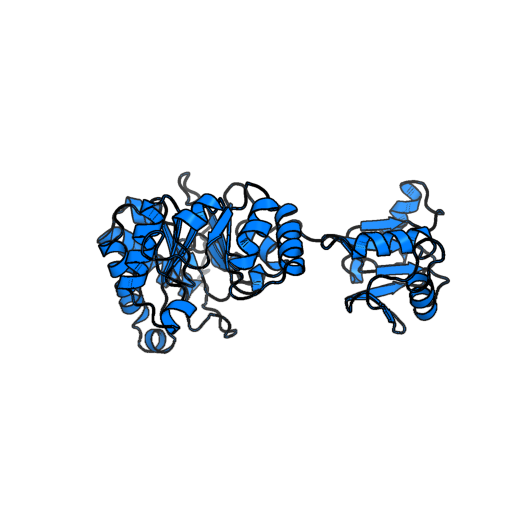000 1.00 88.75 355 GLY A N 1
ATOM 2711 C CA . GLY A 1 355 ? 25.074 -9.881 -13.570 1.00 88.75 355 GLY A CA 1
ATOM 2712 C C . GLY A 1 355 ? 25.373 -8.632 -12.734 1.00 88.75 355 GLY A C 1
ATOM 2713 O O . GLY A 1 355 ? 24.695 -8.422 -11.730 1.00 88.75 355 GLY A O 1
ATOM 2714 N N . GLU A 1 356 ? 26.318 -7.778 -13.154 1.00 91.88 356 GLU A N 1
ATOM 2715 C CA . GLU A 1 356 ? 26.622 -6.515 -12.454 1.00 91.88 356 GLU A CA 1
ATOM 2716 C C . GLU A 1 356 ? 25.425 -5.541 -12.508 1.00 91.88 356 GLU A C 1
ATOM 2718 O O . GLU A 1 356 ? 25.209 -4.782 -11.567 1.00 91.88 356 GLU A O 1
ATOM 2723 N N . GLU A 1 357 ? 24.587 -5.647 -13.545 1.00 91.75 357 GLU A N 1
ATOM 2724 C CA . GLU A 1 357 ? 23.399 -4.808 -13.769 1.00 91.75 357 GLU A CA 1
ATOM 2725 C C . GLU A 1 357 ? 22.082 -5.526 -13.418 1.00 91.75 357 GLU A C 1
ATOM 2727 O O . GLU A 1 357 ? 20.994 -5.058 -13.753 1.00 91.75 357 GLU A O 1
ATOM 2732 N N . GLN A 1 358 ? 22.156 -6.684 -12.746 1.00 88.62 358 GLN A N 1
ATOM 2733 C CA . GLN A 1 358 ? 20.989 -7.480 -12.333 1.00 88.62 358 GLN A CA 1
ATOM 2734 C C . GLN A 1 358 ? 20.037 -7.815 -13.497 1.00 88.62 358 GLN A C 1
ATOM 2736 O O . GLN A 1 358 ? 18.813 -7.805 -13.338 1.00 88.62 358 GLN A O 1
ATOM 2741 N N . VAL A 1 359 ? 20.589 -8.083 -14.683 1.00 91.25 359 VAL A N 1
ATOM 2742 C CA . VAL A 1 359 ? 19.824 -8.437 -15.887 1.00 91.25 359 VAL A CA 1
ATOM 2743 C C . VAL A 1 359 ? 19.115 -9.779 -15.699 1.00 91.25 359 VAL A C 1
ATOM 2745 O O . VAL A 1 359 ? 19.722 -10.762 -15.277 1.00 91.25 359 VAL A O 1
ATOM 2748 N N . GLN A 1 360 ? 17.834 -9.834 -16.069 1.00 90.06 360 GLN A N 1
ATOM 2749 C CA . GLN A 1 360 ? 17.009 -11.048 -16.038 1.00 90.06 360 GLN A CA 1
ATOM 2750 C C . GLN A 1 360 ? 16.734 -11.607 -17.439 1.00 90.06 360 GLN A C 1
ATOM 2752 O O . GLN A 1 360 ? 16.608 -12.818 -17.600 1.00 90.06 360 GLN A O 1
ATOM 2757 N N . TYR A 1 361 ? 16.653 -10.738 -18.451 1.00 92.44 361 TYR A N 1
ATOM 2758 C CA . TYR A 1 361 ? 16.448 -11.124 -19.848 1.00 92.44 361 TYR A CA 1
ATOM 2759 C C . TYR A 1 361 ? 17.425 -10.385 -20.757 1.00 92.44 361 TYR A C 1
ATOM 2761 O O . TYR A 1 361 ? 17.655 -9.194 -20.577 1.00 92.44 361 TYR A O 1
ATOM 2769 N N . VAL A 1 362 ? 17.944 -11.068 -21.775 1.00 95.00 362 VAL A N 1
ATOM 2770 C CA . VAL A 1 362 ? 18.734 -10.446 -22.845 1.00 95.00 362 VAL A CA 1
ATOM 2771 C C . VAL A 1 362 ? 17.918 -10.497 -24.130 1.00 95.00 362 VAL A C 1
ATOM 2773 O O . VAL A 1 362 ? 17.551 -11.577 -24.594 1.00 95.00 362 VAL A O 1
ATOM 2776 N N . VAL A 1 363 ? 17.625 -9.333 -24.706 1.00 95.81 363 VAL A N 1
ATOM 2777 C CA . VAL A 1 363 ? 17.027 -9.220 -26.037 1.00 95.81 363 VAL A CA 1
ATOM 2778 C C . VAL A 1 363 ? 18.149 -9.179 -27.059 1.00 95.81 363 VAL A C 1
ATOM 2780 O O . VAL A 1 363 ? 18.823 -8.162 -27.243 1.00 95.81 363 VAL A O 1
ATOM 2783 N N . GLU A 1 364 ? 18.346 -10.312 -27.720 1.00 94.44 364 GLU A N 1
ATOM 2784 C CA . GLU A 1 364 ? 19.389 -10.463 -28.720 1.00 94.44 364 GLU A CA 1
ATOM 2785 C C . GLU A 1 364 ? 18.959 -9.838 -30.057 1.00 94.44 364 GLU A C 1
ATOM 2787 O O . GLU A 1 364 ? 18.072 -10.340 -30.747 1.00 94.44 364 GLU A O 1
ATOM 2792 N N . SER A 1 365 ? 19.577 -8.707 -30.396 1.00 95.44 365 SER A N 1
ATOM 2793 C CA . SER A 1 365 ? 19.179 -7.794 -31.475 1.00 95.44 365 SER A CA 1
ATOM 2794 C C . SER A 1 365 ? 20.256 -7.610 -32.554 1.00 95.44 365 SER A C 1
ATOM 2796 O O . SER A 1 365 ? 20.085 -6.769 -33.441 1.00 95.44 365 SER A O 1
ATOM 2798 N N . THR A 1 366 ? 21.355 -8.374 -32.516 1.00 91.88 366 THR A N 1
ATOM 2799 C CA . THR A 1 366 ? 22.431 -8.296 -33.527 1.00 91.88 366 THR A CA 1
ATOM 2800 C C . THR A 1 366 ? 22.075 -9.032 -34.819 1.00 91.88 366 THR A C 1
ATOM 2802 O O . THR A 1 366 ? 22.624 -8.729 -35.876 1.00 91.88 366 THR A O 1
ATOM 2805 N N . GLY A 1 367 ? 21.174 -10.018 -34.742 1.00 86.12 367 GLY A N 1
ATOM 2806 C CA . GLY A 1 367 ? 20.866 -10.922 -35.853 1.00 86.12 367 GLY A CA 1
ATOM 2807 C C . GLY A 1 367 ? 21.931 -12.000 -36.100 1.00 86.12 367 GLY A C 1
ATOM 2808 O O . GLY A 1 367 ? 21.784 -12.787 -37.033 1.00 86.12 367 GLY A O 1
ATOM 2809 N N . ALA A 1 368 ? 22.982 -12.075 -35.272 1.00 84.69 368 ALA A N 1
ATOM 2810 C CA . ALA A 1 368 ? 24.055 -13.064 -35.400 1.00 84.69 368 ALA A CA 1
ATOM 2811 C C . ALA A 1 368 ? 23.791 -14.358 -34.602 1.00 84.69 368 ALA A C 1
ATOM 2813 O O . ALA A 1 368 ? 24.197 -15.450 -35.017 1.00 84.69 368 ALA A O 1
ATOM 2814 N N . PHE A 1 369 ? 23.085 -14.264 -33.471 1.00 86.12 369 PHE A N 1
ATOM 2815 C CA . PHE A 1 369 ? 22.825 -15.386 -32.561 1.00 86.12 369 PHE A CA 1
ATOM 2816 C C . PHE A 1 369 ? 21.397 -15.928 -32.749 1.00 86.12 369 PHE A C 1
ATOM 2818 O O . PHE A 1 369 ? 20.531 -15.787 -31.895 1.00 86.12 369 PHE A O 1
ATOM 2825 N N . THR A 1 370 ? 21.141 -16.561 -33.896 1.00 87.75 370 THR A N 1
ATOM 2826 C CA . THR A 1 370 ? 19.790 -16.974 -34.342 1.00 87.75 370 THR A CA 1
ATOM 2827 C C . THR A 1 370 ? 19.319 -18.346 -33.840 1.00 87.75 370 THR A C 1
ATOM 2829 O O . THR A 1 370 ? 18.269 -18.834 -34.250 1.00 87.75 370 THR A O 1
ATOM 2832 N N . THR A 1 371 ? 20.081 -18.992 -32.957 1.00 90.81 371 THR A N 1
ATOM 2833 C CA . THR A 1 371 ? 19.773 -20.321 -32.399 1.00 90.81 371 THR A CA 1
ATOM 2834 C C . THR A 1 371 ? 19.904 -20.289 -30.884 1.00 90.81 371 THR A C 1
ATOM 2836 O O . THR A 1 371 ? 20.775 -19.573 -30.388 1.00 90.81 371 THR A O 1
ATOM 2839 N N . LEU A 1 372 ? 19.138 -21.123 -30.169 1.00 88.44 372 LEU A N 1
ATOM 2840 C CA . LEU A 1 372 ? 19.192 -21.212 -28.704 1.00 88.44 372 LEU A CA 1
ATOM 2841 C C . LEU A 1 372 ? 20.626 -21.400 -28.187 1.00 88.44 372 LEU A C 1
ATOM 2843 O O . LEU A 1 372 ? 21.066 -20.622 -27.356 1.00 88.44 372 LEU A O 1
ATOM 2847 N N . GLU A 1 373 ? 21.376 -22.356 -28.741 1.00 90.38 373 GLU A N 1
ATOM 2848 C CA . GLU A 1 373 ? 22.760 -22.648 -28.338 1.00 90.38 373 GLU A CA 1
ATOM 2849 C C . GLU A 1 373 ? 23.675 -21.415 -28.416 1.00 90.38 373 GLU A C 1
ATOM 2851 O O . GLU A 1 373 ? 24.390 -21.096 -27.468 1.00 90.38 373 GLU A O 1
ATOM 2856 N N . LYS A 1 374 ? 23.611 -20.685 -29.535 1.00 89.50 374 LYS A N 1
ATOM 2857 C CA . LYS A 1 374 ? 24.369 -19.444 -29.737 1.00 89.50 374 LYS A CA 1
ATOM 2858 C C . LYS A 1 374 ? 23.942 -18.348 -28.756 1.00 89.50 374 LYS A C 1
ATOM 2860 O O . LYS A 1 374 ? 24.803 -17.717 -28.154 1.00 89.50 374 LYS A O 1
ATOM 2865 N N . ALA A 1 375 ? 22.639 -18.135 -28.572 1.00 89.50 375 ALA A N 1
ATOM 2866 C CA . ALA A 1 375 ? 22.122 -17.114 -27.657 1.00 89.50 375 ALA A CA 1
ATOM 2867 C C . ALA A 1 375 ? 22.429 -17.434 -26.180 1.00 89.50 375 ALA A C 1
ATOM 2869 O O . ALA A 1 375 ? 22.696 -16.528 -25.391 1.00 89.50 375 ALA A O 1
ATOM 2870 N N . SER A 1 376 ? 22.480 -18.719 -25.807 1.00 90.69 376 SER A N 1
ATOM 2871 C CA . SER A 1 376 ? 22.855 -19.174 -24.462 1.00 90.69 376 SER A CA 1
ATOM 2872 C C . SER A 1 376 ? 24.280 -18.781 -24.057 1.00 90.69 376 SER A C 1
ATOM 2874 O O . SER A 1 376 ? 24.607 -18.856 -22.875 1.00 90.69 376 SER A O 1
ATOM 2876 N N . ALA A 1 377 ? 25.123 -18.308 -24.982 1.00 91.31 377 ALA A N 1
ATOM 2877 C CA . ALA A 1 377 ? 26.430 -17.750 -24.643 1.00 91.31 377 ALA A CA 1
ATOM 2878 C C . ALA A 1 377 ? 26.347 -16.513 -23.725 1.00 91.31 377 ALA A C 1
ATOM 2880 O O . ALA A 1 377 ? 27.304 -16.250 -23.007 1.00 91.31 377 ALA A O 1
ATOM 2881 N N . HIS A 1 378 ? 25.212 -15.804 -23.698 1.00 90.88 378 HIS A N 1
ATOM 2882 C CA . HIS A 1 378 ? 24.960 -14.695 -22.767 1.00 90.88 378 HIS A CA 1
ATOM 2883 C C . HIS A 1 378 ? 24.613 -15.137 -21.337 1.00 90.88 378 HIS A C 1
ATOM 2885 O O . HIS A 1 378 ? 24.520 -14.292 -20.454 1.00 90.88 378 HIS A O 1
ATOM 2891 N N . MET A 1 379 ? 24.360 -16.429 -21.107 1.00 85.88 379 MET A N 1
ATOM 2892 C CA . MET A 1 379 ? 23.960 -16.962 -19.797 1.00 85.88 379 MET A CA 1
ATOM 2893 C C . MET A 1 379 ? 25.150 -17.476 -18.973 1.00 85.88 379 MET A C 1
ATOM 2895 O O . MET A 1 379 ? 24.938 -18.158 -17.970 1.00 85.88 379 MET A O 1
ATOM 2899 N N . LYS A 1 380 ? 26.379 -17.238 -19.440 1.00 71.50 380 LYS A N 1
ATOM 2900 C CA . LYS A 1 380 ? 27.605 -17.780 -18.848 1.00 71.50 380 LYS A CA 1
ATOM 2901 C C . LYS A 1 380 ? 28.241 -16.851 -17.830 1.00 71.50 380 LYS A C 1
ATOM 2903 O O . LYS A 1 380 ? 28.108 -15.621 -17.995 1.00 71.50 380 LYS A O 1
#

Foldseek 3Di:
DDDDDDPDPPFFPPDPQAAQFEAEEEADPDDDLVLLVLLQLQQQFFDFDPSYQAEYADAPVCQLVNLVRHDPSYAYEHAFAALDDDDDDPPGHHLVNCVVSVGQAYEFDPPVVVVVPQDLLRRLSRQLRNVVSRHFYAYEFEDEPVCVVVVNTLVRRVVSVVSNLVRDQDQQRYAYEYEHVNQAPVVDDDDLVRVLVNLVSVLVSCCPRHHPVNSRHHAYAYEGADWLVCLLVNVSRNRHRYYNYYPRSSDSRSLSSSCSPPGDPPRTAAAEEEEEDLPPQSLVVVLVQLVPSSYHDAEYEAQPAFLVRSQVCSQADPPPGGRPFDWDDDRAFIATNNRTHGYHNDPQLLPDPCVVRVHDYYHYDPVPQPDPVSVCSNVD